Protein AF-A0A1G3IDF2-F1 (afdb_monomer)

Radius of gyration: 32.32 Å; Cα contacts (8 Å, |Δi|>4): 1002; chains: 1; bounding box: 73×53×104 Å

Foldseek 3Di:
DDDPCPDPPPVVNQLVVQLVVLVVVCVVPVLPLVSLLSNLLSCVLVVVLVVSLVSLVSSCVVVVPDLLSLQSNLLSCVSVVVQVVSCVSVDDDDPPADPPFAADQQDDDDAFEEEAEADPPDQVLLLLQLVVLQLLCVLVVHQYEYEDAPLVQVVCPPVRPNYHYHHPPPCVRNVVPPDDHHRHYDYSSCSVSSNVVPCLSPQLVVPDDDDDDDDDDFDDDDFEEEEWDPDPPILCDPLLVVLLCVVHPDDYDYDDSVDNLVVLVVVLVVGQAYEYCDSNSLLSSLVVVHQYEHEYELSDDCQQPDDQCGHPRHLRYGYDYDRPPDDSNRSSVVSSVSVRVSRGDDPDDVVSVVVVVVVLVSVVCSSCVVVQPPPDPNDFDKDFDPDDPWWTWIWTDHPVFIKIKIWFTVVHDQLVLLVQLVQLQCQCCVVPQAFAWPDADSHRNITMGGDFPFAQFDLVNCLDLLNLLLVLVSLLVQQLTPAGPDEDDLVVVVVVLLVVCVVVVPVVSVVCVVLVVLLVLLVVLLVQQPQFWGWDLLDPASRQWGDDPSHIHGHDSSRTHGYRSLLRSLLSCLNSVHDDPSNQSSVCSNQVHSPQLCVLVSLSSSLSNLSSLLSVLVVVCVVPNDPVSVVSNVVSVVSSCVSCVDPVNVVSVVSSNPHHDDPSRDPD

pLDDT: mean 73.81, std 18.7, range [19.78, 98.31]

Structure (mmCIF, N/CA/C/O backbone):
data_AF-A0A1G3IDF2-F1
#
_entry.id   AF-A0A1G3IDF2-F1
#
loop_
_atom_site.group_PDB
_atom_site.id
_atom_site.type_symbol
_atom_site.label_atom_id
_atom_site.label_alt_id
_atom_site.label_comp_id
_atom_site.label_asym_id
_atom_site.label_entity_id
_atom_site.label_seq_id
_atom_site.pdbx_PDB_ins_code
_atom_site.Cartn_x
_atom_site.Cartn_y
_atom_site.Cartn_z
_atom_site.occupancy
_atom_site.B_iso_or_equiv
_atom_site.auth_seq_id
_atom_site.auth_comp_id
_atom_site.auth_asym_id
_atom_site.auth_atom_id
_atom_site.pdbx_PDB_model_num
ATOM 1 N N . MET A 1 1 ? 28.932 6.782 35.791 1.00 34.91 1 MET A N 1
ATOM 2 C CA . MET A 1 1 ? 28.996 5.481 36.484 1.00 34.91 1 MET A CA 1
ATOM 3 C C . MET A 1 1 ? 28.267 5.612 37.813 1.00 34.91 1 MET A C 1
ATOM 5 O O . MET A 1 1 ? 28.927 5.707 38.833 1.00 34.91 1 MET A O 1
ATOM 9 N N . THR A 1 2 ? 26.930 5.656 37.763 1.00 19.78 2 THR A N 1
ATOM 10 C CA . THR A 1 2 ? 26.027 5.376 38.896 1.00 19.78 2 THR A CA 1
ATOM 11 C C . THR A 1 2 ? 24.602 5.242 38.336 1.00 19.78 2 THR A C 1
ATOM 13 O O . THR A 1 2 ? 23.955 6.247 38.085 1.00 19.78 2 THR A O 1
ATOM 16 N N . ASN A 1 3 ? 24.229 3.987 38.050 1.00 23.23 3 ASN A N 1
ATOM 17 C CA . ASN A 1 3 ? 22.894 3.359 38.053 1.00 23.23 3 ASN A CA 1
ATOM 18 C C . ASN A 1 3 ? 21.744 4.102 37.318 1.00 23.23 3 ASN A C 1
ATOM 20 O O . ASN A 1 3 ? 21.315 5.142 37.783 1.00 23.23 3 ASN A O 1
ATOM 24 N N . TYR A 1 4 ? 21.116 3.661 36.215 1.00 24.20 4 TYR A N 1
ATOM 25 C CA . TYR A 1 4 ? 20.893 2.314 35.655 1.00 24.20 4 TYR A CA 1
ATOM 26 C C . TYR A 1 4 ? 20.772 1.229 36.729 1.00 24.20 4 TYR A C 1
ATOM 28 O O . TYR A 1 4 ? 21.642 0.372 36.834 1.00 24.20 4 TYR A O 1
ATOM 36 N N . LEU A 1 5 ? 19.757 1.379 37.587 1.00 25.69 5 LEU A N 1
ATOM 37 C CA . LEU A 1 5 ? 19.062 0.398 38.445 1.00 25.69 5 LEU A CA 1
ATOM 38 C C . LEU A 1 5 ? 18.428 1.172 39.618 1.00 25.69 5 LEU A C 1
ATOM 40 O O . LEU A 1 5 ? 19.114 1.988 40.221 1.00 25.69 5 LEU A O 1
ATOM 44 N N . GLU A 1 6 ? 17.165 0.849 39.931 1.00 23.81 6 GLU A N 1
ATOM 45 C CA . GLU A 1 6 ? 16.241 1.444 40.933 1.00 23.81 6 GLU A CA 1
ATOM 46 C C . GLU A 1 6 ? 15.345 2.573 40.373 1.00 23.81 6 GLU A C 1
ATOM 48 O O . GLU A 1 6 ? 15.766 3.713 40.277 1.00 23.81 6 GLU A O 1
ATOM 53 N N . HIS A 1 7 ? 14.097 2.383 39.938 1.00 29.48 7 HIS A N 1
ATOM 54 C CA . HIS A 1 7 ? 13.162 1.270 40.053 1.00 29.48 7 HIS A CA 1
ATOM 55 C C . HIS A 1 7 ? 12.339 1.135 38.762 1.00 29.48 7 HIS A C 1
ATOM 57 O O . HIS A 1 7 ? 11.352 1.831 38.534 1.00 29.48 7 HIS A O 1
ATOM 63 N N . THR A 1 8 ? 12.677 0.115 37.981 1.00 27.52 8 THR A N 1
ATOM 64 C CA . THR A 1 8 ? 11.688 -0.803 37.416 1.00 27.52 8 THR A CA 1
ATOM 65 C C . THR A 1 8 ? 10.919 -1.465 38.569 1.00 27.52 8 THR A C 1
ATOM 67 O O . THR A 1 8 ? 11.128 -2.638 38.867 1.00 27.52 8 THR A O 1
ATOM 70 N N . GLU A 1 9 ? 10.077 -0.717 39.280 1.00 30.73 9 GLU A N 1
ATOM 71 C CA . GLU A 1 9 ? 8.937 -1.346 39.940 1.00 30.73 9 GLU A CA 1
ATOM 72 C C . GLU A 1 9 ? 7.978 -1.673 38.808 1.00 30.73 9 GLU A C 1
ATOM 74 O O . GLU A 1 9 ? 7.494 -0.786 38.093 1.00 30.73 9 GLU A O 1
ATOM 79 N N . THR A 1 10 ? 7.760 -2.960 38.574 1.00 35.47 10 THR A N 1
ATOM 80 C CA . THR A 1 10 ? 6.707 -3.360 37.650 1.00 35.47 10 THR A CA 1
ATOM 81 C C . THR A 1 10 ? 5.401 -2.725 38.142 1.00 35.47 10 THR A C 1
ATOM 83 O O . THR A 1 10 ? 5.170 -2.631 39.341 1.00 35.47 10 THR A O 1
ATOM 86 N N . ARG A 1 11 ? 4.513 -2.253 37.256 1.00 41.78 11 ARG A N 1
ATOM 87 C CA . ARG A 1 11 ? 3.197 -1.700 37.667 1.00 41.78 11 ARG A CA 1
ATOM 88 C C . ARG A 1 11 ? 2.395 -2.663 38.564 1.00 41.78 11 ARG A C 1
ATOM 90 O O . ARG A 1 11 ? 1.535 -2.222 39.322 1.00 41.78 11 ARG A O 1
ATOM 97 N N . ALA A 1 12 ? 2.697 -3.961 38.495 1.00 40.69 12 ALA A N 1
ATOM 98 C CA . ALA A 1 12 ? 2.189 -4.974 39.413 1.00 40.69 12 ALA A CA 1
ATOM 99 C C . ALA A 1 12 ? 2.603 -4.712 40.876 1.00 40.69 12 ALA A C 1
ATOM 101 O O . ALA A 1 12 ? 1.782 -4.902 41.773 1.00 40.69 12 ALA A O 1
ATOM 102 N N . ASP A 1 13 ? 3.813 -4.204 41.125 1.00 44.78 13 ASP A N 1
ATOM 103 C CA . ASP A 1 13 ? 4.308 -3.850 42.460 1.00 44.78 13 ASP A CA 1
ATOM 104 C C . ASP A 1 13 ? 3.570 -2.627 43.033 1.00 44.78 13 ASP A C 1
ATOM 106 O O . ASP A 1 13 ? 3.121 -2.665 44.182 1.00 44.78 13 ASP A O 1
ATOM 110 N N . SER A 1 14 ? 3.318 -1.582 42.229 1.00 56.03 14 SER A N 1
ATOM 111 C CA . SER A 1 14 ? 2.604 -0.381 42.707 1.00 56.03 14 SER A CA 1
ATOM 112 C C . SER A 1 14 ? 1.111 -0.635 42.960 1.00 56.03 14 SER A C 1
ATOM 114 O O . SER A 1 14 ? 0.542 -0.116 43.922 1.00 56.03 14 SER A O 1
ATOM 116 N N . ARG A 1 15 ? 0.461 -1.467 42.134 1.00 61.25 15 ARG A N 1
ATOM 117 C CA . ARG A 1 15 ? -0.945 -1.871 42.328 1.00 61.25 15 ARG A CA 1
ATOM 118 C C . ARG A 1 15 ? -1.098 -2.803 43.520 1.00 61.25 15 ARG A C 1
ATOM 120 O O . ARG A 1 15 ? -2.012 -2.617 44.320 1.00 61.25 15 ARG A O 1
ATOM 127 N N . SER A 1 16 ? -0.165 -3.737 43.700 1.00 65.38 16 SER A N 1
ATOM 128 C CA . SER A 1 16 ? -0.119 -4.597 44.887 1.00 65.38 16 SER A CA 1
ATOM 129 C C . SER A 1 16 ? 0.063 -3.777 46.167 1.00 65.38 16 SER A C 1
ATOM 131 O O . SER A 1 16 ? -0.613 -4.039 47.165 1.00 65.38 16 SER A O 1
ATOM 133 N N . ALA A 1 17 ? 0.901 -2.735 46.133 1.00 66.88 17 ALA A N 1
ATOM 134 C CA . ALA A 1 17 ? 1.075 -1.807 47.246 1.00 66.88 17 ALA A CA 1
ATOM 135 C C . ALA A 1 17 ? -0.197 -0.990 47.542 1.00 66.88 17 ALA A C 1
ATOM 137 O O . ALA A 1 17 ? -0.597 -0.887 48.703 1.00 66.88 17 ALA A O 1
ATOM 138 N N . ALA A 1 18 ? -0.880 -0.467 46.516 1.00 64.19 18 ALA A N 1
ATOM 139 C CA . ALA A 1 18 ? -2.144 0.258 46.673 1.00 64.19 18 ALA A CA 1
ATOM 140 C C . ALA A 1 18 ? -3.271 -0.643 47.215 1.00 64.19 18 ALA A C 1
ATOM 142 O O . ALA A 1 18 ? -3.977 -0.262 48.152 1.00 64.19 18 ALA A O 1
ATOM 143 N N . ILE A 1 19 ? -3.392 -1.875 46.708 1.00 71.88 19 ILE A N 1
ATOM 144 C CA . ILE A 1 19 ? -4.319 -2.889 47.235 1.00 71.88 19 ILE A CA 1
ATOM 145 C C . ILE A 1 19 ? -4.018 -3.151 48.715 1.00 71.88 19 ILE A C 1
ATOM 147 O O . ILE A 1 19 ? -4.929 -3.101 49.545 1.00 71.88 19 ILE A O 1
ATOM 151 N N . ALA A 1 20 ? -2.750 -3.372 49.075 1.00 69.31 20 ALA A N 1
ATOM 152 C CA . ALA A 1 20 ? -2.342 -3.603 50.459 1.00 69.31 20 ALA A CA 1
ATOM 153 C C . ALA A 1 20 ? -2.623 -2.390 51.367 1.00 69.31 20 ALA A C 1
ATOM 155 O O . ALA A 1 20 ? -3.033 -2.565 52.521 1.00 69.31 20 ALA A O 1
ATOM 156 N N . TYR A 1 21 ? -2.445 -1.170 50.851 1.00 72.88 21 TYR A N 1
ATOM 157 C CA . TYR A 1 21 ? -2.737 0.079 51.550 1.00 72.88 21 TYR A CA 1
ATOM 158 C C . TYR A 1 21 ? -4.231 0.225 51.852 1.00 72.88 21 TYR A C 1
ATOM 160 O O . TYR A 1 21 ? -4.603 0.357 53.020 1.00 72.88 21 TYR A O 1
ATOM 168 N N . PHE A 1 22 ? -5.104 0.104 50.849 1.00 70.19 22 PHE A N 1
ATOM 169 C CA . PHE A 1 22 ? -6.548 0.201 51.076 1.00 70.19 22 PHE A CA 1
ATOM 170 C C . PHE A 1 22 ? -7.071 -0.948 51.947 1.00 70.19 22 PHE A C 1
ATOM 172 O O . PHE A 1 22 ? -7.885 -0.726 52.840 1.00 70.19 22 PHE A O 1
ATOM 179 N N . GLN A 1 23 ? -6.537 -2.165 51.799 1.00 68.94 23 GLN A N 1
ATOM 180 C CA . GLN A 1 23 ? -6.842 -3.273 52.712 1.00 68.94 23 GLN A CA 1
ATOM 181 C C . GLN A 1 23 ? -6.401 -2.990 54.158 1.00 68.94 23 GLN A C 1
ATOM 183 O O . GLN A 1 23 ? -7.015 -3.489 55.103 1.00 68.94 23 GLN A O 1
ATOM 188 N N . LYS A 1 24 ? -5.324 -2.227 54.374 1.00 68.81 24 LYS A N 1
ATOM 189 C CA . LYS A 1 24 ? -4.898 -1.787 55.711 1.00 68.81 24 LYS A CA 1
ATOM 190 C C . LYS A 1 24 ? -5.818 -0.696 56.265 1.00 68.81 24 LYS A C 1
ATOM 192 O O . LYS A 1 24 ? -6.167 -0.775 57.443 1.00 68.81 24 LYS A O 1
ATOM 197 N N . LEU A 1 25 ? -6.241 0.262 55.437 1.00 67.25 25 LEU A N 1
ATOM 198 C CA . LEU A 1 25 ? -7.216 1.284 55.829 1.00 67.25 25 LEU A CA 1
ATOM 199 C C . LEU A 1 25 ? -8.537 0.643 56.254 1.00 67.25 25 LEU A C 1
ATOM 201 O O . LEU A 1 25 ? -8.968 0.859 57.377 1.00 67.25 25 LEU A O 1
ATOM 205 N N . ILE A 1 26 ? -9.082 -0.270 55.447 1.00 70.19 26 ILE A N 1
ATOM 206 C CA . ILE A 1 26 ? -10.334 -0.984 55.752 1.00 70.19 26 ILE A CA 1
ATOM 207 C C . ILE A 1 26 ? -10.204 -1.876 56.999 1.00 70.19 26 ILE A C 1
ATOM 209 O O . ILE A 1 26 ? -11.168 -2.079 57.730 1.00 70.19 26 ILE A O 1
ATOM 213 N N . ARG A 1 27 ? -9.011 -2.423 57.282 1.00 67.06 27 ARG A N 1
ATOM 214 C CA . ARG A 1 27 ? -8.763 -3.152 58.542 1.00 67.06 27 ARG A CA 1
ATOM 215 C C . ARG A 1 27 ? -8.758 -2.234 59.763 1.00 67.06 27 ARG A C 1
ATOM 217 O O . ARG A 1 27 ? -9.104 -2.691 60.846 1.00 67.06 27 ARG A O 1
ATOM 224 N N . THR A 1 28 ? -8.331 -0.986 59.591 1.00 78.38 28 THR A N 1
ATOM 225 C CA . THR A 1 28 ? -8.305 0.025 60.657 1.00 78.38 28 THR A CA 1
ATOM 226 C C . THR A 1 28 ? -9.694 0.617 60.882 1.00 78.38 28 THR A C 1
ATOM 228 O O . THR A 1 28 ? -10.128 0.730 62.024 1.00 78.38 28 THR A O 1
ATOM 231 N N . ASP A 1 29 ? -10.400 0.933 59.797 1.00 71.69 29 ASP A N 1
ATOM 232 C CA . ASP A 1 29 ? -11.785 1.390 59.794 1.00 71.69 29 ASP A CA 1
ATOM 233 C C . ASP A 1 29 ? -12.618 0.578 58.783 1.00 71.69 29 ASP A C 1
ATOM 235 O O . ASP A 1 29 ? -12.629 0.873 57.583 1.00 71.69 29 ASP A O 1
ATOM 239 N N . PRO A 1 30 ? -13.358 -0.442 59.256 1.00 67.25 30 PRO A N 1
ATOM 240 C CA . PRO A 1 30 ? -14.232 -1.251 58.411 1.00 67.25 30 PRO A CA 1
ATOM 241 C C . PRO A 1 30 ? -15.416 -0.498 57.792 1.00 67.25 30 PRO A C 1
ATOM 243 O O . PRO A 1 30 ? -16.155 -1.106 57.018 1.00 67.25 30 PRO A O 1
ATOM 246 N N . HIS A 1 31 ? -15.632 0.776 58.134 1.00 68.00 31 HIS A N 1
ATOM 247 C CA . HIS A 1 31 ? -16.713 1.616 57.616 1.00 68.00 31 HIS A CA 1
ATOM 248 C C . HIS A 1 31 ? -16.232 2.733 56.677 1.00 68.00 31 HIS A C 1
ATOM 250 O O . HIS A 1 31 ? -17.062 3.514 56.196 1.00 68.00 31 HIS A O 1
ATOM 256 N N . ASP A 1 32 ? -14.935 2.787 56.364 1.00 73.00 32 ASP A N 1
ATOM 257 C CA . ASP A 1 32 ? -14.370 3.770 55.441 1.00 73.00 32 ASP A CA 1
ATOM 258 C C . ASP A 1 32 ? -14.771 3.463 53.987 1.00 73.00 32 ASP A C 1
ATOM 260 O O . ASP A 1 32 ? -14.161 2.652 53.282 1.00 73.00 32 ASP A O 1
ATOM 264 N N . GLY A 1 33 ? -15.835 4.126 53.528 1.00 61.97 33 GLY A N 1
ATOM 265 C CA . GLY A 1 33 ? -16.352 3.960 52.173 1.00 61.97 33 GLY A CA 1
ATOM 266 C C . GLY A 1 33 ? -15.402 4.461 51.081 1.00 61.97 33 GLY A C 1
ATOM 267 O O . GLY A 1 33 ? -15.449 3.931 49.971 1.00 61.97 33 GLY A O 1
ATOM 268 N N . LEU A 1 34 ? -14.540 5.444 51.370 1.00 71.12 34 LEU A N 1
ATOM 269 C CA . LEU A 1 34 ? -13.559 5.949 50.404 1.00 71.12 34 LEU A CA 1
ATOM 270 C C . LEU A 1 34 ? -12.434 4.931 50.216 1.00 71.12 34 LEU A C 1
ATOM 272 O O . LEU A 1 34 ? -12.039 4.656 49.084 1.00 71.12 34 LEU A O 1
ATOM 276 N N . ALA A 1 35 ? -11.980 4.295 51.299 1.00 67.00 35 ALA A N 1
ATOM 277 C CA . ALA A 1 35 ? -11.021 3.199 51.206 1.00 67.00 35 ALA A CA 1
ATOM 278 C C . ALA A 1 35 ? -11.601 1.983 50.459 1.00 67.00 35 ALA A C 1
ATOM 280 O O . ALA A 1 35 ? -10.890 1.341 49.685 1.00 67.00 35 ALA A O 1
ATOM 281 N N . MET A 1 36 ? -12.895 1.679 50.636 1.00 72.00 36 MET A N 1
ATOM 282 C CA . MET A 1 36 ? -13.582 0.626 49.871 1.00 72.00 36 MET A CA 1
ATOM 283 C C . MET A 1 36 ? -13.676 0.952 48.381 1.00 72.00 36 MET A C 1
ATOM 285 O O . MET A 1 36 ? -13.420 0.072 47.560 1.00 72.00 36 MET A O 1
ATOM 289 N N . GLN A 1 37 ? -14.020 2.195 48.034 1.00 76.50 37 GLN A N 1
ATOM 290 C CA . GLN A 1 37 ? -14.028 2.662 46.649 1.00 76.50 37 GLN A CA 1
ATOM 291 C C . GLN A 1 37 ? -12.625 2.557 46.039 1.00 76.50 37 GLN A C 1
ATOM 293 O O . GLN A 1 37 ? -12.466 1.928 44.995 1.00 76.50 37 GLN A O 1
ATOM 298 N N . GLY A 1 38 ? -11.604 3.081 46.725 1.00 69.69 38 GLY A N 1
ATOM 299 C CA . GLY A 1 38 ? -10.212 3.021 46.276 1.00 69.69 38 GLY A CA 1
ATOM 300 C C . GLY A 1 38 ? -9.718 1.587 46.068 1.00 69.69 38 GLY A C 1
ATOM 301 O O . GLY A 1 38 ? -9.093 1.288 45.049 1.00 69.69 38 GLY A O 1
ATOM 302 N N . LEU A 1 39 ? -10.068 0.655 46.966 1.00 74.56 39 LEU A N 1
ATOM 303 C CA . LEU A 1 39 ? -9.763 -0.768 46.791 1.00 74.56 39 LEU A CA 1
ATOM 304 C C . LEU A 1 39 ? -10.480 -1.368 45.575 1.00 74.56 39 LEU A C 1
ATOM 306 O O . LEU A 1 39 ? -9.869 -2.107 44.804 1.00 74.56 39 LEU A O 1
ATOM 310 N N . ALA A 1 40 ? -11.768 -1.068 45.399 1.00 69.38 40 ALA A N 1
ATOM 311 C CA . ALA A 1 40 ? -12.567 -1.591 44.297 1.00 69.38 40 ALA A CA 1
ATOM 312 C C . ALA A 1 40 ? -12.051 -1.108 42.932 1.00 69.38 40 ALA A C 1
ATOM 314 O O . ALA A 1 40 ? -11.925 -1.900 41.996 1.00 69.38 40 ALA A O 1
ATOM 315 N N . GLU A 1 41 ? -11.709 0.173 42.824 1.00 70.06 41 GLU A N 1
ATOM 316 C CA . GLU A 1 41 ? -11.117 0.770 41.627 1.00 70.06 41 GLU A CA 1
ATOM 317 C C . GLU A 1 41 ? -9.746 0.153 41.336 1.00 70.06 41 GLU A C 1
ATOM 319 O O . GLU A 1 41 ? -9.530 -0.354 40.237 1.00 70.06 41 GLU A O 1
ATOM 324 N N . THR A 1 42 ? -8.870 0.059 42.342 1.00 66.25 42 THR A N 1
ATOM 325 C CA . THR A 1 42 ? -7.528 -0.529 42.178 1.00 66.25 42 THR A CA 1
ATOM 326 C C . THR A 1 42 ? -7.594 -1.998 41.739 1.00 66.25 42 THR A C 1
ATOM 328 O O . THR A 1 42 ? -6.875 -2.404 40.830 1.00 66.25 42 THR A O 1
ATOM 331 N N . LEU A 1 43 ? -8.499 -2.799 42.317 1.00 62.44 43 LEU A N 1
ATOM 332 C CA . LEU A 1 43 ? -8.722 -4.192 41.903 1.00 62.44 43 LEU A CA 1
ATOM 333 C C . LEU A 1 43 ? -9.298 -4.302 40.486 1.00 62.44 43 LEU A C 1
ATOM 335 O O . LEU A 1 43 ? -8.991 -5.249 39.767 1.00 62.44 43 LEU A O 1
ATOM 339 N N . THR A 1 44 ? -10.141 -3.350 40.077 1.00 61.22 44 THR A N 1
ATOM 340 C CA . THR A 1 44 ? -10.691 -3.309 38.713 1.00 61.22 44 THR A CA 1
ATOM 341 C C . THR A 1 44 ? -9.582 -3.016 37.701 1.00 61.22 44 THR A C 1
ATOM 343 O O . THR A 1 44 ? -9.505 -3.699 36.683 1.00 61.22 44 THR A O 1
ATOM 346 N N . LEU A 1 45 ? -8.688 -2.072 38.014 1.00 59.72 45 LEU A N 1
ATOM 347 C CA . LEU A 1 45 ? -7.519 -1.732 37.194 1.00 59.72 45 LEU A CA 1
ATOM 348 C C . LEU A 1 45 ? -6.494 -2.868 37.104 1.00 59.72 45 LEU A C 1
ATOM 350 O O . LEU A 1 45 ? -5.826 -3.021 36.084 1.00 59.72 45 LEU A O 1
ATOM 354 N N . ASP A 1 46 ? -6.371 -3.679 38.154 1.00 63.47 46 ASP A N 1
ATOM 355 C CA . ASP A 1 46 ? -5.498 -4.856 38.177 1.00 63.47 46 ASP A CA 1
ATOM 356 C C . ASP A 1 46 ? -6.091 -6.069 37.425 1.00 63.47 46 ASP A C 1
ATOM 358 O O . ASP A 1 46 ? -5.547 -7.168 37.459 1.00 63.47 46 ASP A O 1
ATOM 362 N N . GLY A 1 47 ? -7.244 -5.906 36.763 1.00 58.69 47 GLY A N 1
ATOM 363 C CA . GLY A 1 47 ? -7.951 -6.987 36.064 1.00 58.69 47 GLY A CA 1
ATOM 364 C C . GLY A 1 47 ? -8.665 -7.972 37.000 1.00 58.69 47 GLY A C 1
ATOM 365 O O . GLY A 1 47 ? -9.347 -8.902 36.553 1.00 58.69 47 GLY A O 1
ATOM 366 N N . GLN A 1 48 ? -8.595 -7.755 38.316 1.00 68.25 48 GLN A N 1
ATOM 367 C CA . GLN A 1 48 ? -9.252 -8.566 39.340 1.00 68.25 48 GLN A CA 1
ATOM 368 C C . GLN A 1 48 ? -10.740 -8.198 39.493 1.00 68.25 48 GLN A C 1
ATOM 370 O O . GLN A 1 48 ? -11.249 -8.020 40.600 1.00 68.25 48 GLN A O 1
ATOM 375 N N . HIS A 1 49 ? -11.487 -8.136 38.384 1.00 68.00 49 HIS A N 1
ATOM 376 C CA . HIS A 1 49 ? -12.887 -7.683 38.370 1.00 68.00 49 HIS A CA 1
ATOM 377 C C . HIS A 1 49 ? -13.807 -8.497 39.299 1.00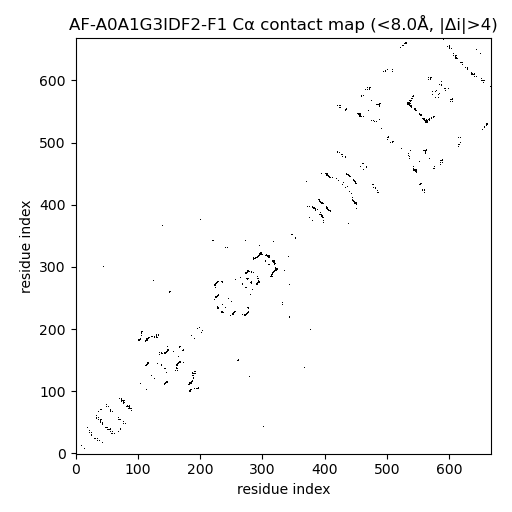 68.00 49 HIS A C 1
ATOM 379 O O . HIS A 1 49 ? -14.729 -7.962 39.900 1.00 68.00 49 HIS A O 1
ATOM 385 N N . ALA A 1 50 ? -13.547 -9.798 39.474 1.00 61.50 50 ALA A N 1
ATOM 386 C CA . ALA A 1 50 ? -14.332 -10.625 40.397 1.00 61.50 50 ALA A CA 1
ATOM 387 C C . ALA A 1 50 ? -14.114 -10.205 41.859 1.00 61.50 50 ALA A C 1
ATOM 389 O O . ALA A 1 50 ? -15.054 -10.199 42.652 1.00 61.50 50 ALA A O 1
ATOM 390 N N . ALA A 1 51 ? -12.877 -9.832 42.202 1.00 63.72 51 ALA A N 1
ATOM 391 C CA . ALA A 1 51 ? -12.524 -9.365 43.532 1.00 63.72 51 ALA A CA 1
ATOM 392 C C . ALA A 1 51 ? -13.015 -7.932 43.782 1.00 63.72 51 ALA A C 1
ATOM 394 O O . ALA A 1 51 ? -13.301 -7.603 44.930 1.00 63.72 51 ALA A O 1
ATOM 395 N N . SER A 1 52 ? -13.156 -7.094 42.746 1.00 78.25 52 SER A N 1
ATOM 396 C CA . SER A 1 52 ? -13.620 -5.709 42.901 1.00 78.25 52 SER A CA 1
ATOM 397 C C . SER A 1 52 ? -15.128 -5.570 43.128 1.00 78.25 52 SER A C 1
ATOM 399 O O . SER A 1 52 ? -15.535 -4.710 43.906 1.00 78.25 52 SER A O 1
ATOM 401 N N . ILE A 1 53 ? -15.963 -6.429 42.526 1.00 73.69 53 ILE A N 1
ATOM 402 C CA . ILE A 1 53 ? -17.438 -6.402 42.662 1.00 73.69 53 ILE A CA 1
ATOM 403 C C . ILE A 1 53 ? -17.928 -6.250 44.118 1.00 73.69 53 ILE A C 1
ATOM 405 O O . ILE A 1 53 ? -18.725 -5.343 44.377 1.00 73.69 53 ILE A O 1
ATOM 409 N N . PRO A 1 54 ? -17.507 -7.080 45.098 1.00 60.31 54 PRO A N 1
ATOM 410 C CA . PRO A 1 54 ? -17.991 -6.948 46.474 1.00 60.31 54 PRO A CA 1
ATOM 411 C C . PRO A 1 54 ? -17.575 -5.627 47.134 1.00 60.31 54 PRO A C 1
ATOM 413 O O . PRO A 1 54 ? -18.314 -5.116 47.975 1.00 60.31 54 PRO A O 1
ATOM 416 N N . TRP A 1 55 ? -16.431 -5.056 46.752 1.00 75.56 55 TRP A N 1
ATOM 417 C CA . TRP A 1 55 ? -15.973 -3.766 47.270 1.00 75.56 55 TRP A CA 1
ATOM 418 C C . TRP A 1 55 ? -16.735 -2.601 46.653 1.00 75.56 55 TRP A C 1
ATOM 420 O O . TRP A 1 55 ? -17.175 -1.721 47.385 1.00 75.56 55 TRP A O 1
ATOM 430 N N . HIS A 1 56 ? -17.000 -2.655 45.346 1.00 78.19 56 HIS A N 1
ATOM 431 C CA . HIS A 1 56 ? -17.874 -1.701 44.665 1.00 78.19 56 HIS A CA 1
ATOM 432 C C . HIS A 1 56 ? -19.280 -1.688 45.268 1.00 78.19 56 HIS A C 1
ATOM 434 O O . HIS A 1 56 ? -19.826 -0.619 45.516 1.00 78.19 56 HIS A O 1
ATOM 440 N N . ARG A 1 57 ? -19.856 -2.858 45.578 1.00 78.44 57 ARG A N 1
ATOM 441 C CA . ARG A 1 57 ? -21.167 -2.943 46.248 1.00 78.44 57 ARG A CA 1
ATOM 442 C C . ARG A 1 57 ? -21.150 -2.291 47.632 1.00 78.44 57 ARG A C 1
ATOM 444 O O . ARG A 1 57 ? -22.004 -1.461 47.913 1.00 78.44 57 ARG A O 1
ATOM 451 N N . ARG A 1 58 ? -20.147 -2.597 48.462 1.00 72.50 58 ARG A N 1
ATOM 452 C CA . ARG A 1 58 ? -20.007 -1.996 49.802 1.00 72.50 58 ARG A CA 1
ATOM 453 C C . ARG A 1 58 ? -19.791 -0.482 49.751 1.00 72.50 58 ARG A C 1
ATOM 455 O O . ARG A 1 58 ? -20.362 0.248 50.555 1.00 72.50 58 ARG A O 1
ATOM 462 N N . ALA A 1 59 ? -18.997 -0.008 48.793 1.00 72.00 59 ALA A N 1
ATOM 463 C CA . ALA A 1 59 ? -18.797 1.417 48.572 1.00 72.00 59 ALA A CA 1
ATOM 464 C C . ALA A 1 59 ? -20.097 2.094 48.098 1.00 72.00 59 ALA A C 1
ATOM 466 O O . ALA A 1 59 ? -20.428 3.189 48.553 1.00 72.00 59 ALA A O 1
ATOM 467 N N . LEU A 1 60 ? -20.880 1.426 47.242 1.00 75.19 60 LEU A N 1
ATOM 468 C CA . LEU A 1 60 ? -22.159 1.934 46.744 1.00 75.19 60 LEU A CA 1
ATOM 469 C C . LEU A 1 60 ? -23.228 1.981 47.841 1.00 75.19 60 LEU A C 1
ATOM 471 O O . LEU A 1 60 ? -23.988 2.942 47.885 1.00 75.19 60 LEU A O 1
ATOM 475 N N . ASP A 1 61 ? -23.252 1.013 48.759 1.00 73.75 61 ASP A N 1
ATOM 476 C CA . ASP A 1 61 ? -24.130 1.049 49.938 1.00 73.75 61 ASP A CA 1
ATOM 477 C C . ASP A 1 61 ? -23.858 2.296 50.796 1.00 73.75 61 ASP A C 1
ATOM 479 O O . ASP A 1 61 ? -24.777 2.884 51.370 1.00 73.75 61 ASP A O 1
ATOM 483 N N . ARG A 1 62 ? -22.593 2.740 50.856 1.00 74.50 62 ARG A N 1
ATOM 484 C CA . ARG A 1 62 ? -22.198 3.946 51.593 1.00 74.50 62 ARG A CA 1
ATOM 485 C C . ARG A 1 62 ? -22.471 5.237 50.826 1.00 74.50 62 ARG A C 1
ATOM 487 O O . ARG A 1 62 ? -22.822 6.240 51.456 1.00 74.50 62 ARG A O 1
ATOM 494 N N . TYR A 1 63 ? -22.340 5.199 49.500 1.00 72.50 63 TYR A N 1
ATOM 495 C CA . TYR A 1 63 ? -22.560 6.329 48.596 1.00 72.50 63 TYR A CA 1
ATOM 496 C C . TYR A 1 63 ? -23.539 5.974 47.456 1.00 72.50 63 TYR A C 1
ATOM 498 O O . TYR A 1 63 ? -23.132 5.909 46.291 1.00 72.50 63 TYR A O 1
ATOM 506 N N . PRO A 1 64 ? -24.850 5.811 47.738 1.00 70.81 64 PRO A N 1
ATOM 507 C CA . PRO A 1 64 ? -25.826 5.279 46.768 1.00 70.81 64 PRO A CA 1
ATOM 508 C C . PRO A 1 64 ? -25.984 6.113 45.487 1.00 70.81 64 PRO A C 1
ATOM 510 O O . PRO A 1 64 ? -26.360 5.616 44.418 1.00 70.81 64 PRO A O 1
ATOM 513 N N . HIS A 1 65 ? -25.681 7.407 45.582 1.00 70.06 65 HIS A N 1
ATOM 514 C CA . HIS A 1 65 ? -25.786 8.359 44.479 1.00 70.06 65 HIS A CA 1
ATOM 515 C C . HIS A 1 65 ? -24.473 8.553 43.706 1.00 70.06 65 HIS A C 1
ATOM 517 O O . HIS A 1 65 ? -24.467 9.292 42.725 1.00 70.06 65 HIS A O 1
ATOM 523 N N . SER A 1 66 ? -23.383 7.878 44.091 1.00 66.06 66 SER A N 1
ATOM 524 C CA . SER A 1 66 ? -22.099 7.992 43.394 1.00 66.06 66 SER A CA 1
ATOM 525 C C . SER A 1 66 ? -22.169 7.354 42.009 1.00 66.06 66 SER A C 1
ATOM 527 O O . SER A 1 66 ? -22.293 6.135 41.862 1.00 66.06 66 SER A O 1
ATOM 529 N N . VAL A 1 67 ? -22.075 8.191 40.976 1.00 65.12 67 VAL A N 1
ATOM 530 C CA . VAL A 1 67 ? -22.047 7.758 39.573 1.00 65.12 67 VAL A CA 1
ATOM 531 C C . VAL A 1 67 ? -20.779 6.950 39.286 1.00 65.12 67 VAL A C 1
ATOM 533 O O . VAL A 1 67 ? -20.850 5.929 38.604 1.00 65.12 67 VAL A O 1
ATOM 536 N N . THR A 1 68 ? -19.645 7.362 39.856 1.00 64.62 68 THR A N 1
ATOM 537 C CA . THR A 1 68 ? -18.336 6.716 39.688 1.00 64.62 68 THR A CA 1
ATOM 538 C C . THR A 1 68 ? -18.350 5.273 40.184 1.00 64.62 68 THR A C 1
ATOM 540 O O . THR A 1 68 ? -18.035 4.362 39.419 1.00 64.62 68 THR A O 1
ATOM 543 N N . ILE A 1 69 ? -18.815 5.036 41.417 1.00 68.94 69 ILE A N 1
ATOM 544 C CA . ILE A 1 69 ? -18.874 3.686 42.003 1.00 68.94 69 ILE A CA 1
ATOM 545 C C . ILE A 1 69 ? -19.863 2.809 41.234 1.00 68.94 69 ILE A C 1
ATOM 547 O O . ILE A 1 69 ? -19.582 1.651 40.932 1.00 68.94 69 ILE A O 1
ATOM 551 N N . ARG A 1 70 ? -21.026 3.362 40.878 1.00 73.31 70 ARG A N 1
ATOM 552 C CA . ARG A 1 70 ? -22.055 2.629 40.135 1.00 73.31 70 ARG A CA 1
ATOM 553 C C . ARG A 1 70 ? -21.539 2.156 38.774 1.00 73.31 70 ARG A C 1
ATOM 555 O O . ARG A 1 70 ? -21.782 1.020 38.377 1.00 73.31 70 ARG A O 1
ATOM 562 N N . ARG A 1 71 ? -20.777 3.006 38.088 1.00 71.94 71 ARG A N 1
ATOM 563 C CA . ARG A 1 71 ? -20.132 2.681 36.815 1.00 71.94 71 ARG A CA 1
ATOM 564 C C . ARG A 1 71 ? -18.994 1.673 36.978 1.00 71.94 71 ARG A C 1
ATOM 566 O O . ARG A 1 71 ? -18.933 0.733 36.193 1.00 71.94 71 ARG A O 1
ATOM 573 N N . GLY A 1 72 ? -18.146 1.820 37.997 1.00 72.38 72 GLY A N 1
ATOM 574 C CA . GLY A 1 72 ? -17.096 0.844 38.310 1.00 72.38 72 GLY A CA 1
ATOM 575 C C . GLY A 1 72 ? -17.664 -0.545 38.628 1.00 72.38 72 GLY A C 1
ATOM 576 O O . GLY A 1 72 ? -17.167 -1.553 38.126 1.00 72.38 72 GLY A O 1
ATOM 577 N N . LEU A 1 73 ? -18.775 -0.599 39.374 1.00 77.19 73 LEU A N 1
ATOM 578 C CA . LEU A 1 73 ? -19.526 -1.829 39.634 1.00 77.19 73 LEU A CA 1
ATOM 579 C C . LEU A 1 73 ? -20.067 -2.443 38.344 1.00 77.19 73 LEU A C 1
ATOM 581 O O . LEU A 1 73 ? -19.924 -3.644 38.118 1.00 77.19 73 LEU A O 1
ATOM 585 N N . ALA A 1 74 ? -20.696 -1.621 37.505 1.00 72.56 74 ALA A N 1
ATOM 586 C CA . ALA A 1 74 ? -21.226 -2.075 36.236 1.00 72.56 74 ALA A CA 1
ATOM 587 C C . ALA A 1 74 ? -20.140 -2.670 35.341 1.00 72.56 74 ALA A C 1
ATOM 589 O O . ALA A 1 74 ? -20.318 -3.763 34.816 1.00 72.56 74 ALA A O 1
ATOM 590 N N . GLU A 1 75 ? -19.010 -1.983 35.196 1.00 71.25 75 GLU A N 1
ATOM 591 C CA . GLU A 1 75 ? -17.880 -2.453 34.405 1.00 71.25 75 GLU A CA 1
ATOM 592 C C . GLU A 1 75 ? -17.370 -3.809 34.905 1.00 71.25 75 GLU A C 1
ATOM 594 O O . GLU A 1 75 ? -17.240 -4.752 34.120 1.00 71.25 75 GLU A O 1
ATOM 599 N N . ALA A 1 76 ? -17.150 -3.934 36.216 1.00 70.56 76 ALA A N 1
ATOM 600 C CA . ALA A 1 76 ? -16.681 -5.173 36.819 1.00 70.56 76 ALA A CA 1
ATOM 601 C C . ALA A 1 76 ? -17.669 -6.337 36.603 1.00 70.56 76 ALA A C 1
ATOM 603 O O . ALA A 1 76 ? -17.248 -7.458 36.310 1.00 70.56 76 ALA A O 1
ATOM 604 N N . LEU A 1 77 ? -18.978 -6.069 36.688 1.00 68.81 77 LEU A N 1
ATOM 605 C CA . LEU A 1 77 ? -20.039 -7.043 36.414 1.00 68.81 77 LEU A CA 1
ATOM 606 C C . LEU A 1 77 ? -20.084 -7.448 34.935 1.00 68.81 77 LEU A C 1
ATOM 608 O O . LEU A 1 77 ? -20.134 -8.639 34.633 1.00 68.81 77 LEU A O 1
ATOM 612 N N . LEU A 1 78 ? -20.021 -6.491 34.005 1.00 60.53 78 LEU A N 1
ATOM 613 C CA . LEU A 1 78 ? -20.030 -6.777 32.567 1.00 60.53 78 LEU A CA 1
ATOM 614 C C . LEU A 1 78 ? -18.809 -7.607 32.144 1.00 60.53 78 LEU A C 1
ATOM 616 O O . LEU A 1 78 ? -18.956 -8.568 31.395 1.00 60.53 78 LEU A O 1
ATOM 620 N N . ARG A 1 79 ? -17.618 -7.310 32.683 1.00 62.91 79 ARG A N 1
ATOM 621 C CA . ARG A 1 79 ? -16.381 -8.083 32.445 1.00 62.91 79 ARG A CA 1
ATOM 622 C C . ARG A 1 79 ? -16.425 -9.508 32.996 1.00 62.91 79 ARG A C 1
ATOM 624 O O . ARG A 1 79 ? -15.623 -10.343 32.590 1.00 62.91 79 ARG A O 1
ATOM 631 N N . LYS A 1 80 ? -17.333 -9.787 33.931 1.00 69.12 80 LYS A N 1
ATOM 632 C CA . LYS A 1 80 ? -17.615 -11.136 34.442 1.00 69.12 80 LYS A CA 1
ATOM 633 C C . LYS A 1 80 ? -18.862 -11.749 33.824 1.00 69.12 80 LYS A C 1
ATOM 635 O O . LYS A 1 80 ? -19.385 -12.717 34.357 1.00 69.12 80 LYS A O 1
ATOM 640 N N . GLU A 1 81 ? -19.324 -11.187 32.710 1.00 59.56 81 GLU A N 1
ATOM 641 C CA . GLU A 1 81 ? -20.487 -11.665 31.965 1.00 59.56 81 GLU A CA 1
ATOM 642 C C . GLU A 1 81 ? -21.788 -11.643 32.798 1.00 59.56 81 GLU A C 1
ATOM 644 O O . GLU A 1 81 ? -22.789 -12.264 32.444 1.00 59.56 81 GLU A O 1
ATOM 649 N N . HIS A 1 82 ? -21.828 -10.864 33.888 1.00 62.88 82 HIS A N 1
ATOM 650 C CA . HIS A 1 82 ? -23.023 -10.626 34.704 1.00 62.88 82 HIS A CA 1
ATOM 651 C C . HIS A 1 82 ? -23.875 -9.510 34.083 1.00 62.88 82 HIS A C 1
ATOM 653 O O . HIS A 1 82 ? -24.121 -8.456 34.676 1.00 62.88 82 HIS A O 1
ATOM 659 N N . TRP A 1 83 ? -24.307 -9.726 32.844 1.00 57.28 83 TRP A N 1
ATOM 660 C CA . TRP A 1 83 ? -24.868 -8.685 31.984 1.00 57.28 83 TRP A CA 1
ATOM 661 C C . TRP A 1 83 ? -26.149 -8.036 32.512 1.00 57.28 83 TRP A C 1
ATOM 663 O O . TRP A 1 83 ? -26.287 -6.814 32.476 1.00 57.28 83 TRP A O 1
ATOM 673 N N . ASP A 1 84 ? -27.095 -8.837 33.001 1.00 61.81 84 ASP A N 1
ATOM 674 C CA . ASP A 1 84 ? -28.380 -8.327 33.494 1.00 61.81 84 ASP A CA 1
ATOM 675 C C . ASP A 1 84 ? -28.211 -7.455 34.731 1.00 61.81 84 ASP A C 1
ATOM 677 O O . ASP A 1 84 ? -28.922 -6.466 34.906 1.00 61.81 84 ASP A O 1
ATOM 681 N N . GLU A 1 85 ? -27.242 -7.803 35.572 1.00 67.88 85 GLU A N 1
ATOM 682 C CA . GLU A 1 85 ? -26.937 -7.057 36.778 1.00 67.88 85 GLU A CA 1
ATOM 683 C C . GLU A 1 85 ? -26.134 -5.791 36.461 1.00 67.88 85 GLU A C 1
ATOM 685 O O . GLU A 1 85 ? -26.537 -4.702 36.866 1.00 67.88 85 GLU A O 1
ATOM 690 N N . GLY A 1 86 ? -25.057 -5.901 35.674 1.00 66.88 86 GLY A N 1
ATOM 691 C CA . GLY A 1 86 ? -24.224 -4.760 35.283 1.00 66.88 86 GLY A CA 1
ATOM 692 C C . GLY A 1 86 ? -25.031 -3.660 34.592 1.00 66.88 86 GLY A C 1
ATOM 693 O O . GLY A 1 86 ? -24.872 -2.479 34.898 1.00 66.88 86 GLY A O 1
ATOM 694 N N . ARG A 1 87 ? -26.002 -4.039 33.751 1.00 63.88 87 ARG A N 1
ATOM 695 C CA . ARG A 1 87 ? -26.909 -3.090 33.091 1.00 63.88 87 ARG A CA 1
ATOM 696 C C . ARG A 1 87 ? -27.761 -2.275 34.052 1.00 63.88 87 ARG A C 1
ATOM 698 O O . ARG A 1 87 ? -28.013 -1.114 33.748 1.00 63.88 87 ARG A O 1
ATOM 705 N N . ARG A 1 88 ? -28.182 -2.815 35.201 1.00 68.50 88 ARG A N 1
ATOM 706 C CA . ARG A 1 88 ? -28.966 -2.054 36.199 1.00 68.50 88 ARG A CA 1
ATOM 707 C C . ARG A 1 88 ? -28.171 -0.902 36.805 1.00 68.50 88 ARG A C 1
ATOM 709 O O . ARG A 1 88 ? -28.760 0.066 37.269 1.00 68.50 88 ARG A O 1
ATOM 716 N N . PHE A 1 89 ? -26.846 -1.010 36.781 1.00 69.56 89 PHE A N 1
ATOM 717 C CA . PHE A 1 89 ? -25.936 -0.013 37.325 1.00 69.56 89 PHE A CA 1
ATOM 718 C C . PHE A 1 89 ? -25.475 1.020 36.276 1.00 69.56 89 PHE A C 1
ATOM 720 O O . PHE A 1 89 ? -25.069 2.118 36.649 1.00 69.56 89 PHE A O 1
ATOM 727 N N . ILE A 1 90 ? -25.617 0.727 34.976 1.00 64.75 90 ILE A N 1
ATOM 728 C CA . ILE A 1 90 ? -25.393 1.690 33.873 1.00 64.75 90 ILE A CA 1
ATOM 729 C C . ILE A 1 90 ? -26.684 2.424 33.512 1.00 64.75 90 ILE A C 1
ATOM 731 O O . ILE A 1 90 ? -26.684 3.636 33.311 1.00 64.75 90 ILE A O 1
ATOM 735 N N . SER A 1 91 ? -27.790 1.682 33.450 1.00 55.16 91 SER A N 1
ATOM 736 C CA . SER A 1 91 ? -29.080 2.182 32.989 1.00 55.16 91 SER A CA 1
ATOM 737 C C . SER A 1 91 ? -29.619 3.220 33.965 1.00 55.16 91 SER A C 1
ATOM 739 O O . SER A 1 91 ? -30.044 2.879 35.071 1.00 55.16 91 SER A O 1
ATOM 741 N N . ARG A 1 92 ? -29.671 4.487 33.546 1.00 58.97 92 ARG A N 1
ATOM 742 C CA . ARG A 1 92 ? -30.545 5.467 34.202 1.00 58.97 92 ARG A CA 1
ATOM 743 C C . ARG A 1 92 ? -32.007 5.241 33.764 1.00 58.97 92 ARG A C 1
ATOM 745 O O . ARG A 1 92 ? -32.237 4.714 32.668 1.00 58.97 92 ARG A O 1
ATOM 752 N N . PRO A 1 93 ? -33.003 5.571 34.609 1.00 48.16 93 P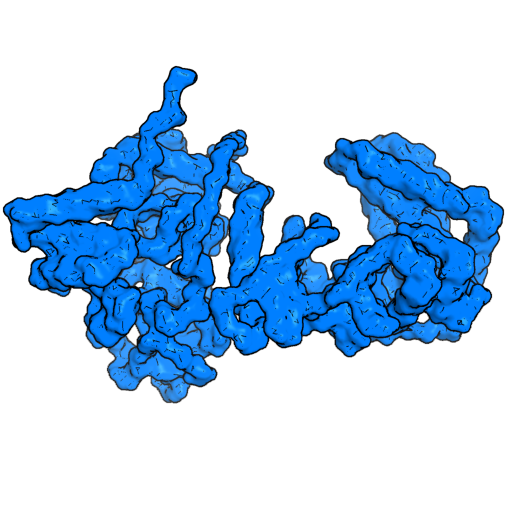RO A N 1
ATOM 753 C CA . PRO A 1 93 ? -34.392 5.174 34.369 1.00 48.16 93 PRO A CA 1
ATOM 754 C C . PRO A 1 93 ? -35.073 5.840 33.168 1.00 48.16 93 PRO A C 1
ATOM 756 O O . PRO A 1 93 ? -36.030 5.272 32.655 1.00 48.16 93 PRO A O 1
ATOM 759 N N . GLU A 1 94 ? -34.610 6.989 32.677 1.00 53.88 94 GLU A N 1
ATOM 760 C CA . GLU A 1 94 ? -35.418 7.786 31.746 1.00 53.88 94 GLU A CA 1
ATOM 761 C C . GLU A 1 94 ? -34.916 7.670 30.300 1.00 53.88 94 GLU A C 1
ATOM 763 O O . GLU A 1 94 ? -33.841 8.146 29.939 1.00 53.88 94 GLU A O 1
ATOM 768 N N . ASN A 1 95 ? -35.701 6.978 29.469 1.00 55.16 95 ASN A N 1
ATOM 769 C CA . ASN A 1 95 ? -35.689 7.166 28.020 1.00 55.16 95 ASN A CA 1
ATOM 770 C C . ASN A 1 95 ? -36.456 8.476 27.738 1.00 55.16 95 ASN A C 1
ATOM 772 O O . ASN A 1 95 ? -37.654 8.502 28.029 1.00 55.16 95 ASN A O 1
ATOM 776 N N . PRO A 1 96 ? -35.819 9.538 27.206 1.00 59.44 96 PRO A N 1
ATOM 777 C CA . PRO A 1 96 ? -36.477 10.838 27.041 1.00 59.44 96 PRO A CA 1
ATOM 778 C C . PRO A 1 96 ? -37.556 10.863 25.951 1.00 59.44 96 PRO A C 1
ATOM 780 O O . PRO A 1 96 ? -38.345 11.804 25.901 1.00 59.44 96 PRO A O 1
ATOM 783 N N . PHE A 1 97 ? -37.576 9.873 25.049 1.00 61.16 97 PHE A N 1
ATOM 784 C CA . PHE A 1 97 ? -38.220 10.035 23.744 1.00 61.16 97 PHE A CA 1
ATOM 785 C C . PHE A 1 97 ? -39.451 9.133 23.523 1.00 61.16 97 PHE A C 1
ATOM 787 O O . PHE A 1 97 ? -40.440 9.617 22.979 1.00 61.16 97 PHE A O 1
ATOM 794 N N . ASP A 1 98 ? -39.443 7.865 23.971 1.00 64.81 98 ASP A N 1
ATOM 795 C CA . ASP A 1 98 ? -40.630 6.976 24.011 1.00 64.81 98 ASP A CA 1
ATOM 796 C C . ASP A 1 98 ? -40.367 5.721 24.885 1.00 64.81 98 ASP A C 1
ATOM 798 O O . ASP A 1 98 ? -39.531 4.891 24.515 1.00 64.81 98 ASP A O 1
ATOM 802 N N . PRO A 1 99 ? -41.082 5.509 26.010 1.00 62.81 99 PRO A N 1
ATOM 803 C CA . PRO A 1 99 ? -40.905 4.335 26.875 1.00 62.81 99 PRO A CA 1
ATOM 804 C C . PRO A 1 99 ? -41.173 2.974 26.210 1.00 62.81 99 PRO A C 1
ATOM 806 O O . PRO A 1 99 ? -40.788 1.948 26.768 1.00 62.81 99 PRO A O 1
ATOM 809 N N . SER A 1 100 ? -41.855 2.942 25.061 1.00 66.25 100 SER A N 1
ATOM 810 C CA . SER A 1 100 ? -42.202 1.713 24.338 1.00 66.25 100 SER A CA 1
ATOM 811 C C . SER A 1 100 ? -41.094 1.188 23.416 1.00 66.25 100 SER A C 1
ATOM 813 O O . SER A 1 100 ? -41.158 0.032 22.991 1.00 66.25 100 SER A O 1
ATOM 815 N N . LEU A 1 101 ? -40.063 1.993 23.125 1.00 70.06 101 LEU A N 1
ATOM 816 C CA . LEU A 1 101 ? -38.930 1.565 22.302 1.00 70.06 101 LEU A CA 1
ATOM 817 C C . LEU A 1 101 ? -38.029 0.577 23.062 1.00 70.06 101 LEU A C 1
ATOM 819 O O . LEU A 1 101 ? -37.629 0.863 24.197 1.00 70.06 101 LEU A O 1
ATOM 823 N N . PRO A 1 102 ? -37.646 -0.560 22.449 1.00 76.06 102 PRO A N 1
ATOM 824 C CA . PRO A 1 102 ? -36.713 -1.495 23.067 1.00 76.06 102 PRO A CA 1
ATOM 825 C C . PRO A 1 102 ? -35.347 -0.847 23.320 1.00 76.06 102 PRO A C 1
ATOM 827 O O . PRO A 1 102 ? -34.768 -0.223 22.431 1.00 76.06 102 PRO A O 1
ATOM 830 N N . LYS A 1 103 ? -34.784 -1.039 24.518 1.00 78.25 103 LYS A N 1
ATOM 831 C CA . LYS A 1 103 ? -33.377 -0.700 24.776 1.00 78.25 103 LYS A CA 1
ATOM 832 C C . LYS A 1 103 ? -32.477 -1.706 24.065 1.00 78.25 103 LYS A C 1
ATOM 834 O O . LYS A 1 103 ? -32.684 -2.912 24.200 1.00 78.25 103 LYS A O 1
ATOM 839 N N . TRP A 1 104 ? -31.480 -1.222 23.330 1.00 81.44 104 TRP A N 1
ATOM 840 C CA . TRP A 1 104 ? -30.496 -2.093 22.700 1.00 81.44 104 TRP A CA 1
ATOM 841 C C . TRP A 1 104 ? -29.610 -2.722 23.767 1.00 81.44 104 TRP A C 1
ATOM 843 O O . TRP A 1 104 ? -29.152 -2.062 24.697 1.00 81.44 104 TRP A O 1
ATOM 853 N N . ASP A 1 105 ? -29.393 -4.022 23.645 1.00 70.56 105 ASP A N 1
ATOM 854 C CA . ASP A 1 105 ? -28.820 -4.837 24.707 1.00 70.56 105 ASP A CA 1
ATOM 855 C C . ASP A 1 105 ? -27.402 -5.334 24.365 1.00 70.56 105 ASP A C 1
ATOM 857 O O . ASP A 1 105 ? -26.865 -6.188 25.079 1.00 70.56 105 ASP A O 1
ATOM 861 N N . GLY A 1 106 ? -26.816 -4.792 23.289 1.00 72.88 106 GLY A N 1
ATOM 862 C CA . GLY A 1 106 ? -25.502 -5.146 22.749 1.00 72.88 106 GLY A CA 1
ATOM 863 C C . GLY A 1 106 ? -25.517 -6.313 21.757 1.00 72.88 106 GLY A C 1
ATOM 864 O O . GLY A 1 106 ? -24.460 -6.698 21.268 1.00 72.88 106 GLY A O 1
ATOM 865 N N . THR A 1 107 ? -26.680 -6.909 21.468 1.00 72.19 107 THR A N 1
ATOM 866 C CA . THR A 1 107 ? -26.765 -8.023 20.513 1.00 72.19 107 THR A CA 1
ATOM 867 C C . THR A 1 107 ? -26.689 -7.544 19.056 1.00 72.19 107 THR A C 1
ATOM 869 O O . THR A 1 107 ? -27.288 -6.516 18.715 1.00 72.19 107 THR A O 1
ATOM 872 N N . PRO A 1 108 ? -25.979 -8.277 18.173 1.00 68.19 108 PRO A N 1
ATOM 873 C CA . PRO A 1 108 ? -25.996 -8.010 16.737 1.00 68.19 108 PRO A CA 1
ATOM 874 C C . PRO A 1 108 ? -27.415 -8.097 16.168 1.00 68.19 108 PRO A C 1
ATOM 876 O O . PRO A 1 108 ? -28.194 -8.974 16.545 1.00 68.19 108 PRO A O 1
ATOM 879 N N . PHE A 1 109 ? -27.741 -7.222 15.219 1.00 67.94 109 PHE A N 1
ATOM 880 C CA . PHE A 1 109 ? -29.025 -7.235 14.522 1.00 67.94 109 PHE A CA 1
ATOM 881 C C . PHE A 1 109 ? -28.832 -6.965 13.029 1.00 67.94 109 PHE A C 1
ATOM 883 O O . PHE A 1 109 ? -28.076 -6.088 12.630 1.00 67.94 109 PHE A O 1
ATOM 890 N N . ASN A 1 110 ? -29.531 -7.734 12.193 1.00 61.00 110 ASN A N 1
ATOM 891 C CA . ASN A 1 110 ? -29.332 -7.692 10.739 1.00 61.00 110 ASN A CA 1
ATOM 892 C C . ASN A 1 110 ? -30.269 -6.706 10.026 1.00 61.00 110 ASN A C 1
ATOM 894 O O . ASN A 1 110 ? -30.028 -6.375 8.872 1.00 61.00 110 ASN A O 1
ATOM 898 N N . ASN A 1 111 ? -31.347 -6.265 10.685 1.00 65.81 111 ASN A N 1
ATOM 899 C CA . ASN A 1 111 ? -32.371 -5.390 10.117 1.00 65.81 111 ASN A CA 1
ATOM 900 C C . ASN A 1 111 ? -32.864 -4.382 11.162 1.00 65.81 111 ASN A C 1
ATOM 902 O O . ASN A 1 111 ? -33.023 -4.727 12.331 1.00 65.81 111 ASN A O 1
ATOM 906 N N . GLY A 1 112 ? -33.186 -3.170 10.705 1.00 72.94 112 GLY A N 1
ATOM 907 C CA . GLY A 1 112 ? -33.695 -2.076 11.536 1.00 72.94 112 GLY A CA 1
ATOM 908 C C . GLY A 1 112 ? -32.628 -1.034 11.882 1.00 72.94 112 GLY A C 1
ATOM 909 O O . GLY A 1 112 ? -31.463 -1.187 11.525 1.00 72.94 112 GLY A O 1
ATOM 910 N N . CYS A 1 113 ? -33.040 0.075 12.493 1.00 85.06 113 CYS A N 1
ATOM 911 C CA . CYS A 1 113 ? -32.161 1.204 12.797 1.00 85.06 113 CYS A CA 1
ATOM 912 C C . CYS A 1 113 ? -31.934 1.343 14.306 1.00 85.06 113 CYS A C 1
ATOM 914 O O . CYS A 1 113 ? -32.899 1.289 15.069 1.00 85.06 113 CYS A O 1
ATOM 916 N N . LEU A 1 114 ? -30.693 1.562 14.744 1.00 87.00 114 LEU A N 1
ATOM 917 C CA . LEU A 1 114 ? -30.397 1.898 16.141 1.00 87.00 114 LEU A CA 1
ATOM 918 C C . LEU A 1 114 ? -30.434 3.417 16.317 1.00 87.00 114 LEU A C 1
ATOM 920 O O . LEU A 1 114 ? -29.744 4.144 15.599 1.00 87.00 114 LEU A O 1
ATOM 924 N N . LEU A 1 115 ? -31.241 3.879 17.272 1.00 87.69 115 LEU A N 1
ATOM 925 C CA . LEU A 1 115 ? -31.225 5.262 17.738 1.00 87.69 115 LEU A CA 1
ATOM 926 C C . LEU A 1 115 ? -30.206 5.398 18.875 1.00 87.69 115 LEU A C 1
ATOM 928 O O . LEU A 1 115 ? -30.434 4.907 19.981 1.00 87.69 115 LEU A O 1
ATOM 932 N N . ALA A 1 116 ? -29.096 6.072 18.605 1.00 88.81 116 ALA A N 1
ATOM 933 C CA . ALA A 1 116 ? -28.142 6.484 19.620 1.00 88.81 116 ALA A CA 1
ATOM 934 C C . ALA A 1 116 ? -28.467 7.913 20.072 1.00 88.81 116 ALA A C 1
ATOM 936 O O . ALA A 1 116 ? -28.589 8.795 19.230 1.00 88.81 116 ALA A O 1
ATOM 937 N N . TYR A 1 117 ? -28.630 8.165 21.369 1.00 85.94 117 TYR A N 1
ATOM 938 C CA . TYR A 1 117 ? -29.050 9.491 21.843 1.00 85.94 117 TYR A CA 1
ATOM 939 C C . TYR A 1 117 ? -28.154 10.053 22.943 1.00 85.94 117 TYR A C 1
ATOM 941 O O . TYR A 1 117 ? -27.631 9.318 23.783 1.00 85.94 117 TYR A O 1
ATOM 949 N N . HIS A 1 118 ? -27.977 11.370 22.940 1.00 83.88 118 HIS A N 1
ATOM 950 C CA . HIS A 1 118 ? -27.324 12.101 24.019 1.00 83.88 118 HIS A CA 1
ATOM 951 C C . HIS A 1 118 ? -28.283 12.281 25.206 1.00 83.88 118 HIS A C 1
ATOM 953 O O . HIS A 1 118 ? -29.477 12.509 25.016 1.00 83.88 118 HIS A O 1
ATOM 959 N N . ARG A 1 119 ? -27.771 12.180 26.438 1.00 79.81 119 ARG A N 1
ATOM 960 C CA . ARG A 1 119 ? -28.502 12.590 27.646 1.00 79.81 119 ARG A CA 1
ATOM 961 C C . ARG A 1 119 ? -27.863 13.873 28.178 1.00 79.81 119 ARG A C 1
ATOM 963 O O . ARG A 1 119 ? -26.646 13.861 28.324 1.00 79.81 119 ARG A O 1
ATOM 970 N N . PRO A 1 120 ? -28.638 14.908 28.546 1.00 72.56 120 PRO A N 1
ATOM 971 C CA . PRO A 1 120 ? -28.080 16.171 29.040 1.00 72.56 120 PRO A CA 1
ATOM 972 C C . PRO A 1 120 ? -27.125 16.024 30.235 1.00 72.56 120 PRO A C 1
ATOM 974 O O . PRO A 1 120 ? -26.153 16.759 30.342 1.00 72.56 120 PRO A O 1
ATOM 977 N N . ASP A 1 121 ? -27.367 15.042 31.110 1.00 69.94 121 ASP A N 1
ATOM 978 C CA . ASP A 1 121 ? -26.504 14.765 32.268 1.00 69.94 121 ASP A CA 1
ATOM 979 C C . ASP A 1 121 ? -25.293 13.868 31.945 1.00 69.94 121 ASP A C 1
ATOM 981 O O . ASP A 1 121 ? -24.503 13.557 32.845 1.00 69.94 121 ASP A O 1
ATOM 985 N N . ASP A 1 122 ? -25.189 13.342 30.719 1.00 71.88 122 ASP A N 1
ATOM 986 C CA . ASP A 1 122 ? -24.034 12.539 30.334 1.00 71.88 122 ASP A CA 1
ATOM 987 C C . ASP A 1 122 ? -22.839 13.457 30.071 1.00 71.88 122 ASP A C 1
ATOM 989 O O . ASP A 1 122 ? -22.957 14.427 29.320 1.00 71.88 122 ASP A O 1
ATOM 993 N N . PRO A 1 123 ? -21.658 13.112 30.604 1.00 72.81 123 PRO A N 1
ATOM 994 C CA . PRO A 1 123 ? -20.437 13.819 30.269 1.00 72.81 123 PRO A CA 1
ATOM 995 C C . PRO A 1 123 ? -20.204 13.867 28.749 1.00 72.81 123 PRO A C 1
ATOM 997 O O . PRO A 1 123 ? -20.352 12.859 28.040 1.00 72.81 123 PRO A O 1
ATOM 1000 N N . ILE A 1 124 ? -19.849 15.045 28.235 1.00 75.31 124 ILE A N 1
ATOM 1001 C CA . ILE A 1 124 ? -19.715 15.296 26.795 1.00 75.31 124 ILE A CA 1
ATOM 1002 C C . ILE A 1 124 ? -18.658 14.390 26.144 1.00 75.31 124 ILE A C 1
ATOM 1004 O O . ILE A 1 124 ? -18.838 13.949 25.008 1.00 75.31 124 ILE A O 1
ATOM 1008 N N . GLU A 1 125 ? -17.612 13.992 26.873 1.00 75.44 125 GLU A N 1
ATOM 1009 C CA . GLU A 1 125 ? -16.597 13.056 26.389 1.00 75.44 125 GLU A CA 1
ATOM 1010 C C . GLU A 1 125 ? -17.186 11.685 26.034 1.00 75.44 125 GLU A C 1
ATOM 1012 O O . GLU A 1 125 ? -16.798 11.076 25.037 1.00 75.44 125 GLU A O 1
ATOM 1017 N N . LEU A 1 126 ? -18.175 11.208 26.796 1.00 75.12 126 LEU A N 1
ATOM 1018 C CA . LEU A 1 126 ? -18.843 9.936 26.517 1.00 75.12 126 LEU A CA 1
ATOM 1019 C C . LEU A 1 126 ? -19.778 10.048 25.314 1.00 75.12 126 LEU A C 1
ATOM 1021 O O . LEU A 1 126 ? -19.981 9.071 24.596 1.00 75.12 126 LEU A O 1
ATOM 1025 N N . THR A 1 127 ? -20.298 11.247 25.061 1.00 79.75 127 THR A N 1
ATOM 1026 C CA . THR A 1 127 ? -21.073 11.551 23.855 1.00 79.75 127 THR A CA 1
ATOM 1027 C C . THR A 1 127 ? -20.178 11.500 22.619 1.00 79.75 127 THR A C 1
ATOM 1029 O O . THR A 1 127 ? -20.526 10.835 21.645 1.00 79.75 127 THR A O 1
ATOM 1032 N N . ILE A 1 128 ? -18.991 12.116 22.674 1.00 79.25 128 ILE A N 1
ATOM 1033 C CA . ILE A 1 128 ? -18.004 12.084 21.581 1.00 79.25 128 ILE A CA 1
ATOM 1034 C C . ILE A 1 128 ? -17.514 10.649 21.328 1.00 79.25 128 ILE A C 1
ATOM 1036 O O . ILE A 1 128 ? -17.491 10.195 20.183 1.00 79.25 128 ILE A O 1
ATOM 1040 N N . ILE A 1 129 ? -17.189 9.900 22.386 1.00 76.69 129 ILE A N 1
ATOM 1041 C CA . ILE A 1 129 ? -16.812 8.482 22.281 1.00 76.69 129 ILE A CA 1
ATOM 1042 C C . ILE A 1 129 ? -17.952 7.659 21.662 1.00 76.69 129 ILE A C 1
ATOM 1044 O O . ILE A 1 129 ? -17.720 6.868 20.746 1.00 76.69 129 ILE A O 1
ATOM 1048 N N . GLY A 1 130 ? -19.187 7.859 22.129 1.00 78.38 130 GLY A N 1
ATOM 1049 C CA . GLY A 1 130 ? -20.373 7.193 21.598 1.00 78.38 130 GLY A CA 1
ATOM 1050 C C . GLY A 1 130 ? -20.577 7.459 20.107 1.00 78.38 130 GLY A C 1
ATOM 1051 O O . GLY A 1 130 ? -20.851 6.525 19.357 1.00 78.38 130 GLY A O 1
ATOM 1052 N N . LEU A 1 131 ? -20.356 8.695 19.646 1.00 80.06 131 LEU A N 1
ATOM 1053 C CA . LEU A 1 131 ? -20.401 9.045 18.220 1.00 80.06 131 LEU A CA 1
ATOM 1054 C C . LEU A 1 131 ? -19.341 8.285 17.404 1.00 80.06 131 LEU A C 1
ATOM 1056 O O . LEU A 1 131 ? -19.599 7.884 16.267 1.00 80.06 131 LEU A O 1
ATOM 1060 N N . GLY A 1 132 ? -18.177 8.009 17.997 1.00 75.56 132 GLY A N 1
ATOM 1061 C CA . GLY A 1 132 ? -17.175 7.114 17.417 1.00 75.56 132 GLY A CA 1
ATOM 1062 C C . GLY A 1 132 ? -17.699 5.687 17.212 1.00 75.56 132 GLY A C 1
ATOM 1063 O O . GLY A 1 132 ? -17.494 5.100 16.147 1.00 75.56 132 GLY A O 1
ATOM 1064 N N . PHE A 1 133 ? -18.433 5.135 18.184 1.00 74.69 133 PHE A N 1
ATOM 1065 C CA . PHE A 1 133 ? -19.096 3.831 18.034 1.00 74.69 133 PHE A CA 1
ATOM 1066 C C . PHE A 1 133 ? -20.218 3.861 16.999 1.00 74.69 133 PHE A C 1
ATOM 1068 O O . PHE A 1 133 ? -20.323 2.931 16.205 1.00 74.69 133 PHE A O 1
ATOM 1075 N N . VAL A 1 134 ? -21.004 4.938 16.942 1.00 79.56 134 VAL A N 1
ATOM 1076 C CA . VAL A 1 134 ? -22.032 5.129 15.909 1.00 79.56 134 VAL A CA 1
ATOM 1077 C C . VAL A 1 134 ? -21.423 5.049 14.510 1.00 79.56 134 VAL A C 1
ATOM 1079 O O . VAL A 1 134 ? -21.925 4.310 13.662 1.00 79.56 134 VAL A O 1
ATOM 1082 N N . ALA A 1 135 ? -20.318 5.761 14.273 1.00 73.06 135 ALA A N 1
ATOM 1083 C CA . ALA A 1 135 ? -19.604 5.715 13.001 1.00 73.06 135 ALA A CA 1
ATOM 1084 C C . ALA A 1 135 ? -19.122 4.294 12.667 1.00 73.06 135 ALA A C 1
ATOM 1086 O O . ALA A 1 135 ? -19.251 3.835 11.531 1.00 73.06 135 ALA A O 1
ATOM 1087 N N . ARG A 1 136 ? -18.604 3.566 13.664 1.00 69.00 136 ARG A N 1
ATOM 1088 C CA . ARG A 1 136 ? -18.158 2.178 13.491 1.00 69.00 136 ARG A CA 1
ATOM 1089 C C . ARG A 1 136 ? -19.311 1.244 13.171 1.00 69.00 136 ARG A C 1
ATOM 1091 O O . ARG A 1 136 ? -19.188 0.464 12.234 1.00 69.00 136 ARG A O 1
ATOM 1098 N N . PHE A 1 137 ? -20.427 1.329 13.885 1.00 73.06 137 PHE A N 1
ATOM 1099 C CA . PHE A 1 137 ? -21.610 0.524 13.590 1.00 73.06 137 PHE A CA 1
ATOM 1100 C C . PHE A 1 137 ? -22.103 0.792 12.167 1.00 73.06 137 PHE A C 1
ATOM 1102 O O . PHE A 1 137 ? -22.323 -0.150 11.410 1.00 73.06 137 PHE A O 1
ATOM 1109 N N . ALA A 1 138 ? -22.159 2.055 11.746 1.00 71.50 138 ALA A N 1
ATOM 1110 C CA . ALA A 1 138 ? -22.537 2.401 10.379 1.00 71.50 138 ALA A CA 1
ATOM 1111 C C . ALA A 1 138 ? -21.601 1.804 9.315 1.00 71.50 138 ALA A C 1
ATOM 1113 O O . ALA A 1 138 ? -22.064 1.314 8.282 1.00 71.50 138 ALA A O 1
ATOM 1114 N N . ASN A 1 139 ? -20.293 1.768 9.589 1.00 63.06 139 ASN A N 1
ATOM 1115 C CA . ASN A 1 139 ? -19.313 1.102 8.726 1.00 63.06 139 ASN A CA 1
ATOM 1116 C C . ASN A 1 139 ? -19.485 -0.426 8.691 1.00 63.06 139 ASN A C 1
ATOM 1118 O O . ASN A 1 139 ? -19.203 -1.041 7.668 1.00 63.06 139 ASN A O 1
ATOM 1122 N N . HIS A 1 140 ? -20.007 -1.030 9.761 1.00 63.50 140 HIS A N 1
ATOM 1123 C CA . HIS A 1 140 ? -20.358 -2.454 9.823 1.00 63.50 140 HIS A CA 1
ATOM 1124 C C . HIS A 1 140 ? -21.740 -2.762 9.214 1.00 63.50 140 HIS A C 1
ATOM 1126 O O . HIS A 1 140 ? -22.278 -3.851 9.406 1.00 63.50 140 HIS A O 1
ATOM 1132 N N . GLY A 1 141 ? -22.325 -1.814 8.474 1.00 67.94 141 GLY A N 1
ATOM 1133 C CA . GLY A 1 141 ? -23.590 -1.994 7.763 1.00 67.94 141 GLY A CA 1
ATOM 1134 C C . GLY A 1 141 ? -24.839 -1.750 8.609 1.00 67.94 141 GLY A C 1
ATOM 1135 O O . GLY A 1 141 ? -25.948 -1.924 8.103 1.00 67.94 141 GLY A O 1
ATOM 1136 N N . TYR A 1 142 ? -24.692 -1.313 9.863 1.00 76.31 142 TYR A N 1
ATOM 1137 C CA . TYR A 1 142 ? -25.829 -0.951 10.702 1.00 76.31 142 TYR A CA 1
ATOM 1138 C C . TYR A 1 142 ? -26.417 0.387 10.260 1.00 76.31 142 TYR A C 1
ATOM 1140 O O . TYR A 1 142 ? -25.701 1.343 9.970 1.00 76.31 142 TYR A O 1
ATOM 1148 N N . LYS A 1 143 ? -27.746 0.486 10.238 1.00 84.31 143 LYS A N 1
ATOM 1149 C CA . LYS A 1 143 ? -28.412 1.768 10.012 1.00 84.31 143 LYS A CA 1
ATOM 1150 C C . LYS A 1 143 ? -28.468 2.526 11.336 1.00 84.31 143 LYS A C 1
ATOM 1152 O O . LYS A 1 143 ? -28.963 1.989 12.328 1.00 84.31 143 LYS A O 1
ATOM 1157 N N . MET A 1 144 ? -27.962 3.756 11.345 1.00 86.94 144 MET A N 1
ATOM 1158 C CA . MET A 1 144 ? -27.806 4.544 12.564 1.00 86.94 144 MET A CA 1
ATOM 1159 C C . MET A 1 144 ? -28.539 5.880 12.457 1.00 86.94 144 MET A C 1
ATOM 1161 O O . MET A 1 144 ? -28.393 6.602 11.470 1.00 86.94 144 MET A O 1
ATOM 1165 N N . VAL A 1 145 ? -29.274 6.232 13.508 1.00 88.81 145 VAL A N 1
ATOM 1166 C CA . VAL A 1 145 ? -29.714 7.605 13.777 1.00 88.81 145 VAL A CA 1
ATOM 1167 C C . VAL A 1 145 ? -29.029 8.017 15.068 1.00 88.81 145 VAL A C 1
ATOM 1169 O O . VAL A 1 145 ? -29.087 7.274 16.046 1.00 88.81 145 VAL A O 1
ATOM 1172 N N . SER A 1 146 ? -28.360 9.163 15.074 1.00 88.69 146 SER A N 1
ATOM 1173 C CA . SER A 1 146 ? -27.671 9.664 16.255 1.00 88.69 146 SER A CA 1
ATOM 1174 C C . SER A 1 146 ? -28.121 11.072 16.594 1.00 88.69 146 SER A C 1
ATOM 1176 O O . SER A 1 146 ? -27.959 11.983 15.790 1.00 88.69 146 SER A O 1
ATOM 1178 N N . GLU A 1 147 ? -28.630 11.252 17.804 1.00 87.88 147 GLU A N 1
ATOM 1179 C CA . GLU A 1 147 ? -28.895 12.562 18.388 1.00 87.88 147 GLU A CA 1
ATOM 1180 C C . GLU A 1 147 ? -27.695 13.013 19.219 1.00 87.88 147 GLU A C 1
ATOM 1182 O O . GLU A 1 147 ? -27.228 12.279 20.093 1.00 87.88 147 GLU A O 1
ATOM 1187 N N . CYS A 1 148 ? -27.203 14.222 18.964 1.00 83.56 148 CYS A N 1
ATOM 1188 C CA . CYS A 1 148 ? -26.126 14.835 19.735 1.00 83.56 148 CYS A CA 1
ATOM 1189 C C . CYS A 1 148 ? -26.373 16.340 19.941 1.00 83.56 148 CYS A C 1
ATOM 1191 O O . CYS A 1 148 ? -27.164 16.929 19.203 1.00 83.56 148 CYS A O 1
ATOM 1193 N N . PRO A 1 149 ? -25.696 16.987 20.909 1.00 81.81 149 PRO A N 1
ATOM 1194 C CA . PRO A 1 149 ? -25.788 18.434 21.117 1.00 81.81 149 PRO A CA 1
ATOM 1195 C C . PRO A 1 149 ? -25.563 19.225 19.822 1.00 81.81 149 PRO A C 1
ATOM 1197 O O . PRO A 1 149 ? -24.714 18.836 19.015 1.00 81.81 149 PRO A O 1
ATOM 1200 N N . SER A 1 150 ? -26.264 20.350 19.627 1.00 78.31 150 SER A N 1
ATOM 1201 C CA . SER A 1 150 ? -26.145 21.172 18.406 1.00 78.31 150 SER A CA 1
ATOM 1202 C C . SER A 1 150 ? -24.703 21.599 18.106 1.00 78.31 150 SER A C 1
ATOM 1204 O O . SER A 1 150 ? -24.289 21.614 16.947 1.00 78.31 150 SER A O 1
ATOM 1206 N N . SER A 1 151 ? -23.907 21.859 19.148 1.00 73.19 151 SER A N 1
ATOM 1207 C CA . SER A 1 151 ? -22.480 22.189 19.042 1.00 73.19 151 SER A CA 1
ATOM 1208 C C . SER A 1 151 ? -21.630 21.063 18.432 1.00 73.19 151 SER A C 1
ATOM 1210 O O . SER A 1 151 ? -20.630 21.336 17.774 1.00 73.19 151 SER A O 1
ATOM 1212 N N . LEU A 1 152 ? -22.033 19.797 18.591 1.00 77.62 152 LEU A N 1
ATOM 1213 C CA . LEU A 1 152 ? -21.388 18.642 17.959 1.00 77.62 152 LEU A CA 1
ATOM 1214 C C . LEU A 1 152 ? -22.030 18.276 16.620 1.00 77.62 152 LEU A C 1
ATOM 1216 O O . LEU A 1 152 ? -21.320 17.860 15.704 1.00 77.62 152 LEU A O 1
ATOM 1220 N N . ALA A 1 153 ? -23.347 18.448 16.482 1.00 77.38 153 ALA A N 1
ATOM 1221 C CA . ALA A 1 153 ? -24.090 18.073 15.282 1.00 77.38 153 ALA A CA 1
ATOM 1222 C C . ALA A 1 153 ? -23.516 18.739 14.025 1.00 77.38 153 ALA A C 1
ATOM 1224 O O . ALA A 1 153 ? -23.255 18.052 13.038 1.00 77.38 153 ALA A O 1
ATOM 1225 N N . GLY A 1 154 ? -23.208 20.041 14.085 1.00 71.50 154 GLY A N 1
ATOM 1226 C CA . GLY A 1 154 ? -22.576 20.767 12.977 1.00 71.50 154 GLY A CA 1
ATOM 1227 C C . GLY A 1 154 ? -21.187 20.237 12.589 1.00 71.50 154 GLY A C 1
ATOM 1228 O O . GLY A 1 154 ? -20.802 20.301 11.421 1.00 71.50 154 GLY A O 1
ATOM 1229 N N . LEU A 1 155 ? -20.445 19.654 13.536 1.00 69.81 155 LEU A N 1
ATOM 1230 C CA . LEU A 1 155 ? -19.109 19.105 13.292 1.00 69.81 155 LEU A CA 1
ATOM 1231 C C . LEU A 1 155 ? -19.140 17.730 12.621 1.00 69.81 155 LEU A C 1
ATOM 1233 O O . LEU A 1 155 ? -18.211 17.415 11.867 1.00 69.81 155 LEU A O 1
ATOM 1237 N N . VAL A 1 156 ? -20.168 16.918 12.891 1.00 71.75 156 VAL A N 1
ATOM 1238 C CA . VAL A 1 156 ? -20.265 15.520 12.425 1.00 71.75 156 VAL A CA 1
ATOM 1239 C C . VAL A 1 156 ? -21.269 15.314 11.286 1.00 71.75 156 VAL A C 1
ATOM 1241 O O . VAL A 1 156 ? -21.135 14.351 10.522 1.00 71.75 156 VAL A O 1
ATOM 1244 N N . ALA A 1 157 ? -22.241 16.215 11.121 1.00 70.38 157 ALA A N 1
ATOM 1245 C CA . ALA A 1 157 ? -23.245 16.141 10.065 1.00 70.38 157 ALA A CA 1
ATOM 1246 C C . ALA A 1 157 ? -22.596 16.089 8.671 1.00 70.38 157 ALA A C 1
ATOM 1248 O O . ALA A 1 157 ? -21.676 16.840 8.347 1.00 70.38 157 ALA A O 1
ATOM 1249 N N . GLY A 1 158 ? -23.060 15.156 7.835 1.00 63.12 158 GLY A N 1
ATOM 1250 C CA . GLY A 1 158 ? -22.561 14.965 6.469 1.00 63.12 158 GLY A CA 1
ATOM 1251 C C . GLY A 1 158 ? -21.174 14.317 6.351 1.00 63.12 158 GLY A C 1
ATOM 1252 O O . GLY A 1 158 ? -20.762 13.999 5.235 1.00 63.12 158 GLY A O 1
ATOM 1253 N N . LYS A 1 159 ? -20.462 14.076 7.463 1.00 67.25 159 LYS A N 1
ATOM 1254 C CA . LYS A 1 159 ? -19.155 13.390 7.466 1.00 67.25 159 LYS A CA 1
ATOM 1255 C C . LYS A 1 159 ? -19.266 11.882 7.693 1.00 67.25 159 LYS A C 1
ATOM 1257 O O . LYS A 1 159 ? -18.425 11.130 7.206 1.00 67.25 159 LYS A O 1
ATOM 1262 N N . LEU A 1 160 ? -20.298 11.435 8.407 1.00 66.56 160 LEU A N 1
ATOM 1263 C CA . LEU A 1 160 ? -20.530 10.021 8.697 1.00 66.56 160 LEU A CA 1
ATOM 1264 C C . LEU A 1 160 ? -21.461 9.401 7.646 1.00 66.56 160 LEU A C 1
ATOM 1266 O O . LEU A 1 160 ? -22.614 9.804 7.499 1.00 66.56 160 LEU A O 1
ATOM 1270 N N . ARG A 1 161 ? -20.959 8.416 6.891 1.00 65.69 161 ARG A N 1
ATOM 1271 C CA . ARG A 1 161 ? -21.773 7.670 5.917 1.00 65.69 161 ARG A CA 1
ATOM 1272 C C . ARG A 1 161 ? -22.768 6.777 6.656 1.00 65.69 161 ARG A C 1
ATOM 1274 O O . ARG A 1 161 ? -22.407 6.164 7.650 1.00 65.69 161 ARG A O 1
ATOM 1281 N N . ASN A 1 162 ? -23.994 6.670 6.142 1.00 70.25 162 ASN A N 1
ATOM 1282 C CA . ASN A 1 162 ? -25.064 5.827 6.700 1.00 70.25 162 ASN A CA 1
ATOM 1283 C C . ASN A 1 162 ? -25.482 6.168 8.147 1.00 70.25 162 ASN A C 1
ATOM 1285 O O . ASN A 1 162 ? -26.127 5.352 8.807 1.00 70.25 162 ASN A O 1
ATOM 1289 N N . VAL A 1 163 ? -25.158 7.379 8.614 1.00 82.19 163 VAL A N 1
ATOM 1290 C CA . VAL A 1 163 ? -25.612 7.926 9.895 1.00 82.19 163 VAL A CA 1
ATOM 1291 C C . VAL A 1 163 ? -26.458 9.168 9.630 1.00 82.19 163 VAL A C 1
ATOM 1293 O O . VAL A 1 163 ? -26.006 10.107 8.978 1.00 82.19 163 VAL A O 1
ATOM 1296 N N . GLU A 1 164 ? -27.681 9.184 10.148 1.00 86.94 164 GLU A N 1
ATOM 1297 C CA . GLU A 1 164 ? -28.512 10.390 10.221 1.00 86.94 164 GLU A CA 1
ATOM 1298 C C . GLU A 1 164 ? -28.207 11.108 11.544 1.00 86.94 164 GLU A C 1
ATOM 1300 O O . GLU A 1 164 ? -28.384 10.521 12.610 1.00 86.94 164 GLU A O 1
ATOM 1305 N N . ILE A 1 165 ? -27.709 12.347 11.484 1.00 86.19 165 ILE A N 1
ATOM 1306 C CA . ILE A 1 165 ? -27.387 13.158 12.669 1.00 86.19 165 ILE A CA 1
ATOM 1307 C C . ILE A 1 165 ? -28.551 14.102 12.960 1.00 86.19 165 ILE A C 1
ATOM 1309 O O . ILE A 1 165 ? -28.964 14.845 12.071 1.00 86.19 165 ILE A O 1
ATOM 1313 N N . LEU A 1 166 ? -29.045 14.078 14.197 1.00 85.56 166 LEU A N 1
ATOM 1314 C CA . LEU A 1 166 ? -30.105 14.946 14.704 1.00 85.56 166 LEU A CA 1
ATOM 1315 C C . LEU A 1 166 ? -29.566 15.841 15.824 1.00 85.56 166 LEU A C 1
ATOM 1317 O O . LEU A 1 166 ? -28.718 15.422 16.615 1.00 85.56 166 LEU A O 1
ATOM 1321 N N . GLU A 1 167 ? -30.078 17.065 15.902 1.00 82.38 167 GLU A N 1
ATOM 1322 C CA . GLU A 1 167 ? -29.745 17.989 16.988 1.00 82.38 167 GLU A CA 1
ATOM 1323 C C . GLU A 1 167 ? -30.597 17.708 18.227 1.00 82.38 167 GLU A C 1
ATOM 1325 O O . GLU A 1 167 ? -31.828 17.639 18.132 1.00 82.38 167 GLU A O 1
ATOM 1330 N N . ALA A 1 168 ? -29.951 17.600 19.390 1.00 74.00 168 ALA A N 1
ATOM 1331 C CA . ALA A 1 168 ? -30.640 17.503 20.672 1.00 74.00 168 ALA A CA 1
ATOM 1332 C C . ALA A 1 168 ? -31.536 18.732 20.919 1.00 74.00 168 ALA A C 1
ATOM 1334 O O . ALA A 1 168 ? -31.248 19.826 20.437 1.00 74.00 168 ALA A O 1
ATOM 1335 N N . ASP A 1 169 ? -32.660 18.541 21.615 1.00 66.50 169 ASP A N 1
ATOM 1336 C CA . ASP A 1 169 ? -33.639 19.587 21.982 1.00 66.50 169 ASP A CA 1
ATOM 1337 C C . ASP A 1 169 ? -34.362 20.309 20.822 1.00 66.50 169 ASP A C 1
ATOM 1339 O O . ASP A 1 169 ? -35.230 21.155 21.040 1.00 66.50 169 ASP A O 1
ATOM 1343 N N . SER A 1 170 ? -34.104 19.926 19.570 1.00 58.91 170 SER A N 1
ATOM 1344 C CA . SER A 1 170 ? -34.757 20.495 18.377 1.00 58.91 170 SER A CA 1
ATOM 1345 C C . SER A 1 170 ? -36.174 19.950 18.110 1.00 58.91 170 SER A C 1
ATOM 1347 O O . SER A 1 170 ? -36.842 20.356 17.156 1.00 58.91 170 SER A O 1
ATOM 1349 N N . GLY A 1 171 ? -36.627 18.967 18.900 1.00 61.47 171 GLY A N 1
ATOM 1350 C CA . GLY A 1 171 ? -37.850 18.194 18.649 1.00 61.47 171 GLY A CA 1
ATOM 1351 C C . GLY A 1 171 ? -37.758 17.235 17.449 1.00 61.47 171 GLY A C 1
ATOM 1352 O O . GLY A 1 171 ? -38.725 16.522 17.164 1.00 61.47 171 GLY A O 1
ATOM 1353 N N . GLN A 1 172 ? -36.608 17.178 16.760 1.00 66.69 172 GLN A N 1
ATOM 1354 C CA . GLN A 1 172 ? -36.387 16.331 15.583 1.00 66.69 172 GLN A CA 1
ATOM 1355 C C . GLN A 1 172 ? -36.438 14.839 15.924 1.00 66.69 172 GLN A C 1
ATOM 1357 O O . GLN A 1 172 ? -37.045 14.075 15.175 1.00 66.69 172 GLN A O 1
ATOM 1362 N N . THR A 1 173 ? -35.892 14.423 17.071 1.00 67.69 173 THR A N 1
ATOM 1363 C CA . THR A 1 173 ? -35.928 13.019 17.512 1.00 67.69 173 THR A CA 1
ATOM 1364 C C . THR A 1 173 ? -37.362 12.534 17.689 1.00 67.69 173 THR A C 1
ATOM 1366 O O . THR A 1 173 ? -37.767 11.558 17.061 1.00 67.69 173 THR A O 1
ATOM 1369 N N . ALA A 1 174 ? -38.186 13.268 18.442 1.00 63.12 174 ALA A N 1
ATOM 1370 C CA . ALA A 1 174 ? -39.601 12.940 18.632 1.00 63.12 174 ALA A CA 1
ATOM 1371 C C . ALA A 1 174 ? -40.403 12.963 17.313 1.00 63.12 174 ALA A C 1
ATOM 1373 O O . ALA A 1 174 ? -41.331 12.171 17.128 1.00 63.12 174 ALA A O 1
ATOM 1374 N N . ALA A 1 175 ? -40.037 13.833 16.364 1.00 61.81 175 ALA A N 1
ATOM 1375 C CA . ALA A 1 175 ? -40.627 13.849 15.026 1.00 61.81 175 ALA A CA 1
ATOM 1376 C C . ALA A 1 175 ? -40.214 12.627 14.181 1.00 61.81 175 ALA A C 1
ATOM 1378 O O . ALA A 1 175 ? -41.032 12.116 13.409 1.00 61.81 175 ALA A O 1
ATOM 1379 N N . ARG A 1 176 ? -38.981 12.128 14.355 1.00 63.84 176 ARG A N 1
ATOM 1380 C CA . ARG A 1 176 ? -38.424 10.966 13.644 1.00 63.84 176 ARG A CA 1
ATOM 1381 C C . ARG A 1 176 ? -38.918 9.626 14.186 1.00 63.84 176 ARG A C 1
ATOM 1383 O O . ARG A 1 176 ? -38.970 8.653 13.438 1.00 63.84 176 ARG A O 1
ATOM 1390 N N . LEU A 1 177 ? -39.368 9.595 15.441 1.00 64.56 177 LEU A N 1
ATOM 1391 C CA . LEU A 1 177 ? -39.964 8.420 16.085 1.00 64.56 177 LEU A CA 1
ATOM 1392 C C . LEU A 1 177 ? -41.338 8.005 15.520 1.00 64.56 177 LEU A C 1
ATOM 1394 O O . LEU A 1 177 ? -41.901 6.987 15.926 1.00 64.56 177 LEU A O 1
ATOM 1398 N N . LYS A 1 178 ? -41.893 8.726 14.536 1.00 57.09 178 LYS A N 1
ATOM 1399 C CA . LYS A 1 178 ? -43.155 8.338 13.889 1.00 57.09 178 LYS A CA 1
ATOM 1400 C C . LYS A 1 178 ? -42.955 7.244 12.818 1.00 57.09 178 LYS A C 1
ATOM 1402 O O . LYS A 1 178 ? -42.647 7.540 11.671 1.00 57.09 178 LYS A O 1
ATOM 1407 N N . LYS A 1 179 ? -43.306 6.006 13.217 1.00 48.59 179 LYS A N 1
ATOM 1408 C CA . LYS A 1 179 ? -43.575 4.754 12.452 1.00 48.59 179 LYS A CA 1
ATOM 1409 C C . LYS A 1 179 ? -42.372 3.967 11.875 1.00 48.59 179 LYS A C 1
ATOM 1411 O O . LYS A 1 179 ? -41.933 4.211 10.763 1.00 48.59 179 LYS A O 1
ATOM 1416 N N . GLY A 1 180 ? -42.000 2.883 12.573 1.00 57.00 180 GLY A N 1
ATOM 1417 C CA . GLY A 1 180 ? -41.547 1.604 11.982 1.00 57.00 180 GLY A CA 1
ATOM 1418 C C . GLY A 1 180 ? -40.053 1.399 11.704 1.00 57.00 180 GLY A C 1
ATOM 1419 O O . GLY A 1 180 ? -39.651 0.258 11.494 1.00 57.00 180 GLY A O 1
ATOM 1420 N N . ASP A 1 181 ? -39.239 2.455 11.729 1.00 69.50 181 ASP A N 1
ATOM 1421 C CA . ASP A 1 181 ? -37.841 2.384 11.273 1.00 69.50 181 ASP A CA 1
ATOM 1422 C C . ASP A 1 181 ? -36.809 2.079 12.379 1.00 69.50 181 ASP A C 1
ATOM 1424 O O . ASP A 1 181 ? -35.734 1.554 12.079 1.00 69.50 181 ASP A O 1
ATOM 1428 N N . ILE A 1 182 ? -37.104 2.408 13.644 1.00 79.19 182 ILE A N 1
ATOM 1429 C CA . ILE A 1 182 ? -36.182 2.229 14.780 1.00 79.19 182 ILE A CA 1
ATOM 1430 C C . ILE A 1 182 ? -36.407 0.860 15.434 1.00 79.19 182 ILE A C 1
ATOM 1432 O O . ILE A 1 182 ? -37.501 0.561 15.906 1.00 79.19 182 ILE A O 1
ATOM 1436 N N . PHE A 1 183 ? -35.357 0.038 15.466 1.00 81.38 183 PHE A N 1
ATOM 1437 C CA . PHE A 1 183 ? -35.340 -1.293 16.078 1.00 81.38 183 PHE A CA 1
ATOM 1438 C C . PHE A 1 183 ? -35.143 -1.228 17.592 1.00 81.38 183 PHE A C 1
ATOM 1440 O O . PHE A 1 183 ? -35.843 -1.903 18.343 1.00 81.38 183 PHE A O 1
ATOM 1447 N N . ALA A 1 184 ? -34.186 -0.414 18.030 1.00 83.38 184 ALA A N 1
ATOM 1448 C CA . ALA A 1 184 ? -33.846 -0.242 19.431 1.00 83.38 184 ALA A CA 1
ATOM 1449 C C . ALA A 1 184 ? -33.189 1.125 19.657 1.00 83.38 184 ALA A C 1
ATOM 1451 O O . ALA A 1 184 ? -32.821 1.813 18.700 1.00 83.38 184 ALA A O 1
ATOM 1452 N N . CYS A 1 185 ? -33.016 1.508 20.920 1.00 84.38 185 CYS A N 1
ATOM 1453 C CA . CYS A 1 185 ? -32.306 2.723 21.307 1.00 84.38 185 CYS A CA 1
ATOM 1454 C C . CYS A 1 185 ? -31.252 2.471 22.391 1.00 84.38 185 CYS A C 1
ATOM 1456 O O . CYS A 1 185 ? -31.431 1.606 23.250 1.00 84.38 185 CYS A O 1
ATOM 1458 N N . ALA A 1 186 ? -30.181 3.259 22.393 1.00 84.94 186 ALA A N 1
ATOM 1459 C CA . ALA A 1 186 ? -29.180 3.276 23.458 1.00 84.94 186 ALA A CA 1
ATOM 1460 C C . ALA A 1 186 ? -28.633 4.691 23.656 1.00 84.94 186 ALA A C 1
ATOM 1462 O O . ALA A 1 186 ? -28.504 5.451 22.697 1.00 84.94 186 ALA A O 1
ATOM 1463 N N . ALA A 1 187 ? -28.285 5.048 24.891 1.00 84.44 187 ALA A N 1
ATOM 1464 C CA . ALA A 1 187 ? -27.588 6.307 25.119 1.00 84.44 187 ALA A CA 1
ATOM 1465 C C . ALA A 1 187 ? -26.160 6.216 24.553 1.00 84.44 187 ALA A C 1
ATOM 1467 O O . ALA A 1 187 ? -25.501 5.180 24.678 1.00 84.44 187 ALA A O 1
ATOM 1468 N N . LEU A 1 188 ? -25.660 7.303 23.959 1.00 84.00 188 LEU A N 1
ATOM 1469 C CA . LEU A 1 188 ? -24.313 7.370 23.377 1.00 84.00 188 LEU A CA 1
ATOM 1470 C C . LEU A 1 188 ? -23.234 6.959 24.387 1.00 84.00 188 LEU A C 1
ATOM 1472 O O . LEU A 1 188 ? -22.337 6.186 24.051 1.00 84.00 188 LEU A O 1
ATOM 1476 N N . ALA A 1 189 ? -23.381 7.387 25.642 1.00 77.69 189 ALA A N 1
ATOM 1477 C CA . ALA A 1 189 ? -22.466 7.056 26.729 1.00 77.69 189 ALA A CA 1
ATOM 1478 C C . ALA A 1 189 ? -22.441 5.564 27.115 1.00 77.69 189 ALA A C 1
ATOM 1480 O O . ALA A 1 189 ? -21.521 5.117 27.801 1.00 77.69 189 ALA A O 1
ATOM 1481 N N . GLU A 1 190 ? -23.438 4.782 26.695 1.00 79.00 190 GLU A N 1
ATOM 1482 C CA . GLU A 1 190 ? -23.570 3.360 27.029 1.00 79.00 190 GLU A CA 1
ATOM 1483 C C . GLU A 1 190 ? -23.026 2.447 25.926 1.00 79.00 190 GLU A C 1
ATOM 1485 O O . GLU A 1 190 ? -22.653 1.306 26.210 1.00 79.00 190 GLU A O 1
ATOM 1490 N N . LEU A 1 191 ? -22.922 2.941 24.686 1.00 77.25 191 LEU A N 1
ATOM 1491 C CA . LEU A 1 191 ? -22.440 2.157 23.545 1.00 77.25 191 LEU A CA 1
ATOM 1492 C C . LEU A 1 191 ? -21.084 1.476 23.795 1.00 77.25 191 LEU A C 1
ATOM 1494 O O . LEU A 1 191 ? -20.982 0.285 23.485 1.00 77.25 191 LEU A O 1
ATOM 1498 N N . PRO A 1 192 ? -20.068 2.126 24.403 1.00 68.12 192 PRO A N 1
ATOM 1499 C CA . PRO A 1 192 ? -18.777 1.480 24.650 1.00 68.12 192 PRO A CA 1
ATOM 1500 C C . PRO A 1 192 ? -18.875 0.264 25.576 1.00 68.12 192 PRO A C 1
ATOM 1502 O O . PRO A 1 192 ? -18.150 -0.713 25.409 1.00 68.12 192 PRO A O 1
ATOM 1505 N N . LEU A 1 193 ? -19.789 0.318 26.548 1.00 67.00 193 LEU A N 1
ATOM 1506 C CA . LEU A 1 193 ? -19.988 -0.731 27.547 1.00 67.00 193 LEU A CA 1
ATOM 1507 C C . LEU A 1 193 ? -20.859 -1.873 27.005 1.00 67.00 193 LEU A C 1
ATOM 1509 O O . LEU A 1 193 ? -20.607 -3.037 27.310 1.00 67.00 193 LEU A O 1
ATOM 1513 N N . LEU A 1 194 ? -21.862 -1.554 26.182 1.00 68.44 194 LEU A N 1
ATOM 1514 C CA . LEU A 1 194 ? -22.762 -2.538 25.571 1.00 68.44 194 LEU A CA 1
ATOM 1515 C C . LEU A 1 194 ? -22.099 -3.313 24.422 1.00 68.44 194 LEU A C 1
ATOM 1517 O O . LEU A 1 194 ? -22.388 -4.495 24.240 1.00 68.44 194 LEU A O 1
ATOM 1521 N N . SER A 1 195 ? -21.169 -2.681 23.696 1.00 60.38 195 SER A N 1
ATOM 1522 C CA . SER A 1 195 ? -20.448 -3.293 22.566 1.00 60.38 195 SER A CA 1
ATOM 1523 C C . SER A 1 195 ? -19.598 -4.503 22.961 1.00 60.38 195 SER A C 1
ATOM 1525 O O . SER A 1 195 ? -19.291 -5.330 22.113 1.00 60.38 195 SER A O 1
ATOM 1527 N N . GLY A 1 196 ? -19.249 -4.661 24.242 1.00 55.12 196 GLY A N 1
ATOM 1528 C CA . GLY A 1 196 ? -18.444 -5.789 24.725 1.00 55.12 196 GLY A CA 1
ATOM 1529 C C . GLY A 1 196 ? -19.079 -7.179 24.569 1.00 55.12 196 GLY A C 1
ATOM 1530 O O . GLY A 1 196 ? -18.398 -8.167 24.829 1.00 55.12 196 GLY A O 1
ATOM 1531 N N . ARG A 1 197 ? -20.352 -7.279 24.154 1.00 53.62 197 ARG A N 1
ATOM 1532 C CA . ARG A 1 197 ? -21.030 -8.550 23.828 1.00 53.62 197 ARG A CA 1
ATOM 1533 C C . ARG A 1 197 ? -20.726 -9.089 22.428 1.00 53.62 197 ARG A C 1
ATOM 1535 O O . ARG A 1 197 ? -20.876 -10.290 22.220 1.00 53.62 197 ARG A O 1
ATOM 1542 N N . ASP A 1 198 ? -20.309 -8.236 21.494 1.00 50.44 198 ASP A N 1
ATOM 1543 C CA . ASP A 1 198 ? -19.776 -8.650 20.192 1.00 50.44 198 ASP A CA 1
ATOM 1544 C C . ASP A 1 198 ? -18.366 -8.057 20.040 1.00 50.44 198 ASP A C 1
ATOM 1546 O O . ASP A 1 198 ? -18.221 -6.863 19.755 1.00 50.44 198 ASP A O 1
ATOM 1550 N N . PRO A 1 199 ? -17.306 -8.865 20.228 1.00 45.47 199 PRO A N 1
ATOM 1551 C CA . PRO A 1 199 ? -15.932 -8.388 20.130 1.00 45.47 199 PRO A CA 1
ATOM 1552 C C . PRO A 1 199 ? -15.593 -7.828 18.742 1.00 45.47 199 PRO A C 1
ATOM 1554 O O . PRO A 1 199 ? -14.611 -7.107 18.631 1.00 45.47 199 PRO A O 1
ATOM 1557 N N . GLY A 1 200 ? -16.414 -8.073 17.709 1.00 42.72 200 GLY A N 1
ATOM 1558 C CA . GLY A 1 200 ? -16.241 -7.494 16.374 1.00 42.72 200 GLY A CA 1
ATOM 1559 C C . GLY A 1 200 ? -16.345 -5.964 16.311 1.00 42.72 200 GLY A C 1
ATOM 1560 O O . GLY A 1 200 ? -15.927 -5.380 15.320 1.00 42.72 200 GLY A O 1
ATOM 1561 N N . PHE A 1 201 ? -16.865 -5.301 17.352 1.00 47.25 201 PHE A N 1
ATOM 1562 C CA . PHE A 1 201 ? -16.905 -3.832 17.439 1.00 47.25 201 PHE A CA 1
ATOM 1563 C C . PHE A 1 201 ? -15.798 -3.227 18.309 1.00 47.25 201 PHE A C 1
ATOM 1565 O O . PHE A 1 201 ? -15.608 -2.003 18.318 1.00 47.25 201 PHE A O 1
ATOM 1572 N N . LEU A 1 202 ? -15.083 -4.071 19.057 1.00 42.31 202 LEU A N 1
ATOM 1573 C CA . LEU A 1 202 ? -13.933 -3.677 19.857 1.00 42.31 202 LEU A CA 1
ATOM 1574 C C . LEU A 1 202 ? -12.658 -3.855 19.013 1.00 42.31 202 LEU A C 1
ATOM 1576 O O . LEU A 1 202 ? -12.477 -4.905 18.408 1.00 42.31 202 LEU A O 1
ATOM 1580 N N . PRO A 1 203 ? -11.752 -2.863 18.964 1.00 40.56 203 PRO A N 1
ATOM 1581 C CA . PRO A 1 203 ? -10.481 -3.008 18.256 1.00 40.56 203 PRO A CA 1
ATOM 1582 C C . PRO A 1 203 ? -9.704 -4.245 18.733 1.00 40.56 203 PRO A C 1
ATOM 1584 O O . PRO A 1 203 ? -9.527 -4.427 19.934 1.00 40.56 203 PRO A O 1
ATOM 1587 N N . HIS A 1 204 ? -9.198 -5.073 17.815 1.00 35.59 204 HIS A N 1
ATOM 1588 C CA . HIS A 1 204 ? -8.583 -6.370 18.153 1.00 35.59 204 HIS A CA 1
ATOM 1589 C C . HIS A 1 204 ? -7.393 -6.283 19.147 1.00 35.59 204 HIS A C 1
ATOM 1591 O O . HIS A 1 204 ? -7.166 -7.191 19.941 1.00 35.59 204 HIS A O 1
ATOM 1597 N N . TRP A 1 205 ? -6.667 -5.165 19.185 1.00 40.22 205 TRP A N 1
ATOM 1598 C CA . TRP A 1 205 ? -5.512 -4.927 20.064 1.00 40.22 205 TRP A CA 1
ATOM 1599 C C . TRP A 1 205 ? -5.881 -4.540 21.510 1.00 40.22 205 TRP A C 1
ATOM 1601 O O . TRP A 1 205 ? -5.007 -4.345 22.350 1.00 40.22 205 TRP A O 1
ATOM 1611 N N . LEU A 1 206 ? -7.177 -4.477 21.828 1.00 35.19 206 LEU A N 1
ATOM 1612 C CA . LEU A 1 206 ? -7.694 -4.422 23.199 1.00 35.19 206 LEU A CA 1
ATOM 1613 C C . LEU A 1 206 ? -7.798 -5.804 23.864 1.00 35.19 206 LEU A C 1
ATOM 1615 O O . LEU A 1 206 ? -8.314 -5.896 24.980 1.00 35.19 206 LEU A O 1
ATOM 1619 N N . THR A 1 207 ? -7.336 -6.865 23.189 1.00 34.69 207 THR A N 1
ATOM 1620 C CA . THR A 1 207 ? -7.499 -8.249 23.659 1.00 34.69 207 THR A CA 1
ATOM 1621 C C . THR A 1 207 ? -6.214 -9.020 23.954 1.00 34.69 207 THR A C 1
ATOM 1623 O O . THR A 1 207 ? -6.345 -10.083 24.540 1.00 34.69 207 THR A O 1
ATOM 1626 N N . ASP A 1 208 ? -5.007 -8.495 23.693 1.00 28.77 208 ASP A N 1
ATOM 1627 C CA . ASP A 1 208 ? -3.770 -9.116 24.201 1.00 28.77 208 ASP A CA 1
ATOM 1628 C C . ASP A 1 208 ? -2.569 -8.155 24.269 1.00 28.77 208 ASP A C 1
ATOM 1630 O O . ASP A 1 208 ? -2.350 -7.314 23.395 1.00 28.77 208 ASP A O 1
ATOM 1634 N N . GLY A 1 209 ? -1.785 -8.286 25.344 1.00 38.16 209 GLY A N 1
ATOM 1635 C CA . GLY A 1 209 ? -0.593 -7.486 25.618 1.00 38.16 209 GLY A CA 1
ATOM 1636 C C . GLY A 1 209 ? 0.645 -7.971 24.860 1.00 38.16 209 GLY A C 1
ATOM 1637 O O . GLY A 1 209 ? 0.973 -9.152 24.890 1.00 38.16 209 GLY A O 1
ATOM 1638 N N . ALA A 1 210 ? 1.383 -7.048 24.241 1.00 25.22 210 ALA A N 1
ATOM 1639 C CA . ALA A 1 210 ? 2.711 -7.328 23.688 1.00 25.22 210 ALA A CA 1
ATOM 1640 C C . ALA A 1 210 ? 3.679 -6.165 23.940 1.00 25.22 210 ALA A C 1
ATOM 1642 O O . ALA A 1 210 ? 3.536 -5.080 23.375 1.00 25.22 210 ALA A O 1
ATOM 1643 N N . THR A 1 211 ? 4.613 -6.404 24.852 1.00 28.67 211 THR A N 1
ATOM 1644 C CA . THR A 1 211 ? 5.797 -5.607 25.189 1.00 28.67 211 THR A CA 1
ATOM 1645 C C . THR A 1 211 ? 6.730 -5.443 23.985 1.00 28.67 211 THR A C 1
ATOM 1647 O O . THR A 1 211 ? 6.875 -6.387 23.215 1.00 28.67 211 THR A O 1
ATOM 1650 N N . ASP A 1 212 ? 7.364 -4.277 23.822 1.00 26.02 212 ASP A N 1
ATOM 1651 C CA . ASP A 1 212 ? 8.833 -4.174 23.859 1.00 26.02 212 ASP A CA 1
ATOM 1652 C C . ASP A 1 212 ? 9.341 -2.732 23.687 1.00 26.02 212 ASP A C 1
ATOM 1654 O O . ASP A 1 212 ? 8.775 -1.910 22.967 1.00 26.02 212 ASP A O 1
ATOM 1658 N N . ASP A 1 213 ? 10.415 -2.487 24.434 1.00 26.41 213 ASP A N 1
ATOM 1659 C CA . ASP A 1 213 ? 11.178 -1.262 24.680 1.00 26.41 213 ASP A CA 1
ATOM 1660 C C . ASP A 1 213 ? 12.077 -0.865 23.492 1.00 26.41 213 ASP A C 1
ATOM 1662 O O . ASP A 1 213 ? 12.598 -1.738 22.794 1.00 26.41 213 ASP A O 1
ATOM 1666 N N . THR A 1 214 ? 12.346 0.435 23.309 1.00 24.78 214 THR A N 1
ATOM 1667 C CA . THR A 1 214 ? 13.711 1.015 23.214 1.00 24.78 214 THR A CA 1
ATOM 1668 C C . THR A 1 214 ? 13.693 2.520 22.876 1.00 24.78 214 THR A C 1
ATOM 1670 O O . THR A 1 214 ? 12.938 2.987 22.027 1.00 24.78 214 THR A O 1
ATOM 1673 N N . SER A 1 215 ? 14.561 3.233 23.596 1.00 24.41 215 SER A N 1
ATOM 1674 C CA . SER A 1 215 ? 14.675 4.664 23.937 1.00 24.41 215 SER A CA 1
ATOM 1675 C C . SER A 1 215 ? 15.423 5.597 22.949 1.00 24.41 215 SER A C 1
ATOM 1677 O 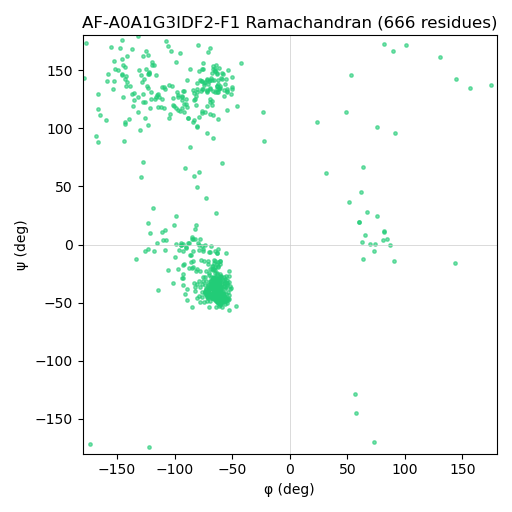O . SER A 1 215 ? 16.401 5.146 22.355 1.00 24.41 215 SER A O 1
ATOM 1679 N N . ASP A 1 216 ? 15.003 6.883 22.940 1.00 26.31 216 ASP A N 1
ATOM 1680 C CA . ASP A 1 216 ? 15.690 8.221 22.888 1.00 26.31 216 ASP A CA 1
ATOM 1681 C C . ASP A 1 216 ? 16.737 8.545 21.763 1.00 26.31 216 ASP A C 1
ATOM 1683 O O . ASP A 1 216 ? 17.484 7.662 21.358 1.00 26.31 216 ASP A O 1
ATOM 1687 N N . ASP A 1 217 ? 16.956 9.751 21.172 1.00 33.16 217 ASP A N 1
ATOM 1688 C CA . ASP A 1 217 ? 16.740 11.202 21.485 1.00 33.16 217 ASP A CA 1
ATOM 1689 C C . ASP A 1 217 ? 17.107 12.119 20.224 1.00 33.16 217 ASP A C 1
ATOM 1691 O O . ASP A 1 217 ? 17.502 11.536 19.208 1.00 33.16 217 ASP A O 1
ATOM 1695 N N . PRO A 1 218 ? 17.185 13.494 20.213 1.00 40.25 218 PRO A N 1
ATOM 1696 C CA . PRO A 1 218 ? 16.134 14.525 19.933 1.00 40.25 218 PRO A CA 1
ATOM 1697 C C . PRO A 1 218 ? 16.454 15.701 18.930 1.00 40.25 218 PRO A C 1
ATOM 1699 O O . PRO A 1 218 ? 17.585 15.830 18.458 1.00 40.25 218 PRO A O 1
ATOM 1702 N N . LEU A 1 219 ? 15.450 16.605 18.699 1.00 26.17 219 LEU A N 1
ATOM 1703 C CA . LEU A 1 219 ? 15.419 18.118 18.547 1.00 26.17 219 LEU A CA 1
ATOM 1704 C C . LEU A 1 219 ? 14.367 18.597 17.488 1.00 26.17 219 LEU A C 1
ATOM 1706 O O . LEU A 1 219 ? 14.270 17.952 16.452 1.00 26.17 219 LEU A O 1
ATOM 1710 N N . ALA A 1 220 ? 13.580 19.701 17.541 1.00 29.19 220 ALA A N 1
ATOM 1711 C CA . ALA A 1 220 ? 13.310 20.859 18.431 1.00 29.19 220 ALA A CA 1
ATOM 1712 C C . ALA A 1 220 ? 11.885 21.448 18.117 1.00 29.19 220 ALA A C 1
ATOM 1714 O O . ALA A 1 220 ? 11.506 21.422 16.945 1.00 29.19 220 ALA A O 1
ATOM 1715 N N . ILE A 1 221 ? 11.109 22.002 19.081 1.00 31.67 221 ILE A N 1
ATOM 1716 C CA . ILE A 1 221 ? 9.718 22.519 18.868 1.00 31.67 221 ILE A CA 1
ATOM 1717 C C . ILE A 1 221 ? 9.365 23.803 19.666 1.00 31.67 221 ILE A C 1
ATOM 1719 O O . ILE A 1 221 ? 9.925 24.047 20.734 1.00 31.67 221 ILE A O 1
ATOM 1723 N N . GLY A 1 222 ? 8.422 24.599 19.121 1.00 44.19 222 GLY A N 1
ATOM 1724 C CA . GLY A 1 222 ? 7.732 25.755 19.728 1.00 44.19 222 GLY A CA 1
ATOM 1725 C C . GLY A 1 222 ? 6.246 25.516 20.114 1.00 44.19 222 GLY A C 1
ATOM 1726 O O . GLY A 1 222 ? 5.710 24.441 19.899 1.00 44.19 222 GLY A O 1
ATOM 1727 N N . MET A 1 223 ? 5.638 26.530 20.754 1.00 52.59 223 MET A N 1
ATOM 1728 C CA . MET A 1 223 ? 4.249 26.709 21.263 1.00 52.59 223 MET A CA 1
ATOM 1729 C C . MET A 1 223 ? 3.369 25.472 21.591 1.00 52.59 223 MET A C 1
ATOM 1731 O O . MET A 1 223 ? 2.729 24.874 20.722 1.00 52.59 223 MET A O 1
ATOM 1735 N N . ILE A 1 224 ? 3.199 25.206 22.896 1.00 56.38 224 ILE A N 1
ATOM 1736 C CA . ILE A 1 224 ? 2.302 24.186 23.479 1.00 56.38 224 ILE A CA 1
ATOM 1737 C C . ILE A 1 224 ? 1.033 24.859 24.024 1.00 56.38 224 ILE A C 1
ATOM 1739 O O . ILE A 1 224 ? 1.128 25.876 24.701 1.00 56.38 224 ILE A O 1
ATOM 1743 N N . GLY A 1 225 ? -0.147 24.282 23.772 1.00 64.12 225 GLY A N 1
ATOM 1744 C CA . GLY A 1 225 ? -1.387 24.685 24.446 1.00 64.12 225 GLY A CA 1
ATOM 1745 C C . GLY A 1 225 ? -1.699 23.780 25.631 1.00 64.12 225 GLY A C 1
ATOM 1746 O O . GLY A 1 225 ? -1.959 22.594 25.417 1.00 64.12 225 GLY A O 1
ATOM 1747 N N . VAL A 1 226 ? -1.693 24.319 26.854 1.00 65.88 226 VAL A N 1
ATOM 1748 C CA . VAL A 1 226 ? -2.089 23.576 28.063 1.00 65.88 226 VAL A CA 1
ATOM 1749 C C . VAL A 1 226 ? -3.506 23.954 28.484 1.00 65.88 226 VAL A C 1
ATOM 1751 O O . VAL A 1 226 ? -3.794 25.134 28.690 1.00 65.88 226 VAL A O 1
ATOM 1754 N N . PHE A 1 227 ? -4.365 22.945 28.635 1.00 68.06 227 PHE A N 1
ATOM 1755 C CA . PHE A 1 227 ? -5.778 23.107 28.968 1.00 68.06 227 PHE A CA 1
ATOM 1756 C C . PHE A 1 227 ? -6.161 22.256 30.174 1.00 68.06 227 PHE A C 1
ATOM 1758 O O . PHE A 1 227 ? -6.021 21.033 30.130 1.00 68.06 227 PHE A O 1
ATOM 1765 N N . ASN A 1 228 ? -6.679 22.884 31.226 1.00 66.75 228 ASN A N 1
ATOM 1766 C CA . ASN A 1 228 ? -7.101 22.193 32.438 1.00 66.75 228 ASN A CA 1
ATOM 1767 C C . ASN A 1 228 ? -8.573 22.442 32.777 1.00 66.75 228 ASN A C 1
ATOM 1769 O O . ASN A 1 228 ? -9.118 23.520 32.524 1.00 66.75 228 ASN A O 1
ATOM 1773 N N . ARG A 1 229 ? -9.214 21.449 33.396 1.00 63.00 229 ARG A N 1
ATOM 1774 C CA . ARG A 1 229 ? -10.548 21.619 33.982 1.00 63.00 229 ARG A CA 1
ATOM 1775 C C . ARG A 1 229 ? -10.388 22.108 35.418 1.00 63.00 229 ARG A C 1
ATOM 1777 O O . ARG A 1 229 ? -9.968 21.348 36.278 1.00 63.00 229 ARG A O 1
ATOM 1784 N N . SER A 1 230 ? -10.711 23.368 35.706 1.00 50.12 230 SER A N 1
ATOM 1785 C CA . SER A 1 230 ? -10.579 23.938 37.059 1.00 50.12 230 SER A CA 1
ATOM 1786 C C . SER A 1 230 ? -11.556 23.275 38.046 1.00 50.12 230 SER A C 1
ATOM 1788 O O . SER A 1 230 ? -12.708 23.679 38.177 1.00 50.12 230 SER A O 1
ATOM 1790 N N . GLY A 1 231 ? -11.107 22.223 38.730 1.00 53.56 231 GLY A N 1
ATOM 1791 C CA . GLY A 1 231 ? -11.857 21.504 39.759 1.00 53.56 231 GLY A CA 1
ATOM 1792 C C . GLY A 1 231 ? -10.930 20.984 40.863 1.00 53.56 231 GLY A C 1
ATOM 1793 O O . GLY A 1 231 ? -9.730 20.850 40.635 1.00 53.56 231 GLY A O 1
ATOM 1794 N N . PRO A 1 232 ? -11.454 20.682 42.065 1.00 42.12 232 PRO A N 1
ATOM 1795 C CA . PRO A 1 232 ? -10.639 20.284 43.219 1.00 42.12 232 PRO A CA 1
ATOM 1796 C C . PRO A 1 232 ? -9.844 18.980 43.016 1.00 42.12 232 PRO A C 1
ATOM 1798 O O . PRO A 1 232 ? -8.860 18.767 43.716 1.00 42.12 232 PRO A O 1
ATOM 1801 N N . ASP A 1 233 ? -10.229 18.155 42.036 1.00 50.88 233 ASP A N 1
ATOM 1802 C CA . ASP A 1 233 ? -9.578 16.882 41.689 1.00 50.88 233 ASP A CA 1
ATOM 1803 C C . ASP A 1 233 ? -8.798 16.936 40.354 1.00 50.88 233 ASP A C 1
ATOM 1805 O O . ASP A 1 233 ? -8.419 15.897 39.809 1.00 50.88 233 ASP A O 1
ATOM 1809 N N . ALA A 1 234 ? -8.579 18.134 39.796 1.00 60.88 234 ALA A N 1
ATOM 1810 C CA . ALA A 1 234 ? -7.870 18.315 38.531 1.00 60.88 234 ALA A CA 1
ATOM 1811 C C . ALA A 1 234 ? -6.397 17.911 38.647 1.00 60.88 234 ALA A C 1
ATOM 1813 O O . ALA A 1 234 ? -5.734 18.146 39.662 1.00 60.88 234 ALA A O 1
ATOM 1814 N N . ILE A 1 235 ? -5.869 17.291 37.596 1.00 64.44 235 ILE A N 1
ATOM 1815 C CA . ILE A 1 235 ? -4.511 16.744 37.631 1.00 64.44 235 ILE A CA 1
ATOM 1816 C C . ILE A 1 235 ? -3.494 17.834 37.321 1.00 64.44 235 ILE A C 1
ATOM 1818 O O . ILE A 1 235 ? -2.405 17.845 37.895 1.00 64.44 235 ILE A O 1
ATOM 1822 N N . LEU A 1 236 ? -3.888 18.773 36.467 1.00 67.31 236 LEU A N 1
ATOM 1823 C CA . LEU A 1 236 ? -3.167 20.001 36.170 1.00 67.31 236 LEU A CA 1
ATOM 1824 C C . LEU A 1 236 ? -3.643 21.116 37.118 1.00 67.31 236 LEU A C 1
ATOM 1826 O O . LEU A 1 236 ? -4.301 22.067 36.697 1.00 67.31 236 LEU A O 1
ATOM 1830 N N . ASN A 1 237 ? -3.372 20.965 38.417 1.00 70.88 237 ASN A N 1
ATOM 1831 C CA . ASN A 1 237 ? -3.655 21.996 39.422 1.00 70.88 237 ASN A CA 1
ATOM 1832 C C . ASN A 1 237 ? -2.580 23.101 39.422 1.00 70.88 237 ASN A C 1
ATOM 1834 O O . ASN A 1 237 ? -1.538 22.948 38.788 1.00 70.88 237 ASN A O 1
ATOM 1838 N N . ASP A 1 238 ? -2.799 24.184 40.172 1.00 71.31 238 ASP A N 1
ATOM 1839 C CA . ASP A 1 238 ? -1.876 25.331 40.221 1.00 71.31 238 ASP A CA 1
ATOM 1840 C C . ASP A 1 238 ? -0.432 24.940 40.591 1.00 71.31 238 ASP A C 1
ATOM 1842 O O . ASP A 1 238 ? 0.515 25.531 40.077 1.00 71.31 238 ASP A O 1
ATOM 1846 N N . GLU A 1 239 ? -0.236 23.916 41.432 1.00 73.75 239 GLU A N 1
ATOM 1847 C CA . GLU A 1 239 ? 1.098 23.415 41.801 1.00 73.75 239 GLU A CA 1
ATOM 1848 C C . GLU A 1 239 ? 1.800 22.716 40.626 1.00 73.75 239 GLU A C 1
ATOM 1850 O O . GLU A 1 239 ? 2.952 23.020 40.327 1.00 73.75 239 GLU A O 1
ATOM 1855 N N . VAL A 1 240 ? 1.111 21.802 39.933 1.00 71.44 240 VAL A N 1
ATOM 1856 C CA . VAL A 1 240 ? 1.645 21.111 38.746 1.00 71.44 240 VAL A CA 1
ATOM 1857 C C . VAL A 1 240 ? 1.872 22.103 37.607 1.00 71.44 240 VAL A C 1
ATOM 1859 O O . VAL A 1 240 ? 2.883 22.016 36.916 1.00 71.44 240 VAL A O 1
ATOM 1862 N N . MET A 1 241 ? 0.968 23.068 37.438 1.00 70.94 241 MET A N 1
ATOM 1863 C CA . MET A 1 241 ? 1.087 24.126 36.438 1.00 70.94 241 MET A CA 1
ATOM 1864 C C . MET A 1 241 ? 2.275 25.046 36.720 1.00 70.94 241 MET A C 1
ATOM 1866 O O . MET A 1 241 ? 3.037 25.318 35.802 1.00 70.94 241 MET A O 1
ATOM 1870 N N . SER A 1 242 ? 2.504 25.433 37.978 1.00 71.69 242 SER A N 1
ATOM 1871 C CA . SER A 1 242 ? 3.678 26.231 38.364 1.00 71.69 242 SER A CA 1
ATOM 1872 C C . SER A 1 242 ? 4.992 25.499 38.061 1.00 71.69 242 SER A C 1
ATOM 1874 O O . SER A 1 242 ? 5.944 26.099 37.570 1.00 71.69 242 SER A O 1
ATOM 1876 N N . GLU A 1 243 ? 5.053 24.187 38.311 1.00 70.44 243 GLU A N 1
ATOM 1877 C CA . GLU A 1 243 ? 6.221 23.358 37.970 1.00 70.44 243 GLU A CA 1
ATOM 1878 C C . GLU A 1 243 ? 6.404 23.212 36.446 1.00 70.44 243 GLU A C 1
ATOM 1880 O O . GLU A 1 243 ? 7.531 23.181 35.954 1.00 70.44 243 GLU A O 1
ATOM 1885 N N . LEU A 1 244 ? 5.310 23.158 35.677 1.00 66.38 244 LEU A N 1
ATOM 1886 C CA . LEU A 1 244 ? 5.345 23.103 34.211 1.00 66.38 244 LEU A CA 1
ATOM 1887 C C . LEU A 1 244 ? 5.741 24.438 33.575 1.00 66.38 244 LEU A C 1
ATOM 1889 O O . LEU A 1 244 ? 6.499 24.419 32.613 1.00 66.38 244 LEU A O 1
ATOM 1893 N N . GLU A 1 245 ? 5.288 25.573 34.111 1.00 64.31 245 GLU A N 1
ATOM 1894 C CA . GLU A 1 245 ? 5.697 26.922 33.680 1.00 64.31 245 GLU A CA 1
ATOM 1895 C C . GLU A 1 245 ? 7.205 27.141 33.873 1.00 64.31 245 GLU A C 1
ATOM 1897 O O . GLU A 1 245 ? 7.863 27.782 33.055 1.00 64.31 245 GLU A O 1
ATOM 1902 N N . ILE A 1 246 ? 7.789 26.547 34.920 1.00 59.03 246 ILE A N 1
ATOM 1903 C CA . ILE A 1 246 ? 9.246 26.533 35.124 1.00 59.03 246 ILE A CA 1
ATOM 1904 C C . ILE A 1 246 ? 9.958 25.713 34.030 1.00 59.03 246 ILE A C 1
ATOM 1906 O O . ILE A 1 246 ? 11.102 26.015 33.680 1.00 59.03 246 ILE A O 1
ATOM 1910 N N . LEU A 1 247 ? 9.304 24.680 33.489 1.00 56.44 247 LEU A N 1
ATOM 1911 C CA . LEU A 1 247 ? 9.873 23.740 32.517 1.00 56.44 247 LEU A CA 1
ATOM 1912 C C . LEU A 1 247 ? 9.615 24.127 31.046 1.00 56.44 247 LEU A C 1
ATOM 1914 O O . LEU A 1 247 ? 10.421 23.774 30.184 1.00 56.44 247 LEU A O 1
ATOM 1918 N N . LEU A 1 248 ? 8.519 24.826 30.735 1.00 55.59 248 LEU A N 1
ATOM 1919 C CA . LEU A 1 248 ? 8.013 25.072 29.378 1.00 55.59 248 LEU A CA 1
ATOM 1920 C C . LEU A 1 248 ? 7.552 26.537 29.235 1.00 55.59 248 LEU A C 1
ATOM 1922 O O . LEU A 1 248 ? 6.783 27.032 30.050 1.00 55.59 248 LEU A O 1
ATOM 1926 N N . GLY A 1 249 ? 8.014 27.242 28.194 1.00 50.38 249 GLY A N 1
ATOM 1927 C CA . GLY A 1 249 ? 7.700 28.665 27.982 1.00 50.38 249 GLY A CA 1
ATOM 1928 C C . GLY A 1 249 ? 6.219 28.943 27.667 1.00 50.38 249 GLY A C 1
ATOM 1929 O O . GLY A 1 249 ? 5.646 28.290 26.798 1.00 50.38 249 GLY A O 1
ATOM 1930 N N . ASP A 1 250 ? 5.659 29.934 28.372 1.00 43.78 250 ASP A N 1
ATOM 1931 C CA . ASP A 1 250 ? 4.266 30.428 28.419 1.00 43.78 250 ASP A CA 1
ATOM 1932 C C . ASP A 1 250 ? 3.351 30.157 27.208 1.00 43.78 250 ASP A C 1
ATOM 1934 O O . ASP A 1 250 ? 3.520 30.802 26.174 1.00 43.78 250 ASP A O 1
ATOM 1938 N N . VAL A 1 251 ? 2.299 29.337 27.415 1.00 48.50 251 VAL A N 1
ATOM 1939 C CA . VAL A 1 251 ? 0.869 29.627 27.120 1.00 48.50 251 VAL A CA 1
ATOM 1940 C C . VAL A 1 251 ? -0.020 28.672 27.949 1.00 48.50 251 VAL A C 1
ATOM 1942 O O . VAL A 1 251 ? -0.152 27.491 27.625 1.00 48.50 251 VAL A O 1
ATOM 1945 N N . THR A 1 252 ? -0.693 29.172 28.989 1.00 53.62 252 THR A N 1
ATOM 1946 C CA . THR A 1 252 ? -1.737 28.434 29.729 1.00 53.62 252 THR A CA 1
ATOM 1947 C C . THR A 1 252 ? -3.109 29.043 29.423 1.00 53.62 252 THR A C 1
ATOM 1949 O O . THR A 1 252 ? -3.255 30.262 29.313 1.00 53.62 252 THR A O 1
ATOM 1952 N N . THR A 1 253 ? -4.139 28.229 29.171 1.00 53.91 253 THR A N 1
ATOM 1953 C CA . THR A 1 253 ? -5.498 28.742 28.907 1.00 53.91 253 THR A CA 1
ATOM 1954 C C . THR A 1 253 ? -6.547 27.802 29.497 1.00 53.91 253 THR A C 1
ATOM 1956 O O . THR A 1 253 ? -6.551 26.610 29.212 1.00 53.91 253 THR A O 1
ATOM 1959 N N . GLN A 1 254 ? -7.458 28.337 30.311 1.00 53.31 254 GLN A N 1
ATOM 1960 C CA . GLN A 1 254 ? -8.603 27.587 30.839 1.00 53.31 254 GLN A CA 1
ATOM 1961 C C . GLN A 1 254 ? -9.661 27.381 29.743 1.00 53.31 254 GLN A C 1
ATOM 1963 O O . GLN A 1 254 ? -9.965 28.314 28.996 1.00 53.31 254 GLN A O 1
ATOM 1968 N N . ILE A 1 255 ? -10.236 26.177 29.658 1.00 48.94 255 ILE A N 1
ATOM 1969 C CA . ILE A 1 255 ? -11.435 25.895 28.853 1.00 48.94 255 ILE A CA 1
ATOM 1970 C C . ILE A 1 255 ? -12.578 25.542 29.802 1.00 48.94 255 ILE A C 1
ATOM 1972 O O . ILE A 1 255 ? -12.461 24.621 30.609 1.00 48.94 255 ILE A O 1
ATOM 1976 N N . ASP A 1 256 ? -13.708 26.230 29.650 1.00 50.69 256 ASP A N 1
ATOM 1977 C CA . ASP A 1 256 ? -14.968 25.823 30.267 1.00 50.69 256 ASP A CA 1
ATOM 1978 C C . ASP A 1 256 ? -15.592 24.690 29.437 1.00 50.69 256 ASP A C 1
ATOM 1980 O O . ASP A 1 256 ? -16.055 24.908 28.317 1.00 50.69 256 ASP A O 1
ATOM 1984 N N . GLY A 1 257 ? -15.592 23.470 29.985 1.00 44.91 257 GLY A N 1
ATOM 1985 C CA . GLY A 1 257 ? -16.021 22.226 29.319 1.00 44.91 257 GLY A CA 1
ATOM 1986 C C . GLY A 1 257 ? -17.495 22.145 28.883 1.00 44.91 257 GLY A C 1
ATOM 1987 O O . GLY A 1 257 ? -17.861 21.187 28.208 1.00 44.91 257 GLY A O 1
ATOM 1988 N N . ASP A 1 258 ? -18.312 23.154 29.198 1.00 46.31 258 ASP A N 1
ATOM 1989 C CA . ASP A 1 258 ? -19.700 23.296 28.724 1.00 46.31 258 ASP A CA 1
ATOM 1990 C C . ASP A 1 258 ? -19.857 24.422 27.663 1.00 46.31 258 ASP A C 1
ATOM 1992 O O . ASP A 1 258 ? -20.969 24.734 27.232 1.00 46.31 258 ASP A O 1
ATOM 1996 N N . GLY A 1 259 ? -18.750 25.059 27.245 1.00 55.69 259 GLY A N 1
ATOM 1997 C CA . GLY A 1 259 ? -18.695 26.263 26.404 1.00 55.69 259 GLY A CA 1
ATOM 1998 C C . GLY A 1 259 ? -18.269 26.054 24.940 1.00 55.69 259 GLY A C 1
ATOM 1999 O O . GLY A 1 259 ? -17.854 24.974 24.530 1.00 55.69 259 GLY A O 1
ATOM 2000 N N . ASP A 1 260 ? -18.409 27.132 24.154 1.00 65.00 260 ASP A N 1
ATOM 2001 C CA . ASP A 1 260 ? -18.099 27.312 22.718 1.00 65.00 260 ASP A CA 1
ATOM 2002 C C . ASP A 1 260 ? -17.065 26.317 22.132 1.00 65.00 260 ASP A C 1
ATOM 2004 O O . ASP A 1 260 ? -15.865 26.601 22.084 1.00 65.00 260 ASP A O 1
ATOM 2008 N N . ILE A 1 261 ? -17.534 25.158 21.635 1.00 69.69 261 ILE A N 1
ATOM 2009 C CA . ILE A 1 261 ? -16.687 24.134 20.988 1.00 69.69 261 ILE A CA 1
ATOM 2010 C C . ILE A 1 261 ? -15.903 24.740 19.812 1.00 69.69 261 ILE A C 1
ATOM 2012 O O . ILE A 1 261 ? -14.732 24.408 19.612 1.00 69.69 261 ILE A O 1
ATOM 2016 N N . ASP A 1 262 ? -16.504 25.672 19.067 1.00 66.69 262 ASP A N 1
ATOM 2017 C CA . ASP A 1 262 ? -15.836 26.370 17.966 1.00 66.69 262 ASP A CA 1
ATOM 2018 C C . ASP A 1 262 ? -14.733 27.311 18.473 1.00 66.69 262 ASP A C 1
ATOM 2020 O O . ASP A 1 262 ? -13.707 27.501 17.817 1.00 66.69 262 ASP A O 1
ATOM 2024 N N . GLY A 1 263 ? -14.917 27.923 19.641 1.00 67.81 263 GLY A N 1
ATOM 2025 C CA . GLY A 1 263 ? -13.898 28.688 20.362 1.00 67.81 263 GLY A CA 1
ATOM 2026 C C . GLY A 1 263 ? -12.709 27.819 20.766 1.00 67.81 263 GLY A C 1
ATOM 2027 O O . GLY A 1 263 ? -11.564 28.169 20.472 1.00 67.81 263 GLY A O 1
ATOM 2028 N N . THR A 1 264 ? -12.987 26.650 21.341 1.00 72.06 264 THR A N 1
ATOM 2029 C CA . THR A 1 264 ? -11.986 25.650 21.737 1.00 72.06 264 THR A CA 1
ATOM 2030 C C . THR A 1 264 ? -11.191 25.126 20.537 1.00 72.06 264 THR A C 1
ATOM 2032 O O . THR A 1 264 ? -9.961 25.165 20.541 1.00 72.06 264 THR A O 1
ATOM 2035 N N . LEU A 1 265 ? -11.862 24.744 19.445 1.00 68.50 265 LEU A N 1
ATOM 2036 C CA . LEU A 1 265 ? -11.199 24.330 18.201 1.00 68.50 265 LEU A CA 1
ATOM 2037 C C . LEU A 1 265 ? -10.344 25.456 17.595 1.00 68.50 265 LEU A C 1
ATOM 2039 O O . LEU A 1 265 ? -9.250 25.207 17.089 1.00 68.50 265 LEU A O 1
ATOM 2043 N N . ARG A 1 266 ? -10.799 26.714 17.665 1.00 67.81 266 ARG A N 1
ATOM 2044 C CA . ARG A 1 266 ? -10.004 27.876 17.228 1.00 67.81 266 ARG A CA 1
ATOM 2045 C C . ARG A 1 266 ? -8.778 28.121 18.105 1.00 67.81 266 ARG A C 1
ATOM 2047 O O . ARG A 1 266 ? -7.802 28.670 17.598 1.00 67.81 266 ARG A O 1
ATOM 2054 N N . ALA A 1 267 ? -8.825 27.771 19.389 1.00 66.69 267 ALA A N 1
ATOM 2055 C CA . ALA A 1 267 ? -7.666 27.834 20.274 1.00 66.69 267 ALA A CA 1
ATOM 2056 C C . ALA A 1 267 ? -6.652 26.738 19.922 1.00 66.69 267 ALA A C 1
ATOM 2058 O O . ALA A 1 267 ? -5.476 27.039 19.745 1.00 66.69 267 ALA A O 1
ATOM 2059 N N . PHE A 1 268 ? -7.125 25.509 19.711 1.00 72.31 268 PHE A N 1
ATOM 2060 C CA . PHE A 1 268 ? -6.316 24.375 19.262 1.00 72.31 268 PHE A CA 1
ATOM 2061 C C . PHE A 1 268 ? -5.553 24.675 17.966 1.00 72.31 268 PHE A C 1
ATOM 2063 O O . PHE A 1 268 ? -4.344 24.504 17.905 1.00 72.31 268 PHE A O 1
ATOM 2070 N N . LEU A 1 269 ? -6.209 25.246 16.951 1.00 63.69 269 LEU A N 1
ATOM 2071 C CA . LEU A 1 269 ? -5.561 25.585 15.673 1.00 63.69 269 LEU A CA 1
ATOM 2072 C C . LEU A 1 269 ? -4.432 26.634 15.768 1.00 63.69 269 LEU A C 1
ATOM 2074 O O . LEU A 1 269 ? -3.776 26.905 14.762 1.00 63.69 269 LEU A O 1
ATOM 2078 N N . LYS A 1 270 ? -4.219 27.256 16.934 1.00 62.09 270 LYS A N 1
ATOM 2079 C CA . LYS A 1 270 ? -3.120 28.203 17.179 1.00 62.09 270 LYS A CA 1
ATOM 2080 C C . LYS A 1 270 ? -1.897 27.555 17.831 1.00 62.09 270 LYS A C 1
ATOM 2082 O O . LYS A 1 270 ? -0.911 28.261 18.027 1.00 62.09 270 LYS A O 1
ATOM 2087 N N . THR A 1 271 ? -1.957 26.274 18.188 1.00 63.75 271 THR A N 1
ATOM 2088 C CA . THR A 1 271 ? -0.868 25.559 18.866 1.00 63.75 271 THR A CA 1
ATOM 2089 C C . THR A 1 271 ? -0.381 24.385 18.024 1.00 63.75 271 THR A C 1
ATOM 2091 O O . THR A 1 271 ? -1.102 23.879 17.165 1.00 63.75 271 THR A O 1
ATOM 2094 N N . ASP A 1 272 ? 0.859 23.947 18.250 1.00 60.06 272 ASP A N 1
ATOM 2095 C CA . ASP A 1 272 ? 1.436 22.803 17.530 1.00 60.06 272 ASP A CA 1
ATOM 2096 C C . ASP A 1 272 ? 1.064 21.457 18.193 1.00 60.06 272 ASP A C 1
ATOM 2098 O O . ASP A 1 272 ? 1.091 20.399 17.558 1.00 60.06 272 ASP A O 1
ATOM 2102 N N . MET A 1 273 ? 0.669 21.503 19.470 1.00 73.62 273 MET A N 1
ATOM 2103 C CA . MET A 1 273 ? 0.217 20.377 20.288 1.00 73.62 273 MET A CA 1
ATOM 2104 C C . MET A 1 273 ? -0.744 20.855 21.387 1.00 73.62 273 MET A C 1
ATOM 2106 O O . MET A 1 273 ? -0.732 22.027 21.782 1.00 73.62 273 MET A O 1
ATOM 2110 N N . VAL A 1 274 ? -1.555 19.927 21.894 1.00 77.25 274 VAL A N 1
ATOM 2111 C CA . VAL A 1 274 ? -2.439 20.106 23.051 1.00 77.25 274 VAL A CA 1
ATOM 2112 C C . VAL A 1 274 ? -1.971 19.205 24.196 1.00 77.25 274 VAL A C 1
ATOM 2114 O O . VAL A 1 274 ? -1.779 18.011 24.006 1.00 77.25 274 VAL A O 1
ATOM 2117 N N . ALA A 1 275 ? -1.807 19.742 25.399 1.00 79.00 275 ALA A N 1
ATOM 2118 C CA . ALA A 1 275 ? -1.677 18.956 26.623 1.00 79.00 275 ALA A CA 1
ATOM 2119 C C . ALA A 1 275 ? -2.877 19.268 27.518 1.00 79.00 275 ALA A C 1
ATOM 2121 O O . ALA A 1 275 ? -3.185 20.435 27.755 1.00 79.00 275 ALA A O 1
ATOM 2122 N N . THR A 1 276 ? -3.600 18.251 27.977 1.00 80.12 276 THR A N 1
ATOM 2123 C CA . THR A 1 276 ? -4.840 18.478 28.722 1.00 80.12 276 THR A CA 1
ATOM 2124 C C . THR A 1 276 ? -5.157 17.365 29.706 1.00 80.12 276 THR A C 1
ATOM 2126 O O . THR A 1 276 ? -4.771 16.225 29.476 1.00 80.12 276 THR A O 1
ATOM 2129 N N . ASP A 1 277 ? -5.858 17.680 30.795 1.00 77.75 277 ASP A N 1
ATOM 2130 C CA . ASP A 1 277 ? -6.502 16.690 31.669 1.00 77.75 277 ASP A CA 1
ATOM 2131 C C . ASP A 1 277 ? -8.005 16.527 31.389 1.00 77.75 277 ASP A C 1
ATOM 2133 O O . ASP A 1 277 ? -8.671 15.706 32.021 1.00 77.75 277 ASP A O 1
ATOM 2137 N N . ASP A 1 278 ? -8.533 17.270 30.410 1.00 78.50 278 ASP A N 1
ATOM 2138 C CA . ASP A 1 278 ? -9.918 17.188 29.973 1.00 78.50 278 ASP A CA 1
ATOM 2139 C C . ASP A 1 278 ? -10.053 16.170 28.820 1.00 78.50 278 ASP A C 1
ATOM 2141 O O . ASP A 1 278 ? -9.559 16.393 27.704 1.00 78.50 278 ASP A O 1
ATOM 2145 N N . PRO A 1 279 ? -10.758 15.045 29.040 1.00 77.69 279 PRO A N 1
ATOM 2146 C CA . PRO A 1 279 ? -10.933 14.038 28.006 1.00 77.69 279 PRO A CA 1
ATOM 2147 C C . PRO A 1 279 ? -11.722 14.532 26.781 1.00 77.69 279 PRO A C 1
ATOM 2149 O O . PRO A 1 279 ? -11.496 14.036 25.676 1.00 77.69 279 PRO A O 1
ATOM 2152 N N . ALA A 1 280 ? -12.628 15.502 26.933 1.00 78.50 280 ALA A N 1
ATOM 2153 C CA . ALA A 1 280 ? -13.383 16.076 25.822 1.00 78.50 280 ALA A CA 1
ATOM 2154 C C . ALA A 1 280 ? -12.493 16.959 24.940 1.00 78.50 280 ALA A C 1
ATOM 2156 O O . ALA A 1 280 ? -12.496 16.807 23.714 1.00 78.50 280 ALA A O 1
ATOM 2157 N N . ALA A 1 281 ? -11.673 17.816 25.557 1.00 78.94 281 ALA A N 1
ATOM 2158 C CA . ALA A 1 281 ? -10.667 18.614 24.859 1.00 78.94 281 ALA A CA 1
ATOM 2159 C C . ALA A 1 281 ? -9.692 17.713 24.086 1.00 78.94 281 ALA A C 1
ATOM 2161 O O . ALA A 1 281 ? -9.405 17.967 22.914 1.00 78.94 281 ALA A O 1
ATOM 2162 N N . ALA A 1 282 ? -9.256 16.610 24.702 1.00 80.50 282 ALA A N 1
ATOM 2163 C CA . ALA A 1 282 ? -8.352 15.662 24.069 1.00 80.50 282 ALA A CA 1
ATOM 2164 C C . ALA A 1 282 ? -8.956 14.977 22.834 1.00 80.50 282 ALA A C 1
ATOM 2166 O O . ALA A 1 282 ? -8.282 14.843 21.811 1.00 80.50 282 ALA A O 1
ATOM 2167 N N . LEU A 1 283 ? -10.227 14.567 22.898 1.00 77.56 283 LEU A N 1
ATOM 2168 C CA . LEU A 1 283 ? -10.926 13.974 21.753 1.00 77.56 283 LEU A CA 1
ATOM 2169 C C . LEU A 1 283 ? -11.141 14.991 20.628 1.00 77.56 283 LEU A C 1
ATOM 2171 O O . LEU A 1 283 ? -10.944 14.666 19.460 1.00 77.56 283 LEU A O 1
ATOM 2175 N N . LEU A 1 284 ? -11.502 16.233 20.958 1.00 77.31 284 LEU A N 1
ATOM 2176 C CA . LEU A 1 284 ? -11.693 17.296 19.967 1.00 77.31 284 LEU A CA 1
ATOM 2177 C C . LEU A 1 284 ? -10.377 17.673 19.269 1.00 77.31 284 LEU A C 1
ATOM 2179 O O . LEU A 1 284 ? -10.335 17.753 18.040 1.00 77.31 284 LEU A O 1
ATOM 2183 N N . ALA A 1 285 ? -9.291 17.840 20.025 1.00 75.19 285 ALA A N 1
ATOM 2184 C CA . ALA A 1 285 ? -7.963 18.113 19.477 1.00 75.19 285 ALA A CA 1
ATOM 2185 C C . ALA A 1 285 ? -7.444 16.936 18.631 1.00 75.19 285 ALA A C 1
ATOM 2187 O O . ALA A 1 285 ? -6.938 17.129 17.521 1.00 75.19 285 ALA A O 1
ATOM 2188 N N . GLY A 1 286 ? -7.651 15.701 19.099 1.00 71.94 286 GLY A N 1
ATOM 2189 C CA . GLY A 1 286 ? -7.313 14.494 18.349 1.00 71.94 286 GLY A CA 1
ATOM 2190 C C . GLY A 1 286 ? -8.106 14.371 17.043 1.00 71.94 286 GLY A C 1
ATOM 2191 O O . GLY A 1 286 ? -7.538 14.025 16.005 1.00 71.94 286 GLY A O 1
ATOM 2192 N N . ALA A 1 287 ? -9.397 14.719 17.051 1.00 68.38 287 ALA A N 1
ATOM 2193 C CA . ALA A 1 287 ? -10.238 14.766 15.853 1.00 68.38 287 ALA A CA 1
ATOM 2194 C C . ALA A 1 287 ? -9.798 15.854 14.857 1.00 68.38 287 ALA A C 1
ATOM 2196 O O . ALA A 1 287 ? -9.956 15.677 13.649 1.00 68.38 287 ALA A O 1
ATOM 2197 N N . ALA A 1 288 ? -9.199 16.944 15.343 1.00 65.44 288 ALA A N 1
ATOM 2198 C CA . ALA A 1 288 ? -8.559 17.968 14.518 1.00 65.44 288 ALA A CA 1
ATOM 2199 C C . ALA A 1 288 ? -7.181 17.536 13.962 1.00 65.44 288 ALA A C 1
ATOM 2201 O O . ALA A 1 288 ? -6.566 18.282 13.201 1.00 65.44 288 ALA A O 1
ATOM 2202 N N . GLY A 1 289 ? -6.700 16.331 14.298 1.00 63.50 289 GLY A N 1
ATOM 2203 C CA . GLY A 1 289 ? -5.428 15.777 13.819 1.00 63.50 289 GLY A CA 1
ATOM 2204 C C . GLY A 1 289 ? -4.196 16.256 14.592 1.00 63.50 289 GLY A C 1
ATOM 2205 O O . GLY A 1 289 ? -3.060 16.031 14.151 1.00 63.50 289 GLY A O 1
ATOM 2206 N N . MET A 1 290 ? -4.405 16.909 15.735 1.00 66.94 290 MET A N 1
ATOM 2207 C CA . MET A 1 290 ? -3.329 17.436 16.563 1.00 66.94 290 MET A CA 1
ATOM 2208 C C . MET A 1 290 ? -2.674 16.342 17.408 1.00 66.94 290 MET A C 1
ATOM 2210 O O . MET A 1 290 ? -3.352 15.394 17.811 1.00 66.94 290 MET A O 1
ATOM 2214 N N . PRO A 1 291 ? -1.370 16.461 17.709 1.00 73.06 291 PRO A N 1
ATOM 2215 C CA . PRO A 1 291 ? -0.783 15.767 18.843 1.00 73.06 291 PRO A CA 1
ATOM 2216 C C . PRO A 1 291 ? -1.464 16.218 20.138 1.00 73.06 291 PRO A C 1
ATOM 2218 O O . PRO A 1 291 ? -1.685 17.413 20.347 1.00 73.06 291 PRO A O 1
ATOM 2221 N N . VAL A 1 292 ? -1.809 15.259 20.990 1.00 77.06 292 VAL A N 1
ATOM 2222 C CA . VAL A 1 292 ? -2.500 15.479 22.256 1.00 77.06 292 VAL A CA 1
ATOM 2223 C C . VAL A 1 292 ? -1.839 14.646 23.340 1.00 77.06 292 VAL A C 1
ATOM 2225 O O . VAL A 1 292 ? -1.793 13.430 23.210 1.00 77.06 292 VAL A O 1
ATOM 2228 N N . VAL A 1 293 ? -1.402 15.248 24.438 1.00 81.56 293 VAL A N 1
ATOM 2229 C CA . VAL A 1 293 ? -1.084 14.518 25.672 1.00 81.56 293 VAL A CA 1
ATOM 2230 C C . VAL A 1 293 ? -2.283 14.639 26.604 1.00 81.56 293 VAL A C 1
ATOM 2232 O O . VAL A 1 293 ? -2.651 15.746 26.986 1.00 81.56 293 VAL A O 1
ATOM 2235 N N . LEU A 1 294 ? -2.917 13.516 26.940 1.00 82.00 294 LEU A N 1
ATOM 2236 C CA . LEU A 1 294 ? -4.062 13.471 27.847 1.00 82.00 294 LEU A CA 1
ATOM 2237 C C . LEU A 1 294 ? -3.621 12.938 29.207 1.00 82.00 294 LEU A C 1
ATOM 2239 O O . LEU A 1 294 ? -3.293 11.760 29.342 1.00 82.00 294 LEU A O 1
ATOM 2243 N N . LEU A 1 295 ? -3.647 13.792 30.219 1.00 78.38 295 LEU A N 1
ATOM 2244 C CA . LEU A 1 295 ? -3.360 13.429 31.594 1.00 78.38 295 LEU A CA 1
ATOM 2245 C C . LEU A 1 295 ? -4.616 12.847 32.249 1.00 78.38 295 LEU A C 1
ATOM 2247 O O . LEU A 1 295 ? -5.678 13.459 32.267 1.00 78.38 295 LEU A O 1
ATOM 2251 N N . LEU A 1 296 ? -4.498 11.638 32.780 1.00 73.06 296 LEU A N 1
ATOM 2252 C CA . LEU A 1 296 ? -5.596 10.858 33.332 1.00 73.06 296 LEU A CA 1
ATOM 2253 C C . LEU A 1 296 ? -5.320 10.483 34.782 1.00 73.06 296 LEU A C 1
ATOM 2255 O O . LEU A 1 296 ? -4.170 10.210 35.140 1.00 73.06 296 LEU A O 1
ATOM 2259 N N . PRO A 1 297 ? -6.357 10.398 35.630 1.00 66.50 297 PRO A N 1
ATOM 2260 C CA . PRO A 1 297 ? -6.175 9.817 36.951 1.00 66.50 297 PRO A CA 1
ATOM 2261 C C . PRO A 1 297 ? -5.862 8.323 36.796 1.00 66.50 297 PRO A C 1
ATOM 2263 O O . PRO A 1 297 ? -6.284 7.700 35.818 1.00 66.50 297 PRO A O 1
ATOM 2266 N N . GLU A 1 298 ? -5.152 7.717 37.755 1.00 59.25 298 GLU A N 1
ATOM 2267 C CA . GLU A 1 298 ? -4.905 6.262 37.746 1.00 59.25 298 GLU A CA 1
ATOM 2268 C C . GLU A 1 298 ? -6.223 5.478 37.569 1.00 59.25 298 GLU A C 1
ATOM 2270 O O . GLU A 1 298 ? -6.270 4.519 36.802 1.00 59.25 298 GLU A O 1
ATOM 2275 N N . SER A 1 299 ? -7.316 5.955 38.181 1.00 55.09 299 SER A N 1
ATOM 2276 C CA . SER A 1 299 ? -8.682 5.413 38.088 1.00 55.09 299 SER A CA 1
ATOM 2277 C C . SER A 1 299 ? -9.418 5.662 36.774 1.00 55.09 299 SER A C 1
ATOM 2279 O O . SER A 1 299 ? -10.562 5.222 36.631 1.00 55.09 299 SER A O 1
ATOM 2281 N N . ALA A 1 300 ? -8.816 6.347 35.796 1.00 61.28 300 ALA A N 1
ATOM 2282 C CA . ALA A 1 300 ? -9.494 6.591 34.533 1.00 61.28 300 ALA A CA 1
ATOM 2283 C C . ALA A 1 300 ? -9.837 5.271 33.818 1.00 61.28 300 ALA A C 1
ATOM 2285 O O . ALA A 1 300 ? -9.116 4.280 33.943 1.00 61.28 300 ALA A O 1
ATOM 2286 N N . PRO A 1 301 ? -10.900 5.237 33.007 1.00 59.00 301 PRO A N 1
ATOM 2287 C CA . PRO A 1 301 ? -11.329 4.014 32.332 1.00 59.00 301 PRO A CA 1
ATOM 2288 C C . PRO A 1 301 ? -10.243 3.411 31.436 1.00 59.00 301 PRO A C 1
ATOM 2290 O O . PRO A 1 301 ? -9.480 4.140 30.796 1.00 59.00 301 PRO A O 1
ATOM 2293 N N . TRP A 1 302 ? -10.212 2.083 31.324 1.00 56.34 302 TRP A N 1
ATOM 2294 C CA . TRP A 1 302 ? -9.233 1.338 30.513 1.00 56.34 302 TRP A CA 1
ATOM 2295 C C . TRP A 1 302 ? -9.258 1.694 29.020 1.00 56.34 302 TRP A C 1
ATOM 2297 O O . TRP A 1 302 ? -8.245 1.577 28.340 1.00 56.34 302 TRP A O 1
ATOM 2307 N N . TRP A 1 303 ? -10.394 2.149 28.484 1.00 57.50 303 TRP A N 1
ATOM 2308 C CA . TRP A 1 303 ? -10.549 2.443 27.053 1.00 57.50 303 TRP A CA 1
ATOM 2309 C C . TRP A 1 303 ? -9.774 3.673 26.576 1.00 57.50 303 TRP A C 1
ATOM 2311 O O . TRP A 1 303 ? -9.732 3.954 25.382 1.00 57.50 303 TRP A O 1
ATOM 2321 N N . TRP A 1 304 ? -9.162 4.419 27.491 1.00 62.75 304 TRP A N 1
ATOM 2322 C CA . TRP A 1 304 ? -8.170 5.428 27.139 1.00 62.75 304 TRP A CA 1
ATOM 2323 C C . TRP A 1 304 ? -6.809 4.828 26.784 1.00 62.75 304 TRP A C 1
ATOM 2325 O O . TRP A 1 304 ? -5.999 5.518 26.178 1.00 62.75 304 TRP A O 1
ATOM 2335 N N . GLY A 1 305 ? -6.590 3.545 27.081 1.00 56.06 305 GLY A N 1
ATOM 2336 C CA . GLY A 1 305 ? -5.304 2.873 26.960 1.00 56.06 305 GLY A CA 1
ATOM 2337 C C . GLY A 1 305 ? -4.468 2.982 28.238 1.00 56.06 305 GLY A C 1
ATOM 2338 O O . GLY A 1 305 ? -4.765 3.766 29.146 1.00 56.06 305 GLY A O 1
ATOM 2339 N N . ASP A 1 306 ? -3.418 2.162 28.294 1.00 50.00 306 ASP A N 1
ATOM 2340 C CA . ASP A 1 306 ? -2.481 2.071 29.425 1.00 50.00 306 ASP A CA 1
ATOM 2341 C C . ASP A 1 306 ? -1.049 2.502 29.056 1.00 50.00 306 ASP A C 1
ATOM 2343 O O . ASP A 1 306 ? -0.144 2.437 29.896 1.00 50.00 306 ASP A O 1
ATOM 2347 N N . ARG A 1 307 ? -0.811 2.916 27.808 1.00 48.78 307 ARG A N 1
ATOM 2348 C CA . ARG A 1 307 ? 0.530 3.086 27.238 1.00 48.78 307 ARG A CA 1
ATOM 2349 C C . ARG A 1 307 ? 0.835 4.512 26.784 1.00 48.78 307 ARG A C 1
ATOM 2351 O O . ARG A 1 307 ? -0.055 5.245 26.380 1.00 48.78 307 ARG A O 1
ATOM 2358 N N . ALA A 1 308 ? 2.128 4.828 26.774 1.00 44.88 308 ALA A N 1
ATOM 2359 C CA . ALA A 1 308 ? 2.715 6.049 26.227 1.00 44.88 308 ALA A CA 1
ATOM 2360 C C . ALA A 1 308 ? 2.788 6.087 24.681 1.00 44.88 308 ALA A C 1
ATOM 2362 O O . ALA A 1 308 ? 3.209 7.094 24.130 1.00 44.88 308 ALA A O 1
ATOM 2363 N N . ASP A 1 309 ? 2.397 5.018 23.973 1.00 40.38 309 ASP A N 1
ATOM 2364 C CA . ASP A 1 309 ? 2.521 4.875 22.508 1.00 40.38 309 ASP A CA 1
ATOM 2365 C C . ASP A 1 309 ? 1.269 5.329 21.721 1.00 40.38 309 ASP A C 1
ATOM 2367 O O . ASP A 1 309 ? 1.267 5.305 20.488 1.00 40.38 309 ASP A O 1
ATOM 2371 N N . GLY A 1 310 ? 0.227 5.803 22.417 1.00 47.78 310 GLY A N 1
ATOM 2372 C CA . GLY A 1 310 ? -0.965 6.425 21.836 1.00 47.78 310 GLY A CA 1
ATOM 2373 C C . GLY A 1 310 ? -2.289 5.854 22.368 1.00 47.78 310 GLY A C 1
ATOM 2374 O O . GLY A 1 310 ? -2.357 4.762 22.922 1.00 47.78 310 GLY A O 1
ATOM 2375 N N . ALA A 1 311 ? -3.380 6.594 22.199 1.00 48.06 311 ALA A N 1
ATOM 2376 C CA . ALA A 1 311 ? -4.710 6.275 22.682 1.00 48.06 311 ALA A CA 1
ATOM 2377 C C . ALA A 1 311 ? -5.582 5.656 21.591 1.00 48.06 311 ALA A C 1
ATOM 2379 O O . ALA A 1 311 ? -5.427 5.871 20.383 1.00 48.06 311 ALA A O 1
ATOM 2380 N N . VAL A 1 312 ? -6.589 4.929 22.067 1.00 51.75 312 VAL A N 1
ATOM 2381 C CA . VAL A 1 312 ? -7.550 4.151 21.272 1.00 51.75 312 VAL A CA 1
ATOM 2382 C C . VAL A 1 312 ? -8.361 5.004 20.301 1.00 51.75 312 VAL A C 1
ATOM 2384 O O . VAL A 1 312 ? -8.772 4.527 19.242 1.00 51.75 312 VAL A O 1
ATOM 2387 N N . TRP A 1 313 ? -8.542 6.281 20.623 1.00 57.47 313 TRP A N 1
ATOM 2388 C CA . TRP A 1 313 ? -9.447 7.169 19.901 1.00 57.47 313 TRP A CA 1
ATOM 2389 C C . TRP A 1 313 ? -8.779 7.888 18.729 1.00 57.47 313 TRP A C 1
ATOM 2391 O O . TRP A 1 313 ? -9.377 7.983 17.661 1.00 57.47 313 TRP A O 1
ATOM 2401 N N . HIS A 1 314 ? -7.519 8.308 18.875 1.00 58.66 314 HIS A N 1
ATOM 2402 C CA . HIS A 1 314 ? -6.787 9.058 17.848 1.00 58.66 314 HIS A CA 1
ATOM 2403 C C . HIS A 1 314 ? -5.317 8.638 17.809 1.00 58.66 314 HIS A C 1
ATOM 2405 O O . HIS A 1 314 ? -4.712 8.396 18.849 1.00 58.66 314 HIS A O 1
ATOM 2411 N N . SER A 1 315 ? -4.727 8.575 16.613 1.00 54.09 315 SER A N 1
ATOM 2412 C CA . SER A 1 315 ? -3.334 8.137 16.398 1.00 54.09 315 SER A CA 1
ATOM 2413 C C . SER A 1 315 ? -2.275 9.046 17.008 1.00 54.09 315 SER A C 1
ATOM 2415 O O . SER A 1 315 ? -1.124 8.638 17.112 1.00 54.09 315 SER A O 1
ATOM 2417 N N . ARG A 1 316 ? -2.655 10.258 17.416 1.00 64.81 316 ARG A N 1
ATOM 2418 C CA . ARG A 1 316 ? -1.757 11.245 18.020 1.00 64.81 316 ARG A CA 1
ATOM 2419 C C . ARG A 1 316 ? -2.231 11.707 19.400 1.00 64.81 316 ARG A C 1
ATOM 2421 O O . ARG A 1 316 ? -1.815 12.765 19.840 1.00 64.81 316 ARG A O 1
ATOM 2428 N N . LEU A 1 317 ? -3.114 10.956 20.061 1.00 71.25 317 LEU A N 1
ATOM 2429 C CA . LEU A 1 317 ? -3.501 11.206 21.455 1.00 71.25 317 LEU A CA 1
ATOM 2430 C C . LEU A 1 317 ? -2.692 10.268 22.342 1.00 71.25 317 LEU A C 1
ATOM 2432 O O . LEU A 1 317 ? -2.658 9.093 22.038 1.00 71.25 317 LEU A O 1
ATOM 2436 N N . TYR A 1 318 ? -2.052 10.741 23.403 1.00 74.88 318 TYR A N 1
ATOM 2437 C CA . TYR A 1 318 ? -1.114 9.986 24.233 1.00 74.88 318 TYR A CA 1
ATOM 2438 C C . TYR A 1 318 ? -1.564 10.058 25.697 1.00 74.88 318 TYR A C 1
ATOM 2440 O O . TYR A 1 318 ? -1.503 11.134 26.294 1.00 74.88 318 TYR A O 1
ATOM 2448 N N . PRO A 1 319 ? -2.071 8.958 26.281 1.00 73.00 319 PRO A N 1
ATOM 2449 C CA . PRO A 1 319 ? -2.590 8.959 27.640 1.00 73.00 319 PRO A CA 1
ATOM 2450 C C . PRO A 1 319 ? -1.444 8.824 28.656 1.00 73.00 319 PRO A C 1
ATOM 2452 O O . PRO A 1 319 ? -0.654 7.882 28.605 1.00 73.00 319 PRO A O 1
ATOM 2455 N N . LEU A 1 320 ? -1.386 9.729 29.630 1.00 75.56 320 LEU A N 1
ATOM 2456 C CA . LEU A 1 320 ? -0.472 9.664 30.769 1.00 75.56 320 LEU A CA 1
ATOM 2457 C C . LEU A 1 320 ? -1.286 9.481 32.050 1.00 75.56 320 LEU A C 1
ATOM 2459 O O . LEU A 1 320 ? -2.094 10.335 32.389 1.00 75.56 320 LEU A O 1
ATOM 2463 N N . ARG A 1 321 ? -1.097 8.376 32.778 1.00 72.19 321 ARG A N 1
ATOM 2464 C CA . ARG A 1 321 ? -1.821 8.118 34.036 1.00 72.19 321 ARG A CA 1
ATOM 2465 C C . ARG A 1 321 ? -1.012 8.590 35.239 1.00 72.19 321 ARG A C 1
ATOM 2467 O O . ARG A 1 321 ? 0.124 8.153 35.423 1.00 72.19 321 ARG A O 1
ATOM 2474 N N . ARG A 1 322 ? -1.601 9.454 36.068 1.00 72.75 322 ARG A N 1
ATOM 2475 C CA . ARG A 1 322 ? -1.007 9.906 37.331 1.00 72.75 322 ARG A CA 1
ATOM 2476 C C . ARG A 1 322 ? -1.250 8.876 38.430 1.00 72.75 322 ARG A C 1
ATOM 2478 O O . ARG A 1 322 ? -2.397 8.656 38.817 1.00 72.75 322 ARG A O 1
ATOM 2485 N N . ARG A 1 323 ? -0.160 8.352 38.999 1.00 63.81 323 ARG A N 1
ATOM 2486 C CA . ARG A 1 323 ? -0.185 7.436 40.149 1.00 63.81 323 ARG A CA 1
ATOM 2487 C C . ARG A 1 323 ? -0.800 8.103 41.382 1.00 63.81 323 ARG A C 1
ATOM 2489 O O . ARG A 1 323 ? -0.528 9.268 41.680 1.00 63.81 323 ARG A O 1
ATOM 2496 N N . TYR A 1 324 ? -1.573 7.335 42.147 1.00 54.59 324 TYR A N 1
ATOM 2497 C CA . TYR A 1 324 ? -2.074 7.780 43.448 1.00 54.59 324 TYR A CA 1
ATOM 2498 C C . TYR A 1 324 ? -0.918 8.163 44.380 1.00 54.59 324 TYR A C 1
ATOM 2500 O O . TYR A 1 324 ? 0.001 7.376 44.592 1.00 54.59 324 TYR A O 1
ATOM 2508 N N . GLY A 1 325 ? -0.979 9.371 44.947 1.00 55.72 325 GLY A N 1
ATOM 2509 C CA . GLY A 1 325 ? 0.033 9.882 45.879 1.00 55.72 325 GLY A CA 1
ATOM 2510 C C . GLY A 1 325 ? 1.302 10.448 45.231 1.00 55.72 325 GLY A C 1
ATOM 2511 O O . GLY A 1 325 ? 2.196 10.858 45.966 1.00 55.72 325 GLY A O 1
ATOM 2512 N N . ALA A 1 326 ? 1.385 10.510 43.896 1.00 61.44 326 ALA A N 1
ATOM 2513 C CA . ALA A 1 326 ? 2.512 11.137 43.207 1.00 61.44 326 ALA A CA 1
ATOM 2514 C C . ALA A 1 326 ? 2.628 12.628 43.564 1.00 61.44 326 ALA A C 1
ATOM 2516 O O . ALA A 1 326 ? 1.630 13.368 43.540 1.00 61.44 326 ALA A O 1
ATOM 2517 N N . ALA A 1 327 ? 3.855 13.065 43.859 1.00 72.00 327 ALA A N 1
ATOM 2518 C CA . ALA A 1 327 ? 4.155 14.464 44.143 1.00 72.00 327 ALA A CA 1
ATOM 2519 C C . ALA A 1 327 ? 3.909 15.337 42.898 1.00 72.00 327 ALA A C 1
ATOM 2521 O O . ALA A 1 327 ? 4.064 14.876 41.762 1.00 72.00 327 ALA A O 1
ATOM 2522 N N . ALA A 1 328 ? 3.552 16.611 43.098 1.00 68.50 328 ALA A N 1
ATOM 2523 C CA . ALA A 1 328 ? 3.287 17.543 41.996 1.00 68.50 328 ALA A CA 1
ATOM 2524 C C . ALA A 1 328 ? 4.484 17.644 41.030 1.00 68.50 328 ALA A C 1
ATOM 2526 O O . ALA A 1 328 ? 4.314 17.461 39.827 1.00 68.50 328 ALA A O 1
ATOM 2527 N N . GLY A 1 329 ? 5.706 17.788 41.558 1.00 69.56 329 GLY A N 1
ATOM 2528 C CA . GLY A 1 329 ? 6.929 17.844 40.747 1.00 69.56 329 GLY A CA 1
ATOM 2529 C C . GLY A 1 329 ? 7.261 16.549 39.988 1.00 69.56 329 GLY A C 1
ATOM 2530 O O . GLY A 1 329 ? 7.867 16.600 38.921 1.00 69.56 329 GLY A O 1
ATOM 2531 N N . GLU A 1 330 ? 6.841 15.380 40.485 1.00 70.56 330 GLU A N 1
ATOM 2532 C CA . GLU A 1 330 ? 6.976 14.110 39.749 1.00 70.56 330 GLU A CA 1
ATOM 2533 C C . GLU A 1 330 ? 6.004 14.066 38.564 1.00 70.56 330 GLU A C 1
ATOM 2535 O O . GLU A 1 330 ? 6.389 13.728 37.447 1.00 70.56 330 GLU A O 1
ATOM 2540 N N . THR A 1 331 ? 4.753 14.471 38.799 1.00 70.62 331 THR A N 1
ATOM 2541 C CA . THR A 1 331 ? 3.710 14.526 37.765 1.00 70.62 331 THR A CA 1
ATOM 2542 C C . THR A 1 331 ? 4.082 15.524 36.665 1.00 70.62 331 THR A C 1
ATOM 2544 O O . THR A 1 331 ? 3.967 15.200 35.485 1.00 70.62 331 THR A O 1
ATOM 2547 N N . ALA A 1 332 ? 4.581 16.706 37.044 1.00 71.94 332 ALA A N 1
ATOM 2548 C CA . ALA A 1 332 ? 5.034 17.736 36.114 1.00 71.94 332 ALA A CA 1
ATOM 2549 C C . ALA A 1 332 ? 6.218 17.265 35.257 1.00 71.94 332 ALA A C 1
ATOM 2551 O O . ALA A 1 332 ? 6.200 17.464 34.046 1.00 71.94 332 ALA A O 1
ATOM 2552 N N . ARG A 1 333 ? 7.207 16.576 35.849 1.00 70.00 333 ARG A N 1
ATOM 2553 C CA . ARG A 1 333 ? 8.324 15.985 35.090 1.00 70.00 333 ARG A CA 1
ATOM 2554 C C . ARG A 1 333 ? 7.863 14.933 34.095 1.00 70.00 333 ARG A C 1
ATOM 2556 O O . ARG A 1 333 ? 8.209 15.037 32.930 1.00 70.00 333 ARG A O 1
ATOM 2563 N N . LEU A 1 334 ? 7.045 13.970 34.523 1.00 69.25 334 LEU A N 1
ATOM 2564 C CA . LEU A 1 334 ? 6.533 12.928 33.625 1.00 69.25 334 LEU A CA 1
ATOM 2565 C C . LEU A 1 334 ? 5.720 13.517 32.471 1.00 69.25 334 LEU A C 1
ATOM 2567 O O . LEU A 1 334 ? 5.808 13.041 31.340 1.00 69.25 334 LEU A O 1
ATOM 2571 N N . LEU A 1 335 ? 4.920 14.548 32.751 1.00 72.75 335 LEU A N 1
ATOM 2572 C CA . LEU A 1 335 ? 4.175 15.242 31.714 1.00 72.75 335 LEU A CA 1
ATOM 2573 C C . LEU A 1 335 ? 5.110 15.998 30.770 1.00 72.75 335 LEU A C 1
ATOM 2575 O O . LEU A 1 335 ? 4.927 15.894 29.563 1.00 72.75 335 LEU A O 1
ATOM 2579 N N . ALA A 1 336 ? 6.112 16.710 31.288 1.00 69.56 336 ALA A N 1
ATOM 2580 C CA . ALA A 1 336 ? 7.113 17.390 30.473 1.00 69.56 336 ALA A CA 1
ATOM 2581 C C . ALA A 1 336 ? 7.882 16.398 29.587 1.00 69.56 336 ALA A C 1
ATOM 2583 O O . ALA A 1 336 ? 7.994 16.634 28.389 1.00 69.56 336 ALA A O 1
ATOM 2584 N N . ASP A 1 337 ? 8.313 15.258 30.127 1.00 66.56 337 ASP A N 1
ATOM 2585 C CA . ASP A 1 337 ? 8.982 14.194 29.373 1.00 66.56 337 ASP A CA 1
ATOM 2586 C C . ASP A 1 337 ? 8.074 13.644 28.263 1.00 66.56 337 ASP A C 1
ATOM 2588 O O . ASP A 1 337 ? 8.509 13.478 27.126 1.00 66.56 337 ASP A O 1
ATOM 2592 N N . MET A 1 338 ? 6.786 13.426 28.551 1.00 68.88 338 MET A N 1
ATOM 2593 C CA . MET A 1 338 ? 5.812 12.961 27.557 1.00 68.88 338 MET A CA 1
ATOM 2594 C C . MET A 1 338 ? 5.540 14.012 26.475 1.00 68.88 338 MET A C 1
ATOM 2596 O O . MET A 1 338 ? 5.470 13.693 25.293 1.00 68.88 338 MET A O 1
ATOM 2600 N N . ILE A 1 339 ? 5.395 15.275 26.868 1.00 67.31 339 ILE A N 1
ATOM 2601 C CA . ILE A 1 339 ? 5.244 16.416 25.962 1.00 67.31 339 ILE A CA 1
ATOM 2602 C C . ILE A 1 339 ? 6.465 16.505 25.047 1.00 67.31 339 ILE A C 1
ATOM 2604 O O . ILE A 1 339 ? 6.302 16.623 23.836 1.00 67.31 339 ILE A O 1
ATOM 2608 N N . LEU A 1 340 ? 7.675 16.400 25.599 1.00 60.88 340 LEU A N 1
ATOM 2609 C CA . LEU A 1 340 ? 8.926 16.391 24.842 1.00 60.88 340 LEU A CA 1
ATOM 2610 C C . LEU A 1 340 ? 9.004 15.181 23.905 1.00 60.88 340 LEU A C 1
ATOM 2612 O O . LEU A 1 340 ? 9.390 15.339 22.750 1.00 60.88 340 LEU A O 1
ATOM 2616 N N . HIS A 1 341 ? 8.571 14.004 24.356 1.00 60.38 341 HIS A N 1
ATOM 2617 C CA . HIS A 1 341 ? 8.512 12.786 23.549 1.00 60.38 341 HIS A CA 1
ATOM 2618 C C . HIS A 1 341 ? 7.565 12.933 22.348 1.00 60.38 341 HIS A C 1
ATOM 2620 O O . HIS A 1 341 ? 7.938 12.647 21.210 1.00 60.38 341 HIS A O 1
ATOM 2626 N N . VAL A 1 342 ? 6.349 13.434 22.581 1.00 58.34 342 VAL A N 1
ATOM 2627 C CA . VAL A 1 342 ? 5.333 13.642 21.539 1.00 58.34 342 VAL A CA 1
ATOM 2628 C C . VAL A 1 342 ? 5.734 14.771 20.585 1.00 58.34 342 VAL A C 1
ATOM 2630 O O . VAL A 1 342 ? 5.532 14.655 19.374 1.00 58.34 342 VAL A O 1
ATOM 2633 N N . ALA A 1 343 ? 6.352 15.832 21.105 1.00 55.31 343 ALA A N 1
ATOM 2634 C CA . ALA A 1 343 ? 6.917 16.921 20.317 1.00 55.31 343 ALA A CA 1
ATOM 2635 C C . ALA A 1 343 ? 8.103 16.453 19.449 1.00 55.31 343 ALA A C 1
ATOM 2637 O O . ALA A 1 343 ? 8.258 16.882 18.310 1.00 55.31 343 ALA A O 1
ATOM 2638 N N . ALA A 1 344 ? 8.935 15.534 19.934 1.00 47.41 344 ALA A N 1
ATOM 2639 C CA . ALA A 1 344 ? 10.102 15.046 19.203 1.00 47.41 344 ALA A CA 1
ATOM 2640 C C . ALA A 1 344 ? 9.777 14.074 18.049 1.00 47.41 344 ALA A C 1
ATOM 2642 O O . ALA A 1 344 ? 10.687 13.705 17.309 1.00 47.41 344 ALA A O 1
ATOM 2643 N N . ALA A 1 345 ? 8.519 13.658 17.856 1.00 43.44 345 ALA A N 1
ATOM 2644 C CA . ALA A 1 345 ? 8.139 12.705 16.814 1.00 43.44 345 ALA A CA 1
ATOM 2645 C C . ALA A 1 345 ? 7.916 13.391 15.443 1.00 43.44 345 ALA A C 1
ATOM 2647 O O . ALA A 1 345 ? 6.856 13.991 15.226 1.00 43.44 345 ALA A O 1
ATOM 2648 N N . PRO A 1 346 ? 8.832 13.278 14.451 1.00 39.66 346 PRO A N 1
ATOM 2649 C CA . PRO A 1 346 ? 8.500 13.672 13.089 1.00 39.66 346 PRO A CA 1
ATOM 2650 C C . PRO A 1 346 ? 7.377 12.774 12.555 1.00 39.66 346 PRO A C 1
ATOM 2652 O O . PRO A 1 346 ? 7.327 11.574 12.834 1.00 39.66 346 PRO A O 1
ATOM 2655 N N . THR A 1 347 ? 6.523 13.336 11.697 1.00 39.22 347 THR A N 1
ATOM 2656 C CA . THR A 1 347 ? 5.454 12.632 10.957 1.00 39.22 347 THR A CA 1
ATOM 2657 C C . THR A 1 347 ? 5.940 11.432 10.121 1.00 39.22 347 THR A C 1
ATOM 2659 O O . THR A 1 347 ? 5.113 10.682 9.609 1.00 39.22 347 THR A O 1
ATOM 2662 N N . ASP A 1 348 ? 7.257 11.221 10.012 1.00 35.84 348 ASP A N 1
ATOM 2663 C CA . ASP A 1 348 ? 7.930 10.192 9.209 1.00 35.84 348 ASP A CA 1
ATOM 2664 C C . ASP A 1 348 ? 8.836 9.224 10.027 1.00 35.84 348 ASP A C 1
ATOM 2666 O O . ASP A 1 348 ? 9.581 8.442 9.431 1.00 35.84 348 ASP A O 1
ATOM 2670 N N . HIS A 1 349 ? 8.799 9.231 11.374 1.00 36.16 349 HIS A N 1
ATOM 2671 C CA . HIS A 1 349 ? 9.666 8.375 12.217 1.00 36.16 349 HIS A CA 1
ATOM 2672 C C . HIS A 1 349 ? 9.402 6.864 12.013 1.00 36.16 349 HIS A C 1
ATOM 2674 O O . HIS A 1 349 ? 8.245 6.466 12.093 1.00 36.16 349 HIS A O 1
ATOM 2680 N N . PRO A 1 350 ? 10.409 5.978 11.846 1.00 32.78 350 PRO A N 1
ATOM 2681 C CA . PRO A 1 350 ? 10.208 4.557 11.525 1.00 32.78 350 PRO A CA 1
ATOM 2682 C C . PRO A 1 350 ? 9.344 3.774 12.516 1.00 32.78 350 PRO A C 1
ATOM 2684 O O . PRO A 1 350 ? 8.573 2.932 12.078 1.00 32.78 350 PRO A O 1
ATOM 2687 N N . GLN A 1 351 ? 9.423 4.055 13.822 1.00 32.78 351 GLN A N 1
ATOM 2688 C CA . GLN A 1 351 ? 8.566 3.420 14.839 1.00 32.78 351 GLN A CA 1
ATOM 2689 C C . GLN A 1 351 ? 7.154 4.017 14.887 1.00 32.78 351 GLN A C 1
ATOM 2691 O O . GLN A 1 351 ? 6.203 3.263 15.035 1.00 32.78 351 GLN A O 1
ATOM 2696 N N . ALA A 1 352 ? 6.982 5.332 14.689 1.00 31.88 352 ALA A N 1
ATOM 2697 C CA . ALA A 1 352 ? 5.652 5.941 14.552 1.00 31.88 352 ALA A CA 1
ATOM 2698 C C . ALA A 1 352 ? 4.987 5.504 13.239 1.00 31.88 352 ALA A C 1
ATOM 2700 O O . ALA A 1 352 ? 3.775 5.333 13.175 1.00 31.88 352 ALA A O 1
ATOM 2701 N N . ARG A 1 353 ? 5.798 5.266 12.205 1.00 34.75 353 ARG A N 1
ATOM 2702 C CA . ARG A 1 353 ? 5.428 4.638 10.943 1.00 34.75 353 ARG A CA 1
ATOM 2703 C C . ARG A 1 353 ? 5.085 3.172 11.169 1.00 34.75 353 ARG A C 1
ATOM 2705 O O . ARG A 1 353 ? 4.050 2.777 10.682 1.00 34.75 353 ARG A O 1
ATOM 2712 N N . LEU A 1 354 ? 5.842 2.402 11.959 1.00 34.31 354 LEU A N 1
ATOM 2713 C CA . LEU A 1 354 ? 5.526 1.003 12.288 1.00 34.31 354 LEU A CA 1
ATOM 2714 C C . LEU A 1 354 ? 4.244 0.877 13.123 1.00 34.31 354 LEU A C 1
ATOM 2716 O O . LEU A 1 354 ? 3.413 0.026 12.838 1.00 34.31 354 LEU A O 1
ATOM 2720 N N . LEU A 1 355 ? 4.059 1.734 14.130 1.00 34.22 355 LEU A N 1
ATOM 2721 C CA . LEU A 1 355 ? 2.856 1.796 14.964 1.00 34.22 355 LEU A CA 1
ATOM 2722 C C . LEU A 1 355 ? 1.648 2.261 14.144 1.00 34.22 355 LEU A C 1
ATOM 2724 O O . LEU A 1 355 ? 0.602 1.623 14.208 1.00 34.22 355 LEU A O 1
ATOM 2728 N N . ASN A 1 356 ? 1.793 3.292 13.301 1.00 38.38 356 ASN A N 1
ATOM 2729 C CA . ASN A 1 356 ? 0.750 3.691 12.350 1.00 38.38 356 ASN A CA 1
ATOM 2730 C C . ASN A 1 356 ? 0.516 2.644 11.260 1.00 38.38 356 ASN A C 1
ATOM 2732 O O . ASN A 1 356 ? -0.609 2.516 10.809 1.00 38.38 356 ASN A O 1
ATOM 2736 N N . GLU A 1 357 ? 1.527 1.904 10.814 1.00 45.69 357 GLU A N 1
ATOM 2737 C CA . GLU A 1 357 ? 1.410 0.860 9.790 1.00 45.69 357 GLU A CA 1
ATOM 2738 C C . GLU A 1 357 ? 0.721 -0.375 10.367 1.00 45.69 357 GLU A C 1
ATOM 2740 O O . GLU A 1 357 ? -0.177 -0.900 9.723 1.00 45.69 357 GLU A O 1
ATOM 2745 N N . ASN A 1 358 ? 1.058 -0.787 11.592 1.00 44.53 358 ASN A N 1
ATOM 2746 C CA . ASN A 1 358 ? 0.390 -1.873 12.311 1.00 44.53 358 ASN A CA 1
ATOM 2747 C C . ASN A 1 358 ? -1.038 -1.482 12.714 1.00 44.53 358 ASN A C 1
ATOM 2749 O O . ASN A 1 358 ? -1.955 -2.293 12.604 1.00 44.53 358 ASN A O 1
ATOM 2753 N N . ARG A 1 359 ? -1.263 -0.221 13.106 1.00 43.44 359 ARG A N 1
ATOM 2754 C CA . ARG A 1 359 ? -2.602 0.328 13.359 1.00 43.44 359 ARG A CA 1
ATOM 2755 C C . ARG A 1 359 ? -3.417 0.442 12.075 1.00 43.44 359 ARG A C 1
ATOM 2757 O O . ARG A 1 359 ? -4.567 0.027 12.055 1.00 43.44 359 ARG A O 1
ATOM 2764 N N . LYS A 1 360 ? -2.827 0.939 10.988 1.00 51.94 360 LYS A N 1
ATOM 2765 C CA . LYS A 1 360 ? -3.474 1.011 9.675 1.00 51.94 360 LYS A CA 1
ATOM 2766 C C . LYS A 1 360 ? -3.753 -0.388 9.141 1.00 51.94 360 LYS A C 1
ATOM 2768 O O . LYS A 1 360 ? -4.817 -0.594 8.577 1.00 51.94 360 LYS A O 1
ATOM 2773 N N . LEU A 1 361 ? -2.859 -1.353 9.353 1.00 56.47 361 LEU A N 1
ATOM 2774 C CA . LEU A 1 361 ? -3.091 -2.762 9.046 1.00 56.47 361 LEU A CA 1
ATOM 2775 C C . LEU A 1 361 ? -4.309 -3.276 9.809 1.00 56.47 361 LEU A C 1
ATOM 2777 O O . LEU A 1 361 ? -5.211 -3.812 9.186 1.00 56.47 361 LEU A O 1
ATOM 2781 N N . ALA A 1 362 ? -4.366 -3.052 11.120 1.00 52.50 362 ALA A N 1
ATOM 2782 C CA . ALA A 1 362 ? -5.483 -3.446 11.969 1.00 52.50 362 ALA A CA 1
ATOM 2783 C C . ALA A 1 362 ? -6.823 -2.824 11.546 1.00 52.50 362 ALA A C 1
ATOM 2785 O O . ALA A 1 362 ? -7.779 -3.542 11.282 1.00 52.50 362 ALA A O 1
ATOM 2786 N N . GLU A 1 363 ? -6.874 -1.496 11.418 1.00 53.53 363 GLU A N 1
ATOM 2787 C CA . GLU A 1 363 ? -8.064 -0.758 10.977 1.00 53.53 363 GLU A CA 1
ATOM 2788 C C . GLU A 1 363 ? -8.503 -1.205 9.576 1.00 53.53 363 GLU A C 1
ATOM 2790 O O . GLU A 1 363 ? -9.691 -1.336 9.287 1.00 53.53 363 GLU A O 1
ATOM 2795 N N . THR A 1 364 ? -7.540 -1.487 8.698 1.00 59.75 364 THR A N 1
ATOM 2796 C CA . THR A 1 364 ? -7.832 -1.975 7.353 1.00 59.75 364 THR A CA 1
ATOM 2797 C C . THR A 1 364 ? -8.319 -3.421 7.368 1.00 59.75 364 THR A C 1
ATOM 2799 O O . THR A 1 364 ? -9.226 -3.742 6.608 1.00 59.75 364 THR A O 1
ATOM 2802 N N . LEU A 1 365 ? -7.768 -4.289 8.222 1.00 61.59 365 LEU A N 1
ATOM 2803 C CA . LEU A 1 365 ? -8.250 -5.659 8.416 1.00 61.59 365 LEU A CA 1
ATOM 2804 C C . LEU A 1 365 ? -9.706 -5.666 8.890 1.00 61.59 365 LEU A C 1
ATOM 2806 O O . LEU A 1 365 ? -10.482 -6.475 8.387 1.00 61.59 365 LEU A O 1
ATOM 2810 N N . ASP A 1 366 ? -10.097 -4.725 9.751 1.00 57.69 366 ASP A N 1
ATOM 2811 C CA . ASP A 1 366 ? -11.494 -4.544 10.158 1.00 57.69 366 ASP A CA 1
ATOM 2812 C C . ASP A 1 366 ? -12.372 -4.150 8.957 1.00 57.69 366 ASP A C 1
ATOM 2814 O O . ASP A 1 366 ? -13.403 -4.782 8.708 1.00 57.69 366 ASP A O 1
ATOM 2818 N N . ILE A 1 367 ? -11.935 -3.167 8.155 1.00 58.94 367 ILE A N 1
ATOM 2819 C CA . ILE A 1 367 ? -12.645 -2.713 6.942 1.00 58.94 367 ILE A CA 1
ATOM 2820 C C . ILE A 1 367 ? -12.822 -3.853 5.937 1.00 58.94 367 ILE A C 1
ATOM 2822 O O . ILE A 1 367 ? -13.889 -3.991 5.334 1.00 58.94 367 ILE A O 1
ATOM 2826 N N . VAL A 1 368 ? -11.777 -4.657 5.727 1.00 64.06 368 VAL A N 1
ATOM 2827 C CA . VAL A 1 368 ? -11.807 -5.723 4.724 1.00 64.06 368 VAL A CA 1
ATOM 2828 C C . VAL A 1 368 ? -12.316 -7.057 5.270 1.00 64.06 368 VAL A C 1
ATOM 2830 O O . VAL A 1 368 ? -12.504 -7.986 4.487 1.00 64.06 368 VAL A O 1
ATOM 2833 N N . SER A 1 369 ? -12.609 -7.147 6.572 1.00 65.06 369 SER A N 1
ATOM 2834 C CA . SER A 1 369 ? -13.111 -8.358 7.232 1.00 65.06 369 SER A CA 1
ATOM 2835 C C . SER A 1 369 ? -14.332 -9.001 6.556 1.00 65.06 369 SER A C 1
ATOM 2837 O O . SER A 1 369 ? -14.350 -10.232 6.481 1.00 65.06 369 SER A O 1
ATOM 2839 N N . PRO A 1 370 ? -15.300 -8.263 5.959 1.00 65.56 370 PRO A N 1
ATOM 2840 C CA . PRO A 1 370 ? -16.423 -8.891 5.256 1.00 65.56 370 PRO A CA 1
ATOM 2841 C C . PRO A 1 370 ? -16.002 -9.686 4.012 1.00 65.56 370 PRO A C 1
ATOM 2843 O O . PRO A 1 370 ? -16.734 -10.565 3.566 1.00 65.56 370 PRO A O 1
ATOM 2846 N N . TYR A 1 371 ? -14.829 -9.384 3.449 1.00 68.19 371 TYR A N 1
ATOM 2847 C CA . TYR A 1 371 ? -14.278 -10.042 2.263 1.00 68.19 371 TYR A CA 1
ATOM 2848 C C . TYR A 1 371 ? -13.358 -11.221 2.608 1.00 68.19 371 TYR A C 1
ATOM 2850 O O . TYR A 1 371 ? -12.914 -11.922 1.703 1.00 68.19 371 TYR A O 1
ATOM 2858 N N . LEU A 1 372 ? -13.067 -11.452 3.894 1.00 64.69 372 LEU A N 1
ATOM 2859 C CA . LEU A 1 372 ? -12.171 -12.518 4.355 1.00 64.69 372 LEU A CA 1
ATOM 2860 C C . LEU A 1 372 ? -12.876 -13.881 4.519 1.00 64.69 372 LEU A C 1
ATOM 2862 O O . LEU A 1 372 ? -12.253 -14.830 4.976 1.00 64.69 372 LEU A O 1
ATOM 2866 N N . GLY A 1 373 ? -14.148 -14.016 4.126 1.00 57.69 373 GLY A N 1
ATOM 2867 C CA . GLY A 1 373 ? -14.909 -15.269 4.239 1.00 57.69 373 GLY A CA 1
ATOM 2868 C C . GLY A 1 373 ? -15.311 -15.615 5.681 1.00 57.69 373 GLY A C 1
ATOM 2869 O O . GLY A 1 373 ? -15.182 -14.796 6.589 1.00 57.69 373 GLY A O 1
ATOM 2870 N N . ALA A 1 374 ? -15.816 -16.835 5.911 1.00 45.69 374 ALA A N 1
ATOM 2871 C CA . ALA A 1 374 ? -16.277 -17.329 7.222 1.00 45.69 374 ALA A CA 1
ATOM 2872 C C . ALA A 1 374 ? -15.123 -17.640 8.203 1.00 45.69 374 ALA A C 1
ATOM 2874 O O . ALA A 1 374 ? -15.140 -18.639 8.926 1.00 45.69 374 ALA A O 1
ATOM 2875 N N . ILE A 1 375 ? -14.091 -16.798 8.218 1.00 44.03 375 ILE A N 1
ATOM 2876 C CA . ILE A 1 375 ? -12.969 -16.907 9.138 1.00 44.03 375 ILE A CA 1
ATOM 2877 C C . ILE A 1 375 ? -13.445 -16.413 10.492 1.00 44.03 375 ILE A C 1
ATOM 2879 O O . ILE A 1 375 ? -13.780 -15.245 10.685 1.00 44.03 375 ILE A O 1
ATOM 2883 N N . ASN A 1 376 ? -13.494 -17.356 11.426 1.00 38.91 376 ASN A N 1
ATOM 2884 C CA . ASN A 1 376 ? -13.710 -17.111 12.837 1.00 38.91 376 ASN A CA 1
ATOM 2885 C C . ASN A 1 376 ? -12.811 -15.937 13.266 1.00 38.91 376 ASN A C 1
ATOM 2887 O O . ASN A 1 376 ? -11.593 -16.004 13.091 1.00 38.91 376 ASN A O 1
ATOM 2891 N N . ARG A 1 377 ? -13.440 -14.853 13.738 1.00 41.69 377 ARG A N 1
ATOM 2892 C CA . ARG A 1 377 ? -12.921 -13.479 13.908 1.00 41.69 377 ARG A CA 1
ATOM 2893 C C . ARG A 1 377 ? -11.767 -13.330 14.925 1.00 41.69 377 ARG A C 1
ATOM 2895 O O . ARG A 1 377 ? -11.625 -12.281 15.538 1.00 41.69 377 ARG A O 1
ATOM 2902 N N . THR A 1 378 ? -10.969 -14.369 15.155 1.00 39.47 378 THR A N 1
ATOM 2903 C CA . THR A 1 378 ? -10.054 -14.481 16.298 1.00 39.47 378 THR A CA 1
ATOM 2904 C C . THR A 1 378 ? -8.592 -14.774 15.961 1.00 39.47 378 THR A C 1
ATOM 2906 O O . THR A 1 378 ? -7.777 -14.700 16.869 1.00 39.47 378 THR A O 1
ATOM 2909 N N . ALA A 1 379 ? -8.199 -15.024 14.706 1.00 45.75 379 ALA A N 1
ATOM 2910 C CA . ALA A 1 379 ? -6.778 -15.000 14.320 1.00 45.75 379 ALA A CA 1
ATOM 2911 C C . ALA A 1 379 ? -6.595 -14.995 12.795 1.00 45.75 379 ALA A C 1
ATOM 2913 O O . ALA A 1 379 ? -6.429 -16.044 12.171 1.00 45.75 379 ALA A O 1
ATOM 2914 N N . VAL A 1 380 ? -6.580 -13.813 12.179 1.00 58.34 380 VAL A N 1
ATOM 2915 C CA . VAL A 1 380 ? -6.065 -13.679 10.813 1.00 58.34 380 VAL A CA 1
ATOM 2916 C C . VAL A 1 380 ? -4.547 -13.610 10.914 1.00 58.34 380 VAL A C 1
ATOM 2918 O O . VAL A 1 380 ? -3.986 -12.579 11.278 1.00 58.34 380 VAL A O 1
ATOM 2921 N N . LYS A 1 381 ? -3.859 -14.721 10.631 1.00 70.56 381 LYS A N 1
ATOM 2922 C CA . LYS A 1 381 ? -2.401 -14.676 10.507 1.00 70.56 381 LYS A CA 1
ATOM 2923 C C . LYS A 1 381 ? -2.067 -1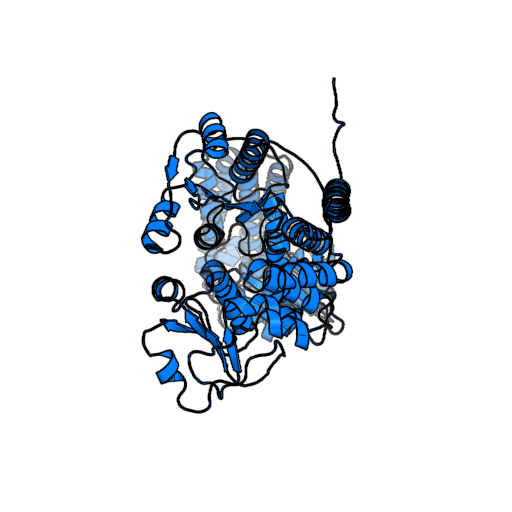3.770 9.322 1.00 70.56 381 LYS A C 1
ATOM 2925 O O . LYS A 1 381 ? -2.606 -13.948 8.228 1.00 70.56 381 LYS A O 1
ATOM 2930 N N . THR A 1 382 ? -1.156 -12.830 9.532 1.00 76.06 382 THR A N 1
ATOM 2931 C CA . THR A 1 382 ? -0.622 -11.968 8.476 1.00 76.06 382 THR A CA 1
ATOM 2932 C C . THR A 1 382 ? 0.886 -12.109 8.384 1.00 76.06 382 THR A C 1
ATOM 2934 O O . THR A 1 382 ? 1.562 -12.311 9.391 1.00 76.06 382 THR A O 1
ATOM 2937 N N . GLU A 1 383 ? 1.420 -11.977 7.178 1.00 82.81 383 GLU A N 1
ATOM 2938 C CA . GLU A 1 383 ? 2.859 -11.934 6.919 1.00 82.81 383 GLU A CA 1
ATOM 2939 C C . GLU A 1 383 ? 3.162 -10.756 5.995 1.00 82.81 383 GLU A C 1
ATOM 2941 O O . GLU A 1 383 ? 2.548 -10.623 4.937 1.00 82.81 383 GLU A O 1
ATOM 2946 N N . GLU A 1 384 ? 4.099 -9.888 6.379 1.00 83.62 384 GLU A N 1
ATOM 2947 C CA . GLU A 1 384 ? 4.552 -8.811 5.498 1.00 83.62 384 GLU A CA 1
ATOM 2948 C C . GLU A 1 384 ? 5.341 -9.403 4.322 1.00 83.62 384 GLU A C 1
ATOM 2950 O O . GLU A 1 384 ? 6.350 -10.090 4.493 1.00 83.62 384 GLU A O 1
ATOM 2955 N N . LEU A 1 385 ? 4.887 -9.118 3.103 1.00 80.69 385 LEU A N 1
ATOM 2956 C CA . LEU A 1 385 ? 5.572 -9.510 1.882 1.00 80.69 385 LEU A CA 1
ATOM 2957 C C . LEU A 1 385 ? 6.658 -8.481 1.565 1.00 80.69 385 LEU A C 1
ATOM 2959 O O . LEU A 1 385 ? 6.394 -7.362 1.120 1.00 80.69 385 LEU A O 1
ATOM 2963 N N . THR A 1 386 ? 7.909 -8.883 1.769 1.00 65.62 386 THR A N 1
ATOM 2964 C CA . THR A 1 386 ? 9.083 -8.064 1.450 1.00 65.62 386 THR A CA 1
ATOM 2965 C C . THR A 1 386 ? 9.334 -8.043 -0.066 1.00 65.62 386 THR A C 1
ATOM 2967 O O . THR A 1 386 ? 9.302 -9.077 -0.732 1.00 65.62 386 THR A O 1
ATOM 2970 N N . GLY A 1 387 ? 9.580 -6.858 -0.647 1.00 55.16 387 GLY A N 1
ATOM 2971 C CA . GLY A 1 387 ? 9.952 -6.728 -2.070 1.00 55.16 387 GLY A CA 1
ATOM 2972 C C . GLY A 1 387 ? 9.399 -5.508 -2.818 1.00 55.16 387 GLY A C 1
ATOM 2973 O O . GLY A 1 387 ? 9.924 -5.161 -3.878 1.00 55.16 387 GLY A O 1
ATOM 2974 N N . GLY A 1 388 ? 8.383 -4.828 -2.281 1.00 56.41 388 GLY A N 1
ATOM 2975 C CA . GLY A 1 388 ? 7.902 -3.542 -2.799 1.00 56.41 388 GLY A CA 1
ATOM 2976 C C . GLY A 1 388 ? 8.718 -2.370 -2.247 1.00 56.41 388 GLY A C 1
ATOM 2977 O O . GLY A 1 388 ? 8.952 -2.295 -1.049 1.00 56.41 388 GLY A O 1
ATOM 2978 N N . THR A 1 389 ? 9.147 -1.431 -3.097 1.00 53.25 389 THR A N 1
ATOM 2979 C CA . THR A 1 389 ? 9.918 -0.248 -2.647 1.00 53.25 389 THR A CA 1
ATOM 2980 C C . THR A 1 389 ? 9.043 0.917 -2.182 1.00 53.25 389 THR A C 1
ATOM 2982 O O . THR A 1 389 ? 9.553 1.857 -1.583 1.00 53.25 389 THR A O 1
ATOM 2985 N N . ARG A 1 390 ? 7.740 0.895 -2.501 1.00 58.88 390 ARG A N 1
ATOM 2986 C CA . ARG A 1 390 ? 6.811 2.026 -2.291 1.00 58.88 390 ARG A CA 1
ATOM 2987 C C . ARG A 1 390 ? 5.471 1.649 -1.648 1.00 58.88 390 ARG A C 1
ATOM 2989 O O . ARG A 1 390 ? 4.738 2.545 -1.243 1.00 58.88 390 ARG A O 1
ATOM 2996 N N . ASN A 1 391 ? 5.159 0.355 -1.574 1.00 65.50 391 ASN A N 1
ATOM 2997 C CA . ASN A 1 391 ? 3.891 -0.177 -1.076 1.00 65.50 391 ASN A CA 1
ATOM 2998 C C . ASN A 1 391 ? 4.173 -1.152 0.071 1.00 65.50 391 ASN A C 1
ATOM 3000 O O . ASN A 1 391 ? 5.062 -1.993 -0.062 1.00 65.50 391 ASN A O 1
ATOM 3004 N N . LYS A 1 392 ? 3.390 -1.068 1.149 1.00 73.50 392 LYS A N 1
ATOM 3005 C CA . LYS A 1 392 ? 3.375 -2.062 2.228 1.00 73.50 392 LYS A CA 1
ATOM 3006 C C . LYS A 1 392 ? 2.335 -3.120 1.893 1.00 73.50 392 LYS A C 1
ATOM 3008 O O . LYS A 1 392 ? 1.171 -2.793 1.661 1.00 73.50 392 LYS A O 1
ATOM 3013 N N . VAL A 1 393 ? 2.774 -4.368 1.788 1.00 83.00 393 VAL A N 1
ATOM 3014 C CA . VAL A 1 393 ? 1.962 -5.469 1.270 1.00 83.00 393 VAL A CA 1
ATOM 3015 C C . VAL A 1 393 ? 1.992 -6.611 2.272 1.00 83.00 393 VAL A C 1
ATOM 3017 O O . VAL A 1 393 ? 3.062 -7.033 2.692 1.00 83.00 393 VAL A O 1
ATOM 3020 N N . PHE A 1 394 ? 0.824 -7.123 2.631 1.00 84.50 394 PHE A N 1
ATOM 3021 C CA . PHE A 1 394 ? 0.647 -8.199 3.593 1.00 84.50 394 PHE A CA 1
ATOM 3022 C C . PHE A 1 394 ? -0.057 -9.367 2.918 1.00 84.50 394 PHE A C 1
ATOM 3024 O O . PHE A 1 394 ? -1.082 -9.188 2.262 1.00 84.50 394 PHE A O 1
ATOM 3031 N N . ARG A 1 395 ? 0.478 -10.571 3.092 1.00 88.38 395 ARG A N 1
ATOM 3032 C CA . ARG A 1 395 ? -0.265 -11.803 2.857 1.00 88.38 395 ARG A CA 1
ATOM 3033 C C . ARG A 1 395 ? -1.190 -12.025 4.040 1.00 88.38 395 ARG A C 1
ATOM 3035 O O . ARG A 1 395 ? -0.765 -11.952 5.191 1.00 88.38 395 ARG A O 1
ATOM 3042 N N . ILE A 1 396 ? -2.437 -12.316 3.731 1.00 85.25 396 ILE A N 1
ATOM 3043 C CA . ILE A 1 396 ? -3.479 -12.665 4.679 1.00 85.25 396 ILE A CA 1
ATOM 3044 C C . ILE A 1 396 ? -3.774 -14.147 4.482 1.00 85.25 396 ILE A C 1
ATOM 3046 O O . ILE A 1 396 ? -4.186 -14.551 3.393 1.00 85.25 396 ILE A O 1
ATOM 3050 N N . PHE A 1 397 ? -3.538 -14.946 5.521 1.00 81.25 397 PHE A N 1
ATOM 3051 C CA . PHE A 1 397 ? -3.811 -16.379 5.472 1.00 81.25 397 PHE A CA 1
ATOM 3052 C C . PHE A 1 397 ? -5.295 -16.646 5.701 1.00 81.25 397 PHE A C 1
ATOM 3054 O O . PHE A 1 397 ? -5.884 -16.132 6.655 1.00 81.25 397 PHE A O 1
ATOM 3061 N N . SER A 1 398 ? -5.889 -17.461 4.834 1.00 72.00 398 SER A N 1
ATOM 3062 C CA . SER A 1 398 ? -7.328 -17.718 4.812 1.00 72.00 398 SER A CA 1
ATOM 3063 C C . SER A 1 398 ? -7.607 -19.201 4.505 1.00 72.00 398 SER A C 1
ATOM 3065 O O . SER A 1 398 ? -6.912 -19.783 3.675 1.00 72.00 398 SER A O 1
ATOM 3067 N N . PRO A 1 399 ? -8.596 -19.854 5.156 1.00 66.75 399 PRO A N 1
ATOM 3068 C CA . PRO A 1 399 ? -8.916 -21.263 4.916 1.00 66.75 399 PRO A CA 1
ATOM 3069 C C . PRO A 1 399 ? -9.368 -21.568 3.485 1.00 66.75 399 PRO A C 1
ATOM 3071 O O . PRO A 1 399 ? -9.171 -22.687 3.020 1.00 66.75 399 PRO A O 1
ATOM 3074 N N . GLU A 1 400 ? -10.000 -20.607 2.808 1.00 71.12 400 GLU A N 1
ATOM 3075 C CA . GLU A 1 400 ? -10.517 -20.793 1.447 1.00 71.12 400 GLU A CA 1
ATOM 3076 C C . GLU A 1 400 ? -9.465 -20.436 0.392 1.00 71.12 400 GLU A C 1
ATOM 3078 O O . GLU A 1 400 ? -9.241 -21.188 -0.555 1.00 71.12 400 GLU A O 1
ATOM 3083 N N . GLN A 1 401 ? -8.822 -19.280 0.556 1.00 80.19 401 GLN A N 1
ATOM 3084 C CA . GLN A 1 401 ? -7.817 -18.754 -0.361 1.00 80.19 401 GLN A CA 1
ATOM 3085 C C . GLN A 1 401 ? -7.056 -17.603 0.287 1.00 80.19 401 GLN A C 1
ATOM 3087 O O . GLN A 1 401 ? -7.669 -16.642 0.752 1.00 80.19 401 GLN A O 1
ATOM 3092 N N . ASP A 1 402 ? -5.729 -17.659 0.244 1.00 88.62 402 ASP A N 1
ATOM 3093 C CA . ASP A 1 402 ? -4.897 -16.564 0.726 1.00 88.62 402 ASP A CA 1
ATOM 3094 C C . ASP A 1 402 ? -5.106 -15.284 -0.089 1.00 88.62 402 ASP A C 1
ATOM 3096 O O . ASP A 1 402 ? -5.344 -15.294 -1.303 1.00 88.62 402 ASP A O 1
ATOM 3100 N N . LEU A 1 403 ? -4.983 -14.155 0.600 1.00 89.38 403 LEU A N 1
ATOM 3101 C CA . LEU A 1 403 ? -5.220 -12.829 0.048 1.00 89.38 403 LEU A CA 1
ATOM 3102 C C . LEU A 1 403 ? -3.987 -11.944 0.222 1.00 89.38 403 LEU A C 1
ATOM 3104 O O . LEU A 1 403 ? -3.085 -12.225 1.010 1.00 89.38 403 LEU A O 1
ATOM 3108 N N . VAL A 1 404 ? -3.947 -10.859 -0.539 1.00 90.19 404 VAL A N 1
ATOM 3109 C CA . VAL A 1 404 ? -2.916 -9.828 -0.482 1.00 90.19 404 VAL A CA 1
ATOM 3110 C C . VAL A 1 404 ? -3.577 -8.500 -0.180 1.00 90.19 404 VAL A C 1
ATOM 3112 O O . VAL A 1 404 ? -4.364 -8.003 -0.987 1.00 90.19 404 VAL A O 1
ATOM 3115 N N . LEU A 1 405 ? -3.214 -7.915 0.957 1.00 86.50 405 LEU A N 1
ATOM 3116 C CA . LEU A 1 405 ? -3.602 -6.575 1.357 1.00 86.50 405 LEU A CA 1
ATOM 3117 C C . LEU A 1 405 ? -2.456 -5.600 1.104 1.00 86.50 405 LEU A C 1
ATOM 3119 O O . LEU A 1 405 ? -1.377 -5.724 1.676 1.00 86.50 405 LEU A O 1
ATOM 3123 N N . ARG A 1 406 ? -2.701 -4.598 0.268 1.00 85.56 406 ARG A N 1
ATOM 3124 C CA . ARG A 1 406 ? -1.807 -3.461 0.072 1.00 85.56 406 ARG A CA 1
ATOM 3125 C C . ARG A 1 406 ? -2.338 -2.276 0.861 1.00 85.56 406 ARG A C 1
ATOM 3127 O O . ARG A 1 406 ? -3.425 -1.792 0.555 1.00 85.56 406 ARG A O 1
ATOM 3134 N N . LEU A 1 407 ? -1.555 -1.783 1.813 1.00 73.81 407 LEU A N 1
ATOM 3135 C CA . LEU A 1 407 ? -1.829 -0.507 2.466 1.00 73.81 407 LEU A CA 1
ATOM 3136 C C . LEU A 1 407 ? -1.341 0.626 1.558 1.00 73.81 407 LEU A C 1
ATOM 3138 O O . LEU A 1 407 ? -0.282 0.511 0.934 1.00 73.81 407 LEU A O 1
ATOM 3142 N N . GLY A 1 408 ? -2.136 1.695 1.465 1.00 60.53 408 GLY A N 1
ATOM 3143 C CA . GLY A 1 408 ? -1.851 2.888 0.663 1.00 60.53 408 GLY A CA 1
ATOM 3144 C C . GLY A 1 408 ? -0.405 3.400 0.720 1.00 60.53 408 GLY A C 1
ATOM 3145 O O . GLY A 1 408 ? 0.328 3.167 1.680 1.00 60.53 408 GLY A O 1
ATOM 3146 N N . ARG A 1 409 ? 0.007 4.129 -0.321 1.00 57.66 409 ARG A N 1
ATOM 3147 C CA . ARG A 1 409 ? 1.397 4.579 -0.518 1.00 57.66 409 ARG A CA 1
ATOM 3148 C C . ARG A 1 409 ? 1.864 5.551 0.569 1.00 57.66 409 ARG A C 1
ATOM 3150 O O . ARG A 1 409 ? 1.066 6.323 1.094 1.00 57.66 409 ARG A O 1
ATOM 3157 N N . PHE A 1 410 ? 3.175 5.607 0.808 1.00 43.88 410 PHE A N 1
ATOM 3158 C CA . PHE A 1 410 ? 3.764 6.623 1.683 1.00 43.88 410 PHE A CA 1
ATOM 3159 C C . PHE A 1 410 ? 5.050 7.223 1.078 1.00 43.88 410 PHE A C 1
ATOM 3161 O O . PHE A 1 410 ? 6.004 6.472 0.856 1.00 43.88 410 PHE A O 1
ATOM 3168 N N . PRO A 1 411 ? 5.106 8.547 0.810 1.00 42.25 411 PRO A N 1
ATOM 3169 C CA . PRO A 1 411 ? 4.018 9.526 0.943 1.00 42.25 411 PRO A CA 1
ATOM 3170 C C . PRO A 1 411 ? 2.869 9.273 -0.054 1.00 42.25 411 PRO A C 1
ATOM 3172 O O . PRO A 1 411 ? 3.080 8.720 -1.139 1.00 42.25 411 PRO A O 1
ATOM 3175 N N . GLN A 1 412 ? 1.644 9.652 0.329 1.00 46.84 412 GLN A N 1
ATOM 3176 C CA . GLN A 1 412 ? 0.437 9.398 -0.465 1.00 46.84 412 GLN A CA 1
ATOM 3177 C C . GLN A 1 412 ? 0.447 10.219 -1.772 1.00 46.84 412 GLN A C 1
ATOM 3179 O O . GLN A 1 412 ? 0.571 11.445 -1.718 1.00 46.84 412 GLN A O 1
ATOM 3184 N N . PRO A 1 413 ? 0.328 9.596 -2.961 1.00 53.84 413 PRO A N 1
ATOM 3185 C CA . PRO A 1 413 ? 0.038 10.323 -4.189 1.00 53.84 413 PRO A CA 1
ATOM 3186 C C . PRO A 1 413 ? -1.398 10.870 -4.147 1.00 53.84 413 PRO A C 1
ATOM 3188 O O . PRO A 1 413 ? -2.197 10.518 -3.283 1.00 53.84 413 PRO A O 1
ATOM 3191 N N . GLY A 1 414 ? -1.748 11.751 -5.086 1.00 43.94 414 GLY A N 1
ATOM 3192 C CA . GLY A 1 414 ? -3.084 12.346 -5.105 1.00 43.94 414 GLY A CA 1
ATOM 3193 C C . GLY A 1 414 ? -4.193 11.306 -5.372 1.00 43.94 414 GLY A C 1
ATOM 3194 O O . GLY A 1 414 ? -3.974 10.384 -6.161 1.00 43.94 414 GLY A O 1
ATOM 3195 N N . PRO A 1 415 ? -5.424 11.488 -4.845 1.00 47.38 415 PRO A N 1
ATOM 3196 C CA . PRO A 1 415 ? -6.536 10.529 -4.993 1.00 47.38 415 PRO A CA 1
ATOM 3197 C C . PRO A 1 415 ? -6.862 10.113 -6.443 1.00 47.38 415 PRO A C 1
ATOM 3199 O O . PRO A 1 415 ? -7.343 9.013 -6.715 1.00 47.38 415 PRO A O 1
ATOM 3202 N N . LYS A 1 416 ? -6.570 10.984 -7.419 1.00 55.66 416 LYS A N 1
ATOM 3203 C CA . LYS A 1 416 ? -6.784 10.710 -8.851 1.00 55.66 416 LYS A CA 1
ATOM 3204 C C . LYS A 1 416 ? -5.886 9.592 -9.393 1.00 55.66 416 LYS A C 1
ATOM 3206 O O . LYS A 1 416 ? -6.290 8.910 -10.334 1.00 55.66 416 LYS A O 1
ATOM 3211 N N . ASP A 1 417 ? -4.697 9.397 -8.824 1.00 66.56 417 ASP A N 1
ATOM 3212 C CA . ASP A 1 417 ? -3.776 8.344 -9.257 1.00 66.56 417 ASP A CA 1
ATOM 3213 C C . ASP A 1 417 ? -4.256 6.959 -8.800 1.00 66.56 417 ASP A C 1
ATOM 3215 O O . ASP A 1 417 ? -4.252 6.023 -9.601 1.00 66.56 417 ASP A O 1
ATOM 3219 N N . HIS A 1 418 ? -4.778 6.846 -7.574 1.00 72.69 418 HIS A N 1
ATOM 3220 C CA . HIS A 1 418 ? -5.373 5.608 -7.060 1.00 72.69 418 HIS A CA 1
ATOM 3221 C C . HIS A 1 418 ? -6.636 5.216 -7.831 1.00 72.69 418 HIS A C 1
ATOM 3223 O O . HIS A 1 418 ? -6.772 4.074 -8.266 1.00 72.69 418 HIS A O 1
ATOM 3229 N N . ALA A 1 419 ? -7.526 6.174 -8.105 1.00 71.75 419 ALA A N 1
ATOM 3230 C CA . ALA A 1 419 ? -8.727 5.924 -8.902 1.00 71.75 419 ALA A CA 1
ATOM 3231 C C . ALA A 1 419 ? -8.427 5.468 -10.347 1.00 71.75 419 ALA A C 1
ATOM 3233 O O . ALA A 1 419 ? -9.234 4.750 -10.946 1.00 71.75 419 ALA A O 1
ATOM 3234 N N . ARG A 1 420 ? -7.295 5.896 -10.934 1.00 85.19 420 ARG A N 1
ATOM 3235 C CA . ARG A 1 420 ? -6.829 5.423 -12.250 1.00 85.19 420 ARG A CA 1
ATOM 3236 C C . ARG A 1 420 ? -6.357 3.975 -12.165 1.00 85.19 420 ARG A C 1
ATOM 3238 O O . ARG A 1 420 ? -6.839 3.144 -12.929 1.00 85.19 420 ARG A O 1
ATOM 3245 N N . GLU A 1 421 ? -5.440 3.698 -11.242 1.00 88.94 421 GLU A N 1
ATOM 3246 C CA . GLU A 1 421 ? -4.859 2.370 -11.038 1.00 88.94 421 GLU A CA 1
ATOM 3247 C C . GLU A 1 421 ? -5.941 1.317 -10.767 1.00 88.94 421 GLU A C 1
ATOM 3249 O O . GLU A 1 421 ? -6.000 0.313 -11.474 1.00 88.94 421 GLU A O 1
ATOM 3254 N N . ILE A 1 422 ? -6.840 1.579 -9.809 1.00 85.31 422 ILE A N 1
ATOM 3255 C CA . ILE A 1 422 ? -7.934 0.668 -9.438 1.00 85.31 422 ILE A CA 1
ATOM 3256 C C . ILE A 1 422 ? -8.808 0.355 -10.653 1.00 85.31 422 ILE A C 1
ATOM 3258 O O . ILE A 1 422 ? -9.102 -0.809 -10.919 1.00 85.31 422 ILE A O 1
ATOM 3262 N N . ALA A 1 423 ? -9.207 1.376 -11.418 1.00 87.19 423 ALA A N 1
ATOM 3263 C CA . ALA A 1 423 ? -10.071 1.185 -12.579 1.00 87.19 423 ALA A CA 1
ATOM 3264 C C . ALA A 1 423 ? -9.405 0.318 -13.658 1.00 87.19 423 ALA A C 1
ATOM 3266 O O . ALA A 1 423 ? -10.029 -0.609 -14.170 1.00 87.19 423 ALA A O 1
ATOM 3267 N N . ASN A 1 424 ? -8.137 0.587 -13.973 1.00 94.44 424 ASN A N 1
ATOM 3268 C CA . ASN A 1 424 ? -7.393 -0.155 -14.991 1.00 94.44 424 ASN A CA 1
ATOM 3269 C C . ASN A 1 424 ? -7.124 -1.601 -14.549 1.00 94.44 424 ASN A C 1
ATOM 3271 O O . ASN A 1 424 ? -7.363 -2.539 -15.311 1.00 94.44 424 ASN A O 1
ATOM 3275 N N . MET A 1 425 ? -6.699 -1.794 -13.296 1.00 94.56 425 MET A N 1
ATOM 3276 C CA . MET A 1 425 ? -6.472 -3.121 -12.723 1.00 94.56 425 MET A CA 1
ATOM 3277 C C . MET A 1 425 ? -7.767 -3.938 -12.656 1.00 94.56 425 MET A C 1
ATOM 3279 O O . MET A 1 425 ? -7.735 -5.128 -12.945 1.00 94.56 425 MET A O 1
ATOM 3283 N N . THR A 1 426 ? -8.913 -3.316 -12.354 1.00 90.62 426 THR A N 1
ATOM 3284 C CA . THR A 1 426 ? -10.222 -3.999 -12.340 1.00 90.62 426 THR A CA 1
ATOM 3285 C C . THR A 1 426 ? -10.575 -4.565 -13.719 1.00 90.62 426 THR A C 1
ATOM 3287 O O . THR A 1 426 ? -10.992 -5.718 -13.826 1.00 90.62 426 THR A O 1
ATOM 3290 N N . VAL A 1 427 ? -10.353 -3.791 -14.790 1.00 93.81 427 VAL A N 1
ATOM 3291 C CA . VAL A 1 427 ? -10.569 -4.255 -16.174 1.00 93.81 427 VAL A CA 1
ATOM 3292 C C . VAL A 1 427 ? -9.637 -5.422 -16.508 1.00 93.81 427 VAL A C 1
ATOM 3294 O O . VAL A 1 427 ? -10.078 -6.432 -17.056 1.00 93.81 427 VAL A O 1
ATOM 3297 N N . ALA A 1 428 ? -8.357 -5.322 -16.142 1.00 95.81 428 ALA A N 1
ATOM 3298 C CA . ALA A 1 428 ? -7.383 -6.386 -16.373 1.00 95.81 428 ALA A CA 1
ATOM 3299 C C . ALA A 1 428 ? -7.696 -7.668 -15.579 1.00 95.81 428 ALA A C 1
ATOM 3301 O O . ALA A 1 428 ? -7.607 -8.775 -16.125 1.00 95.81 428 ALA A O 1
ATOM 3302 N N . ALA A 1 429 ? -8.109 -7.530 -14.318 1.00 94.00 429 ALA A N 1
ATOM 3303 C CA . ALA A 1 429 ? -8.486 -8.630 -13.435 1.00 94.00 429 ALA A CA 1
ATOM 3304 C C . ALA A 1 429 ? -9.682 -9.416 -13.985 1.00 94.00 429 ALA A C 1
ATOM 3306 O O . ALA A 1 429 ? -9.660 -10.644 -13.970 1.00 94.00 429 ALA A O 1
ATOM 3307 N N . GLY A 1 430 ? -10.664 -8.728 -14.582 1.00 90.62 430 GLY A N 1
ATOM 3308 C CA . GLY A 1 430 ? -11.822 -9.353 -15.233 1.00 90.62 430 GLY A CA 1
ATOM 3309 C C . GLY A 1 430 ? -11.477 -10.291 -16.397 1.00 90.62 430 GLY A C 1
ATOM 3310 O O . GLY A 1 430 ? -12.316 -11.084 -16.813 1.00 90.62 430 GLY A O 1
ATOM 3311 N N . THR A 1 431 ? -10.242 -10.246 -16.906 1.00 91.50 431 THR A N 1
ATOM 3312 C CA . THR A 1 431 ? -9.760 -11.191 -17.923 1.00 91.50 431 THR A CA 1
ATOM 3313 C C . THR A 1 431 ? -8.740 -12.188 -17.386 1.00 91.50 431 THR A C 1
ATOM 3315 O O . THR A 1 431 ? -8.331 -13.072 -18.128 1.00 91.50 431 THR A O 1
ATOM 3318 N N . GLY A 1 432 ? -8.306 -12.082 -16.128 1.00 92.25 432 GLY A N 1
ATOM 3319 C CA . GLY A 1 432 ? -7.201 -12.872 -15.577 1.00 92.25 432 GLY A CA 1
ATOM 3320 C C . GLY A 1 432 ? -5.819 -12.394 -16.034 1.00 92.25 432 GLY A C 1
ATOM 3321 O O . GLY A 1 432 ? -4.898 -13.196 -16.114 1.00 92.25 432 GLY A O 1
ATOM 3322 N N . ALA A 1 433 ? -5.671 -11.119 -16.412 1.00 95.12 433 ALA A N 1
ATOM 3323 C CA . ALA A 1 433 ? -4.359 -10.502 -16.649 1.00 95.12 433 ALA A CA 1
ATOM 3324 C C . ALA A 1 433 ? -3.746 -9.904 -15.366 1.00 95.12 433 ALA A C 1
ATOM 3326 O O . ALA A 1 433 ? -2.532 -9.721 -15.288 1.00 95.12 433 ALA A O 1
ATOM 3327 N N . ALA A 1 434 ? -4.583 -9.633 -14.362 1.00 95.81 434 ALA A N 1
ATOM 3328 C CA . ALA A 1 434 ? -4.213 -9.173 -13.026 1.00 95.81 434 ALA A CA 1
ATOM 3329 C C . ALA A 1 434 ? -4.864 -10.072 -11.957 1.00 95.81 434 ALA A C 1
ATOM 3331 O O . ALA A 1 434 ? -5.848 -10.755 -12.264 1.00 95.81 434 ALA A O 1
ATOM 3332 N N . PRO A 1 435 ? -4.374 -10.057 -10.705 1.00 93.88 435 PRO A N 1
ATOM 3333 C CA . PRO A 1 435 ? -5.074 -10.687 -9.591 1.00 93.88 435 PRO A CA 1
ATOM 3334 C C . PRO A 1 435 ? -6.506 -10.140 -9.430 1.00 93.88 435 PRO A C 1
ATOM 3336 O O . PRO A 1 435 ? -6.697 -8.923 -9.513 1.00 93.88 435 PRO A O 1
ATOM 3339 N N . PRO A 1 436 ? -7.506 -11.003 -9.163 1.00 91.06 436 PRO A N 1
ATOM 3340 C CA . PRO A 1 436 ? -8.835 -10.579 -8.732 1.00 91.06 436 PRO A CA 1
ATOM 3341 C C . PRO A 1 436 ? -8.779 -9.597 -7.558 1.00 91.06 436 PRO A C 1
ATOM 3343 O O . PRO A 1 436 ? -8.050 -9.831 -6.592 1.00 91.06 436 PRO A O 1
ATOM 3346 N N . LEU A 1 437 ? -9.553 -8.513 -7.653 1.00 88.94 437 LEU A N 1
ATOM 3347 C CA . LEU A 1 437 ? -9.736 -7.521 -6.593 1.00 88.94 437 LEU A CA 1
ATOM 3348 C C . LEU A 1 437 ? -11.017 -7.832 -5.815 1.00 88.94 437 LEU A C 1
ATOM 3350 O O . LEU A 1 437 ? -12.082 -7.963 -6.416 1.00 88.94 437 LEU A O 1
ATOM 3354 N N . TYR A 1 438 ? -10.911 -7.899 -4.491 1.00 82.94 438 TYR A N 1
ATOM 3355 C CA . TYR A 1 438 ? -12.047 -8.073 -3.579 1.00 82.94 438 TYR A CA 1
ATOM 3356 C C . TYR A 1 438 ? -12.450 -6.756 -2.918 1.00 82.94 438 TYR A C 1
ATOM 3358 O O . TYR A 1 438 ? -13.629 -6.516 -2.682 1.00 82.94 438 TYR A O 1
ATOM 3366 N N . PHE A 1 439 ? -11.477 -5.878 -2.668 1.00 78.56 439 PHE A N 1
ATOM 3367 C CA . PHE A 1 439 ? -11.699 -4.545 -2.120 1.00 78.56 439 PHE A CA 1
ATOM 3368 C C . PHE A 1 439 ? -10.692 -3.557 -2.709 1.00 78.56 439 PHE A C 1
ATOM 3370 O O . PHE A 1 439 ? -9.537 -3.910 -2.954 1.00 78.56 439 PHE A O 1
ATOM 3377 N N . ALA A 1 440 ? -11.119 -2.313 -2.910 1.00 77.31 440 ALA A N 1
ATOM 3378 C CA . ALA A 1 440 ? -10.230 -1.215 -3.253 1.00 77.31 440 ALA A CA 1
ATOM 3379 C C . ALA A 1 440 ? -10.8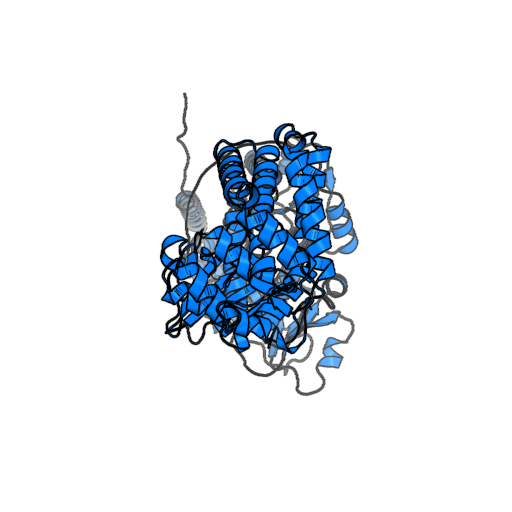14 0.126 -2.789 1.00 77.31 440 ALA A C 1
ATOM 3381 O O . ALA A 1 440 ? -11.978 0.418 -3.068 1.00 77.31 440 ALA A O 1
ATOM 3382 N N . ASP A 1 441 ? -9.994 0.961 -2.151 1.00 67.25 441 ASP A N 1
ATOM 3383 C CA . ASP A 1 441 ? -10.344 2.332 -1.784 1.00 67.25 441 ASP A CA 1
ATOM 3384 C C . ASP A 1 441 ? -9.512 3.334 -2.594 1.00 67.25 441 ASP A C 1
ATOM 3386 O O . ASP A 1 441 ? -8.283 3.375 -2.538 1.00 67.25 441 ASP A O 1
ATOM 3390 N N . SER A 1 442 ? -10.196 4.162 -3.382 1.00 64.50 442 SER A N 1
ATOM 3391 C CA . SER A 1 442 ? -9.560 5.206 -4.190 1.00 64.50 442 SER A CA 1
ATOM 3392 C C . SER A 1 442 ? -9.086 6.423 -3.393 1.00 64.50 442 SER A C 1
ATOM 3394 O O . SER A 1 442 ? -8.349 7.236 -3.949 1.00 64.50 442 SER A O 1
ATOM 3396 N N . LEU A 1 443 ? -9.521 6.583 -2.139 1.00 55.19 443 LEU A N 1
ATOM 3397 C CA . LEU A 1 443 ? -9.120 7.708 -1.295 1.00 55.19 443 LEU A CA 1
ATOM 3398 C C . LEU A 1 443 ? -7.675 7.571 -0.833 1.00 55.19 443 LEU A C 1
ATOM 3400 O O . LEU A 1 443 ? -6.935 8.549 -0.894 1.00 55.19 443 LEU A O 1
ATOM 3404 N N . ASP A 1 444 ? -7.271 6.369 -0.427 1.00 60.72 444 ASP A N 1
ATOM 3405 C CA . ASP A 1 444 ? -5.939 6.122 0.123 1.00 60.72 444 ASP A CA 1
ATOM 3406 C C . ASP A 1 444 ? -5.140 5.045 -0.634 1.00 60.72 444 ASP A C 1
ATOM 3408 O O . ASP A 1 444 ? -3.966 4.822 -0.339 1.00 60.72 444 ASP A O 1
ATOM 3412 N N . GLY A 1 445 ? -5.744 4.394 -1.634 1.00 68.06 445 GLY A N 1
ATOM 3413 C CA . GLY A 1 445 ? -5.089 3.402 -2.485 1.00 68.06 445 GLY A CA 1
ATOM 3414 C C . GLY A 1 445 ? -5.006 1.997 -1.894 1.00 68.06 445 GLY A C 1
ATOM 3415 O O . GLY A 1 445 ? -4.279 1.161 -2.454 1.00 68.06 445 GLY A O 1
ATOM 3416 N N . THR A 1 446 ? -5.715 1.737 -0.793 1.00 76.19 446 THR A N 1
ATOM 3417 C CA . THR A 1 446 ? -5.805 0.421 -0.159 1.00 76.19 446 THR A CA 1
ATOM 3418 C C . THR A 1 446 ? -6.470 -0.589 -1.092 1.00 76.19 446 THR A C 1
ATOM 3420 O O . THR A 1 446 ? -7.466 -0.279 -1.743 1.00 76.19 446 THR A O 1
ATOM 3423 N N . MET A 1 447 ? -5.921 -1.803 -1.182 1.00 84.00 447 MET A N 1
ATOM 3424 C CA . MET A 1 447 ? -6.447 -2.868 -2.048 1.00 84.00 447 MET A CA 1
ATOM 3425 C C . MET A 1 447 ? -6.345 -4.236 -1.379 1.00 84.00 447 MET A C 1
ATOM 3427 O O . MET A 1 447 ? -5.287 -4.579 -0.858 1.00 84.00 447 MET A O 1
ATOM 3431 N N . LEU A 1 448 ? -7.402 -5.040 -1.481 1.00 86.75 448 LEU A N 1
ATOM 3432 C CA . LEU A 1 448 ? -7.403 -6.466 -1.164 1.00 86.75 448 LEU A CA 1
ATOM 3433 C C . LEU A 1 448 ? -7.561 -7.261 -2.461 1.00 86.75 448 LEU A C 1
ATOM 3435 O O . LEU A 1 448 ? -8.518 -7.058 -3.213 1.00 86.75 448 LEU A O 1
ATOM 3439 N N . SER A 1 449 ? -6.637 -8.178 -2.717 1.00 91.06 449 SER A N 1
ATOM 3440 C CA . SER A 1 449 ? -6.595 -8.986 -3.938 1.00 91.06 449 SER A CA 1
ATOM 3441 C C . SER A 1 449 ? -6.266 -10.445 -3.643 1.00 91.06 449 SER A C 1
ATOM 3443 O O . SER A 1 449 ? -5.862 -10.774 -2.530 1.00 91.06 449 SER A O 1
ATOM 3445 N N . ARG A 1 450 ? -6.434 -11.332 -4.625 1.00 90.94 450 ARG A N 1
ATOM 3446 C CA . ARG A 1 450 ? -6.024 -12.739 -4.499 1.00 90.94 450 ARG A CA 1
ATOM 3447 C C . ARG A 1 450 ? -4.505 -12.851 -4.321 1.00 90.94 450 ARG A C 1
ATOM 3449 O O . ARG A 1 450 ? -3.754 -12.221 -5.066 1.00 90.94 450 ARG A O 1
ATOM 3456 N N . PHE A 1 451 ? -4.052 -13.703 -3.399 1.00 91.25 451 PHE A N 1
ATOM 3457 C CA . PHE A 1 451 ? -2.646 -14.101 -3.342 1.00 91.25 451 PHE A CA 1
ATOM 3458 C C . PHE A 1 451 ? -2.298 -15.035 -4.503 1.00 91.25 451 PHE A C 1
ATOM 3460 O O . PHE A 1 451 ? -3.010 -15.994 -4.795 1.00 91.25 451 PHE A O 1
ATOM 3467 N N . MET A 1 452 ? -1.185 -14.747 -5.171 1.00 90.31 452 MET A N 1
ATOM 3468 C CA . MET A 1 452 ? -0.677 -15.571 -6.261 1.00 90.31 452 MET A CA 1
ATOM 3469 C C . MET A 1 452 ? 0.373 -16.539 -5.708 1.00 90.31 452 MET A C 1
ATOM 3471 O O . MET A 1 452 ? 1.440 -16.098 -5.288 1.00 90.31 452 MET A O 1
ATOM 3475 N N . ASP A 1 453 ? 0.100 -17.846 -5.739 1.00 85.00 453 ASP A N 1
ATOM 3476 C CA . ASP A 1 453 ? 1.003 -18.873 -5.184 1.00 85.00 453 ASP A CA 1
ATOM 3477 C C . ASP A 1 453 ? 2.332 -19.011 -5.945 1.00 85.00 453 ASP A C 1
ATOM 3479 O O . ASP A 1 453 ? 3.330 -19.513 -5.416 1.00 85.00 453 ASP A O 1
ATOM 3483 N N . GLY A 1 454 ? 2.359 -18.569 -7.204 1.00 85.06 454 GLY A N 1
ATOM 3484 C CA . GLY A 1 454 ? 3.559 -18.565 -8.027 1.00 85.06 454 GLY A CA 1
ATOM 3485 C C . GLY A 1 454 ? 4.639 -17.624 -7.485 1.00 85.06 454 GLY A C 1
ATOM 3486 O O . GLY A 1 454 ? 4.373 -16.568 -6.915 1.00 85.06 454 GLY A O 1
ATOM 3487 N N . LYS A 1 455 ? 5.908 -17.966 -7.725 1.00 87.44 455 LYS A N 1
ATOM 3488 C CA . LYS A 1 455 ? 7.020 -17.057 -7.417 1.00 87.44 455 LYS A CA 1
ATOM 3489 C C . LYS A 1 455 ? 7.109 -15.939 -8.466 1.00 87.44 455 LYS A C 1
ATOM 3491 O O . LYS A 1 455 ? 6.994 -16.244 -9.658 1.00 87.44 455 LYS A O 1
ATOM 3496 N N . PRO A 1 456 ? 7.405 -14.689 -8.060 1.00 91.19 456 PRO A N 1
ATOM 3497 C CA . PRO A 1 456 ? 7.787 -13.629 -8.984 1.00 91.19 456 PRO A CA 1
ATOM 3498 C C . PRO A 1 456 ? 8.901 -14.064 -9.937 1.00 91.19 456 PRO A C 1
ATOM 3500 O O . PRO A 1 456 ? 9.892 -14.678 -9.523 1.00 91.19 456 PRO A O 1
ATOM 3503 N N . MET A 1 457 ? 8.761 -13.735 -11.220 1.00 94.38 457 MET A N 1
ATOM 3504 C CA . MET A 1 457 ? 9.760 -14.095 -12.217 1.00 94.38 457 MET A CA 1
ATOM 3505 C C . MET A 1 457 ? 11.064 -13.329 -11.984 1.00 94.38 457 MET A C 1
ATOM 3507 O O . MET A 1 457 ? 11.102 -12.141 -11.671 1.00 94.38 457 MET A O 1
ATOM 3511 N N . THR A 1 458 ? 12.176 -14.022 -12.203 1.00 94.69 458 THR A N 1
ATOM 3512 C CA . THR A 1 458 ? 13.503 -13.409 -12.269 1.00 94.69 458 THR A CA 1
ATOM 3513 C C . THR A 1 458 ? 13.860 -13.124 -13.721 1.00 94.69 458 THR A C 1
ATOM 3515 O O . THR A 1 458 ? 13.312 -13.731 -14.642 1.00 94.69 458 THR A O 1
ATOM 3518 N N . ALA A 1 459 ? 14.876 -12.293 -13.959 1.00 94.12 459 ALA A N 1
ATOM 3519 C CA . ALA A 1 459 ? 15.413 -12.128 -15.309 1.00 94.12 459 ALA A CA 1
ATOM 3520 C C . ALA A 1 459 ? 15.877 -13.464 -15.928 1.00 94.12 459 ALA A C 1
ATOM 3522 O O . ALA A 1 459 ? 15.820 -13.631 -17.141 1.00 94.12 459 ALA A O 1
ATOM 3523 N N . LYS A 1 460 ? 16.329 -14.430 -15.111 1.00 96.25 460 LYS A N 1
ATOM 3524 C CA . LYS A 1 460 ? 16.734 -15.759 -15.589 1.00 96.25 460 LYS A CA 1
ATOM 3525 C C . LYS A 1 460 ? 15.531 -16.597 -16.021 1.00 96.25 460 LYS A C 1
ATOM 3527 O O . LYS A 1 460 ? 15.580 -17.150 -17.113 1.00 96.25 460 LYS A O 1
ATOM 3532 N N . SER A 1 461 ? 14.483 -16.683 -15.201 1.00 95.56 461 SER A N 1
ATOM 3533 C CA . SER A 1 461 ? 13.288 -17.472 -15.539 1.00 95.56 461 SER A CA 1
ATOM 3534 C C . SER A 1 461 ? 12.498 -16.840 -16.683 1.00 95.56 461 SER A C 1
ATOM 3536 O O . SER A 1 461 ? 12.068 -17.546 -17.586 1.00 95.56 461 SER A O 1
ATOM 3538 N N . MET A 1 462 ? 12.401 -15.510 -16.732 1.00 97.00 462 MET A N 1
ATOM 3539 C CA . MET A 1 462 ? 11.739 -14.799 -17.831 1.00 97.00 462 MET A CA 1
ATOM 3540 C C . MET A 1 462 ? 12.428 -15.009 -19.193 1.00 97.00 462 MET A C 1
ATOM 3542 O O . MET A 1 462 ? 11.787 -14.923 -20.232 1.00 97.00 462 MET A O 1
ATOM 3546 N N . ARG A 1 463 ? 13.734 -15.316 -19.210 1.00 96.44 463 ARG A N 1
ATOM 3547 C CA . ARG A 1 463 ? 14.475 -15.664 -20.437 1.00 96.44 463 ARG A CA 1
ATOM 3548 C C . ARG A 1 463 ? 14.254 -17.105 -20.913 1.00 96.44 463 ARG A C 1
ATOM 3550 O O . ARG A 1 463 ? 14.854 -17.493 -21.912 1.00 96.44 463 ARG A O 1
ATOM 3557 N N . GLN A 1 464 ? 13.455 -17.909 -20.219 1.00 96.25 464 GLN A N 1
ATOM 3558 C CA . GLN A 1 464 ? 13.035 -19.207 -20.743 1.00 96.25 464 GLN A CA 1
ATOM 3559 C C . GLN A 1 464 ? 12.028 -18.990 -21.874 1.00 96.25 464 GLN A C 1
ATOM 3561 O O . GLN A 1 464 ? 11.219 -18.061 -21.817 1.00 96.25 464 GLN A O 1
ATOM 3566 N N . MET A 1 465 ? 12.110 -19.827 -22.908 1.00 96.44 465 MET A N 1
ATOM 3567 C CA . MET A 1 465 ? 11.333 -19.677 -24.139 1.00 96.44 465 MET A CA 1
ATOM 3568 C C . MET A 1 465 ? 9.833 -19.606 -23.847 1.00 96.44 465 MET A C 1
ATOM 3570 O O . MET A 1 465 ? 9.137 -18.713 -24.323 1.00 96.44 465 MET A O 1
ATOM 3574 N N . GLU A 1 466 ? 9.362 -20.519 -23.007 1.00 96.31 466 GLU A N 1
ATOM 3575 C CA . GLU A 1 466 ? 7.963 -20.698 -22.642 1.00 96.31 466 GLU A CA 1
ATOM 3576 C C . GLU A 1 466 ? 7.424 -19.455 -21.921 1.00 96.31 466 GLU A C 1
ATOM 3578 O O . GLU A 1 466 ? 6.363 -18.944 -22.274 1.00 96.31 466 GLU A O 1
ATOM 3583 N N . ASN A 1 467 ? 8.198 -18.906 -20.978 1.00 96.25 467 ASN A N 1
ATOM 3584 C CA . ASN A 1 467 ? 7.816 -17.723 -20.204 1.00 96.25 467 ASN A CA 1
ATOM 3585 C C . ASN A 1 467 ? 7.810 -16.451 -21.055 1.00 96.25 467 ASN A C 1
ATOM 3587 O O . ASN A 1 467 ? 6.897 -15.636 -20.937 1.00 96.25 467 ASN A O 1
ATOM 3591 N N . ALA A 1 468 ? 8.801 -16.284 -21.936 1.00 97.19 468 ALA A N 1
ATOM 3592 C CA . ALA A 1 468 ? 8.841 -15.147 -22.845 1.00 97.19 468 ALA A CA 1
ATOM 3593 C C . ALA A 1 468 ? 7.627 -15.174 -23.790 1.00 97.19 468 ALA A C 1
ATOM 3595 O O . ALA A 1 468 ? 6.903 -14.187 -23.901 1.00 97.19 468 ALA A O 1
ATOM 3596 N N . VAL A 1 469 ? 7.340 -16.324 -24.405 1.00 96.94 469 VAL A N 1
ATOM 3597 C CA . VAL A 1 469 ? 6.160 -16.519 -25.264 1.00 96.94 469 VAL A CA 1
ATOM 3598 C C . VAL A 1 469 ? 4.855 -16.287 -24.486 1.00 96.94 469 VAL A C 1
ATOM 3600 O O . VAL A 1 469 ? 3.961 -15.601 -24.983 1.00 96.94 469 VAL A O 1
ATOM 3603 N N . ALA A 1 470 ? 4.745 -16.767 -23.245 1.00 96.94 470 ALA A N 1
ATOM 3604 C CA . ALA A 1 470 ? 3.587 -16.495 -22.392 1.00 96.94 470 ALA A CA 1
ATOM 3605 C C . ALA A 1 470 ? 3.415 -14.993 -22.093 1.00 96.94 470 ALA A C 1
ATOM 3607 O O . ALA A 1 470 ? 2.295 -14.483 -22.142 1.00 96.94 470 ALA A O 1
ATOM 3608 N N . ALA A 1 471 ? 4.507 -14.256 -21.863 1.00 97.50 471 ALA A N 1
ATOM 3609 C CA . ALA A 1 471 ? 4.460 -12.808 -21.657 1.00 97.50 471 ALA A CA 1
ATOM 3610 C C . ALA A 1 471 ? 3.987 -12.059 -22.916 1.00 97.50 471 ALA A C 1
ATOM 3612 O O . ALA A 1 471 ? 3.174 -11.144 -22.812 1.00 97.50 471 ALA A O 1
ATOM 3613 N N . ALA A 1 472 ? 4.417 -12.481 -24.112 1.00 97.06 472 ALA A N 1
ATOM 3614 C CA . ALA A 1 472 ? 3.913 -11.925 -25.372 1.00 97.06 472 ALA A CA 1
ATOM 3615 C C . ALA A 1 472 ? 2.396 -12.117 -25.528 1.00 97.06 472 ALA A C 1
ATOM 3617 O O . ALA A 1 472 ? 1.692 -11.181 -25.913 1.00 97.06 472 ALA A O 1
ATOM 3618 N N . ARG A 1 473 ? 1.877 -13.304 -25.189 1.00 96.12 473 ARG A N 1
ATOM 3619 C CA . ARG A 1 473 ? 0.428 -13.580 -25.191 1.00 96.12 473 ARG A CA 1
ATOM 3620 C C . ARG A 1 473 ? -0.319 -12.713 -24.185 1.00 96.12 473 ARG A C 1
ATOM 3622 O O . ARG A 1 473 ? -1.380 -12.186 -24.513 1.00 96.12 473 ARG A O 1
ATOM 3629 N N . LEU A 1 474 ? 0.244 -12.541 -22.989 1.00 97.12 474 LEU A N 1
ATOM 3630 C CA . LEU A 1 474 ? -0.331 -11.678 -21.961 1.00 97.12 474 LEU A CA 1
ATOM 3631 C C . LEU A 1 474 ? -0.405 -10.218 -22.432 1.00 97.12 474 LEU A C 1
ATOM 3633 O O . LEU A 1 474 ? -1.449 -9.595 -22.274 1.00 97.12 474 LEU A O 1
ATOM 3637 N N . PHE A 1 475 ? 0.641 -9.691 -23.074 1.00 97.31 475 PHE A N 1
ATOM 3638 C CA . PHE A 1 475 ? 0.603 -8.336 -23.632 1.00 97.31 475 PHE A CA 1
ATOM 3639 C C . PHE A 1 475 ? -0.455 -8.179 -24.716 1.00 97.31 475 PHE A C 1
ATOM 3641 O O . PHE A 1 475 ? -1.253 -7.255 -24.630 1.00 97.31 475 PHE A O 1
ATOM 3648 N N . ARG A 1 476 ? -0.556 -9.118 -25.667 1.00 95.44 476 ARG A N 1
ATOM 3649 C CA . ARG A 1 476 ? -1.631 -9.087 -26.674 1.00 95.44 476 ARG A CA 1
ATOM 3650 C C . ARG A 1 476 ? -3.017 -9.038 -26.034 1.00 95.44 476 ARG A C 1
ATOM 3652 O O . ARG A 1 476 ? -3.872 -8.282 -26.476 1.00 95.44 476 ARG A O 1
ATOM 3659 N N . LYS A 1 477 ? -3.227 -9.827 -24.979 1.00 95.12 477 LYS A N 1
ATOM 3660 C CA . LYS A 1 477 ? -4.480 -9.843 -24.221 1.00 95.12 477 LYS A CA 1
ATOM 3661 C C . LYS A 1 477 ? -4.759 -8.503 -23.537 1.00 95.12 477 LYS A C 1
ATOM 3663 O O . LYS A 1 477 ? -5.892 -8.046 -23.588 1.00 95.12 477 LYS A O 1
ATOM 3668 N N . ILE A 1 478 ? -3.751 -7.882 -22.920 1.00 96.88 478 ILE A N 1
ATOM 3669 C CA . ILE A 1 478 ? -3.885 -6.577 -22.252 1.00 96.88 478 ILE A CA 1
ATOM 3670 C C . ILE A 1 478 ? -4.158 -5.468 -23.269 1.00 96.88 478 ILE A C 1
ATOM 3672 O O . ILE A 1 478 ? -5.042 -4.647 -23.053 1.00 96.88 478 ILE A O 1
ATOM 3676 N N . HIS A 1 479 ? -3.439 -5.461 -24.390 1.00 96.62 479 HIS A N 1
ATOM 3677 C CA . HIS A 1 479 ? -3.561 -4.432 -25.426 1.00 96.62 479 HIS A CA 1
ATOM 3678 C C . HIS A 1 479 ? -4.922 -4.455 -26.125 1.00 96.62 479 HIS A C 1
ATOM 3680 O O . HIS A 1 479 ? -5.341 -3.426 -26.646 1.00 96.62 479 HIS A O 1
ATOM 3686 N N . ALA A 1 480 ? -5.623 -5.589 -26.065 1.00 94.50 480 ALA A N 1
ATOM 3687 C CA . ALA A 1 480 ? -6.974 -5.777 -26.586 1.00 94.50 480 ALA A CA 1
ATOM 3688 C C . ALA A 1 480 ? -8.104 -5.437 -25.595 1.00 94.50 480 ALA A C 1
ATOM 3690 O O . ALA A 1 480 ? -9.285 -5.631 -25.894 1.00 94.50 480 ALA A O 1
ATOM 3691 N N . LEU A 1 481 ? -7.777 -4.979 -24.382 1.00 95.56 481 LEU A N 1
ATOM 3692 C CA . LEU A 1 481 ? -8.784 -4.619 -23.382 1.00 95.56 481 LEU A CA 1
ATOM 3693 C C . LEU A 1 481 ? -9.535 -3.327 -23.758 1.00 95.56 481 LEU A C 1
ATOM 3695 O O . LEU A 1 481 ? -9.089 -2.548 -24.603 1.00 95.56 481 LEU A O 1
ATOM 3699 N N . PRO A 1 482 ? -10.673 -3.040 -23.099 1.00 94.56 482 PRO A N 1
ATOM 3700 C CA . PRO A 1 482 ? -11.272 -1.713 -23.149 1.00 94.56 482 PRO A CA 1
ATOM 3701 C C . PRO A 1 482 ? -10.272 -0.608 -22.748 1.00 94.56 482 PRO A C 1
ATOM 3703 O O . PRO A 1 482 ? -9.405 -0.853 -21.903 1.00 94.56 482 PRO A O 1
ATOM 3706 N N . PRO A 1 483 ? -10.406 0.618 -23.294 1.00 93.81 483 PRO A N 1
ATOM 3707 C CA . PRO A 1 483 ? -9.491 1.721 -23.017 1.00 93.81 483 PRO A CA 1
ATOM 3708 C C . PRO A 1 483 ? -9.260 1.975 -21.523 1.00 93.81 483 PRO A C 1
ATOM 3710 O O . PRO A 1 483 ? -10.203 2.151 -20.748 1.00 93.81 483 PRO A O 1
ATOM 3713 N N . PHE A 1 484 ? -7.990 2.050 -21.132 1.00 94.31 484 PHE A N 1
ATOM 3714 C CA . PHE A 1 484 ? -7.583 2.438 -19.786 1.00 94.31 484 PHE A CA 1
ATOM 3715 C C . PHE A 1 484 ? -7.728 3.941 -19.556 1.00 94.31 484 PHE A C 1
ATOM 3717 O O . PHE A 1 484 ? -7.692 4.763 -20.473 1.00 94.31 484 PHE A O 1
ATOM 3724 N N . ARG A 1 485 ? -7.859 4.321 -18.285 1.00 91.75 485 ARG A N 1
ATOM 3725 C CA . ARG A 1 485 ? -7.808 5.717 -17.856 1.00 91.75 485 ARG A CA 1
ATOM 3726 C C . ARG A 1 485 ? -6.370 6.227 -17.911 1.00 91.75 485 ARG A C 1
ATOM 3728 O O . ARG A 1 485 ? -5.443 5.554 -17.462 1.00 91.75 485 ARG A O 1
ATOM 3735 N N . GLY A 1 486 ? -6.217 7.470 -18.361 1.00 91.94 486 GLY A N 1
ATOM 3736 C CA . GLY A 1 486 ? -4.934 8.168 -18.425 1.00 91.94 486 GLY A CA 1
ATOM 3737 C C . GLY A 1 486 ? -4.100 7.818 -19.656 1.00 91.94 486 GLY A C 1
ATOM 3738 O O . GLY A 1 486 ? -4.430 6.924 -20.431 1.00 91.94 486 GLY A O 1
ATOM 3739 N N . SER A 1 487 ? -3.003 8.549 -19.821 1.00 93.25 487 SER A N 1
ATOM 3740 C CA . SER A 1 487 ? -2.061 8.402 -20.930 1.00 93.25 487 SER A CA 1
ATOM 3741 C C . SER A 1 487 ? -0.641 8.223 -20.407 1.00 93.25 487 SER A C 1
ATOM 3743 O O . SER A 1 487 ? -0.250 8.886 -19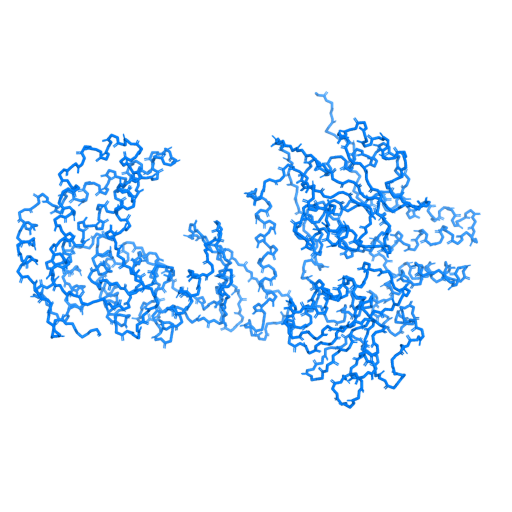.443 1.00 93.25 487 SER A O 1
ATOM 3745 N N . TYR A 1 488 ? 0.141 7.383 -21.073 1.00 94.69 488 TYR A N 1
ATOM 3746 C CA . TYR A 1 488 ? 1.531 7.115 -20.745 1.00 94.69 488 TYR A CA 1
ATOM 3747 C C . TYR A 1 488 ? 2.452 7.468 -21.912 1.00 94.69 488 TYR A C 1
ATOM 3749 O O . TYR A 1 488 ? 2.313 6.938 -23.011 1.00 94.69 488 TYR A O 1
ATOM 3757 N N . ASP A 1 489 ? 3.443 8.319 -21.646 1.00 94.62 489 ASP A N 1
ATOM 3758 C CA . ASP A 1 489 ? 4.540 8.601 -22.570 1.00 94.62 489 ASP A CA 1
ATOM 3759 C C . ASP A 1 489 ? 5.880 8.514 -21.831 1.00 94.62 489 ASP A C 1
ATOM 3761 O O . ASP A 1 489 ? 6.197 9.329 -20.956 1.00 94.62 489 ASP A O 1
ATOM 3765 N N . ILE A 1 490 ? 6.699 7.530 -22.211 1.00 95.69 490 ILE A N 1
ATOM 3766 C CA . ILE A 1 490 ? 8.044 7.362 -21.658 1.00 95.69 490 ILE A CA 1
ATOM 3767 C C . ILE A 1 490 ? 8.934 8.578 -21.937 1.00 95.69 490 ILE A C 1
ATOM 3769 O O . ILE A 1 490 ? 9.759 8.937 -21.095 1.00 95.69 490 ILE A O 1
ATOM 3773 N N . PHE A 1 491 ? 8.762 9.254 -23.075 1.00 97.38 491 PHE A N 1
ATOM 3774 C CA . PHE A 1 491 ? 9.591 10.402 -23.428 1.00 97.38 491 PHE A CA 1
ATOM 3775 C C . PHE A 1 491 ? 9.325 11.597 -22.519 1.00 97.38 491 PHE A C 1
ATOM 3777 O O . PHE A 1 491 ? 10.265 12.300 -22.159 1.00 97.38 491 PHE A O 1
ATOM 3784 N N . THR A 1 492 ? 8.086 11.768 -22.058 1.00 95.31 492 THR A N 1
ATOM 3785 C CA . THR A 1 492 ? 7.746 12.768 -21.041 1.00 95.31 492 THR A CA 1
ATOM 3786 C C . THR A 1 492 ? 8.492 12.494 -19.724 1.00 95.31 492 THR A C 1
ATOM 3788 O O . THR A 1 492 ? 9.084 13.408 -19.148 1.00 95.31 492 THR A O 1
ATOM 3791 N N . LYS A 1 493 ? 8.569 11.231 -19.270 1.00 92.62 493 LYS A N 1
ATOM 3792 C CA . LYS A 1 493 ? 9.367 10.858 -18.081 1.00 92.62 493 LYS A CA 1
ATOM 3793 C C . LYS A 1 493 ? 10.870 11.072 -18.291 1.00 92.62 493 LYS A C 1
ATOM 3795 O O . LYS A 1 493 ? 11.572 11.484 -17.367 1.00 92.62 493 LYS A O 1
ATOM 3800 N N . ILE A 1 494 ? 11.369 10.777 -19.491 1.00 96.38 494 ILE A N 1
ATOM 3801 C CA . ILE A 1 494 ? 12.767 11.017 -19.860 1.00 96.38 494 ILE A CA 1
ATOM 3802 C C . ILE A 1 494 ? 13.081 12.513 -19.789 1.00 96.38 494 ILE A C 1
ATOM 3804 O O . ILE A 1 494 ? 14.049 12.891 -19.137 1.00 96.38 494 ILE A O 1
ATOM 3808 N N . GLU A 1 495 ? 12.246 13.367 -20.379 1.00 95.56 495 GLU A N 1
ATOM 3809 C CA . GLU A 1 495 ? 12.445 14.820 -20.373 1.00 95.56 495 GLU A CA 1
ATOM 3810 C C . GLU A 1 495 ? 12.436 15.403 -18.961 1.00 95.56 495 GLU A C 1
ATOM 3812 O O . GLU A 1 495 ? 13.291 16.223 -18.636 1.00 95.56 495 GLU A O 1
ATOM 3817 N N . GLN A 1 496 ? 11.544 14.934 -18.086 1.00 93.44 496 GLN A N 1
ATOM 3818 C CA . GLN A 1 496 ? 11.537 15.337 -16.677 1.00 93.44 496 GLN A CA 1
ATOM 3819 C C . GLN A 1 496 ? 12.871 15.026 -15.981 1.00 93.44 496 GLN A C 1
ATOM 3821 O O . GLN A 1 496 ? 13.420 15.884 -15.287 1.00 93.44 496 GLN A O 1
ATOM 3826 N N . LYS A 1 497 ? 13.422 13.823 -16.187 1.00 94.12 497 LYS A N 1
ATOM 3827 C CA . LYS A 1 497 ? 14.713 13.416 -15.609 1.00 94.12 497 LYS A CA 1
ATOM 3828 C C . LYS A 1 497 ? 15.885 14.178 -16.223 1.00 94.12 497 LYS A C 1
ATOM 3830 O O . LYS A 1 497 ? 16.734 14.665 -15.483 1.00 94.12 497 LYS A O 1
ATOM 3835 N N . MET A 1 498 ? 15.903 14.346 -17.546 1.00 94.06 498 MET A N 1
ATOM 3836 C CA . MET A 1 498 ? 16.911 15.156 -18.238 1.00 94.06 498 MET A CA 1
ATOM 3837 C C . MET A 1 498 ? 16.917 16.592 -17.706 1.00 94.06 498 MET A C 1
ATOM 3839 O O . MET A 1 498 ? 17.972 17.100 -17.353 1.00 94.06 498 MET A O 1
ATOM 3843 N N . ASN A 1 499 ? 15.746 17.217 -17.555 1.00 93.81 499 ASN A N 1
ATOM 3844 C CA . ASN A 1 499 ? 15.627 18.572 -17.018 1.00 93.81 499 ASN A CA 1
ATOM 3845 C C . ASN A 1 499 ? 16.144 18.675 -15.577 1.00 93.81 499 ASN A C 1
ATOM 3847 O O . ASN A 1 499 ? 16.801 19.658 -15.244 1.00 93.81 499 ASN A O 1
ATOM 3851 N N . ARG A 1 500 ? 15.875 17.673 -14.724 1.00 94.31 500 ARG A N 1
ATOM 3852 C CA . ARG A 1 500 ? 16.440 17.614 -13.364 1.00 94.31 500 ARG A CA 1
ATOM 3853 C C . ARG A 1 500 ? 17.968 17.543 -13.400 1.00 94.31 500 ARG A C 1
ATOM 3855 O O . ARG A 1 500 ? 18.616 18.350 -12.747 1.00 94.31 500 ARG A O 1
ATOM 3862 N N . LEU A 1 501 ? 18.528 16.632 -14.195 1.00 93.44 501 LEU A N 1
ATOM 3863 C CA . LEU A 1 501 ? 19.979 16.442 -14.311 1.00 93.44 501 LEU A CA 1
ATOM 3864 C C . LEU A 1 501 ? 20.691 17.661 -14.912 1.00 93.44 501 LEU A C 1
ATOM 3866 O O . LEU A 1 501 ? 21.785 17.999 -14.469 1.00 93.44 501 LEU A O 1
ATOM 3870 N N . THR A 1 502 ? 20.073 18.338 -15.885 1.00 91.81 502 THR A N 1
ATOM 3871 C CA . THR A 1 502 ? 20.587 19.594 -16.449 1.00 91.81 502 THR A CA 1
ATOM 3872 C C . THR A 1 502 ? 20.584 20.712 -15.416 1.00 91.81 502 THR A C 1
ATOM 3874 O O . THR A 1 502 ? 21.589 21.397 -15.279 1.00 91.81 502 THR A O 1
ATOM 3877 N N . LYS A 1 503 ? 19.484 20.893 -14.671 1.00 92.31 503 LYS A N 1
ATOM 3878 C CA . LYS A 1 503 ? 19.399 21.918 -13.617 1.00 92.31 503 LYS A CA 1
ATOM 3879 C C . LYS A 1 503 ? 20.416 21.701 -12.499 1.00 92.31 503 LYS A C 1
ATOM 3881 O O . LYS A 1 503 ? 20.871 22.671 -11.913 1.00 92.31 503 LYS A O 1
ATOM 3886 N N . ALA A 1 504 ? 20.744 20.447 -12.212 1.00 89.50 504 ALA A N 1
ATOM 3887 C CA . ALA A 1 504 ? 21.753 20.075 -11.229 1.00 89.50 504 ALA A CA 1
ATOM 3888 C C . ALA A 1 504 ? 23.187 20.061 -11.791 1.00 89.50 504 ALA A C 1
ATOM 3890 O O . ALA A 1 504 ? 24.094 19.612 -11.100 1.00 89.50 504 ALA A O 1
ATOM 3891 N N . GLU A 1 505 ? 23.385 20.477 -13.049 1.00 88.75 505 GLU A N 1
ATOM 3892 C CA . GLU A 1 505 ? 24.694 20.533 -13.715 1.00 88.75 505 GLU A CA 1
ATOM 3893 C C . GLU A 1 505 ? 25.490 19.217 -13.622 1.00 88.75 505 GLU A C 1
ATOM 3895 O O . GLU A 1 505 ? 26.714 19.199 -13.497 1.00 88.75 505 GLU A O 1
ATOM 3900 N N . SER A 1 506 ? 24.795 18.077 -13.698 1.00 87.44 506 SER A N 1
ATOM 3901 C CA . SER A 1 506 ? 25.424 16.761 -13.562 1.00 87.44 506 SER A CA 1
ATOM 3902 C C . SER A 1 506 ? 26.450 16.519 -14.678 1.00 87.44 506 SER A C 1
ATOM 3904 O O . SER A 1 506 ? 26.079 16.250 -15.824 1.00 87.44 506 SER A O 1
ATOM 3906 N N . GLY A 1 507 ? 27.746 16.548 -14.345 1.00 85.94 507 GLY A N 1
ATOM 3907 C CA . GLY A 1 507 ? 28.838 16.373 -15.316 1.00 85.94 507 GLY A CA 1
ATOM 3908 C C . GLY A 1 507 ? 28.700 15.095 -16.152 1.00 85.94 507 GLY A C 1
ATOM 3909 O O . GLY A 1 507 ? 28.708 15.146 -17.382 1.00 85.94 507 GLY A O 1
ATOM 3910 N N . ARG A 1 508 ? 28.404 13.961 -15.497 1.00 86.69 508 ARG A N 1
ATOM 3911 C CA . ARG A 1 508 ? 28.179 12.657 -16.158 1.00 86.69 508 ARG A CA 1
ATOM 3912 C C . ARG A 1 508 ? 27.017 12.670 -17.153 1.00 86.69 508 ARG A C 1
ATOM 3914 O O . ARG A 1 508 ? 26.992 11.848 -18.070 1.00 86.69 508 ARG A O 1
ATOM 3921 N N . PHE A 1 509 ? 26.014 13.526 -16.954 1.00 87.94 509 PHE A N 1
ATOM 3922 C CA . PHE A 1 509 ? 24.902 13.689 -17.891 1.00 87.94 509 PHE A CA 1
ATOM 3923 C C . PHE A 1 509 ? 25.271 14.616 -19.056 1.00 87.94 509 PHE A C 1
ATOM 3925 O O . PHE A 1 509 ? 24.929 14.321 -20.203 1.00 87.94 509 PHE A O 1
ATOM 3932 N N . MET A 1 510 ? 25.996 15.703 -18.781 1.00 81.25 510 MET A N 1
ATOM 3933 C CA . MET A 1 510 ? 26.427 16.676 -19.792 1.00 81.25 510 MET A CA 1
ATOM 3934 C C . MET A 1 510 ? 27.378 16.057 -20.829 1.00 81.25 510 MET A C 1
ATOM 3936 O O . MET A 1 510 ? 27.308 16.393 -22.009 1.00 81.25 510 MET A O 1
ATOM 3940 N N . GLU A 1 511 ? 28.179 15.069 -20.429 1.00 83.56 511 GLU A N 1
ATOM 3941 C CA . GLU A 1 511 ? 29.044 14.284 -21.325 1.00 83.56 511 GLU A CA 1
ATOM 3942 C C . GLU A 1 511 ? 28.273 13.403 -22.340 1.00 83.56 511 GLU A C 1
ATOM 3944 O O . GLU A 1 511 ? 28.852 12.920 -23.311 1.00 83.56 511 GLU A O 1
ATOM 3949 N N . GLN A 1 512 ? 26.958 13.197 -22.172 1.00 83.25 512 GLN A N 1
ATOM 3950 C CA . GLN A 1 512 ? 26.143 12.280 -22.993 1.00 83.25 512 GLN A CA 1
ATOM 3951 C C . GLN A 1 512 ? 25.352 12.973 -24.117 1.00 83.25 512 GLN A C 1
ATOM 3953 O O . GLN A 1 512 ? 24.339 12.460 -24.599 1.00 83.25 512 GLN A O 1
ATOM 3958 N N . ASP A 1 513 ? 25.803 14.135 -24.582 1.00 86.31 513 ASP A N 1
ATOM 3959 C CA . ASP A 1 513 ? 25.098 14.953 -25.574 1.00 86.31 513 ASP A CA 1
ATOM 3960 C C . ASP A 1 513 ? 24.757 14.202 -26.890 1.00 86.31 513 ASP A C 1
ATOM 3962 O O . ASP A 1 513 ? 23.649 14.336 -27.425 1.00 86.31 513 ASP A O 1
ATOM 3966 N N . LYS A 1 514 ? 25.638 13.304 -27.368 1.00 90.25 514 LYS A N 1
ATOM 3967 C CA . LYS A 1 514 ? 25.351 12.411 -28.515 1.00 90.25 514 LYS A CA 1
ATOM 3968 C C . LYS A 1 514 ? 24.137 11.510 -28.245 1.00 90.25 514 LYS A C 1
ATOM 3970 O O . LYS A 1 514 ? 23.222 11.460 -29.070 1.00 90.25 514 LYS A O 1
ATOM 3975 N N . SER A 1 515 ? 24.103 10.839 -27.093 1.00 93.12 515 SER A N 1
ATOM 3976 C CA . SER A 1 515 ? 22.996 9.966 -26.678 1.00 93.12 515 SER A CA 1
ATOM 3977 C C . SER A 1 515 ? 21.698 10.759 -26.513 1.00 93.12 515 SER A C 1
ATOM 3979 O O . SER A 1 515 ? 20.648 10.344 -27.002 1.00 93.12 515 SER A O 1
ATOM 3981 N N . ASN A 1 516 ? 21.776 11.958 -25.928 1.00 92.06 516 ASN A N 1
ATOM 3982 C CA . ASN A 1 516 ? 20.636 12.858 -25.745 1.00 92.06 516 ASN A CA 1
ATOM 3983 C C . ASN A 1 516 ? 20.014 13.265 -27.094 1.00 92.06 516 ASN A C 1
ATOM 3985 O O . ASN A 1 516 ? 18.792 13.242 -27.257 1.00 92.06 516 ASN A O 1
ATOM 3989 N N . ARG A 1 517 ? 20.837 13.616 -28.094 1.00 93.75 517 ARG A N 1
ATOM 3990 C CA . ARG A 1 517 ? 20.359 13.897 -29.460 1.00 93.75 517 ARG A CA 1
ATOM 3991 C C . ARG A 1 517 ? 19.717 12.681 -30.118 1.00 93.75 517 ARG A C 1
ATOM 3993 O O . ARG A 1 517 ? 18.668 12.830 -30.745 1.00 93.75 517 ARG A O 1
ATOM 4000 N N . LEU A 1 518 ? 20.318 11.502 -29.967 1.00 95.31 518 LEU A N 1
ATOM 4001 C CA . LEU A 1 518 ? 19.780 10.269 -30.533 1.00 95.31 518 LEU A CA 1
ATOM 4002 C C . LEU A 1 518 ? 18.387 9.957 -29.972 1.00 95.31 518 LEU A C 1
ATOM 4004 O O . LEU A 1 518 ? 17.469 9.700 -30.744 1.00 95.31 518 LEU A O 1
ATOM 4008 N N . ILE A 1 519 ? 18.187 10.069 -28.658 1.00 97.25 519 ILE A N 1
ATOM 4009 C CA . ILE A 1 519 ? 16.877 9.841 -28.028 1.00 97.25 519 ILE A CA 1
ATOM 4010 C C . ILE A 1 519 ? 15.820 10.829 -28.536 1.00 97.25 519 ILE A C 1
ATOM 4012 O O . ILE A 1 519 ? 14.696 10.424 -28.840 1.00 97.25 519 ILE A O 1
ATOM 4016 N N . ARG A 1 520 ? 16.179 12.107 -28.731 1.00 96.31 520 ARG A N 1
ATOM 4017 C CA . ARG A 1 520 ? 15.276 13.095 -29.351 1.00 96.31 520 ARG A CA 1
ATOM 4018 C C . ARG A 1 520 ? 14.943 12.752 -30.809 1.00 96.31 520 ARG A C 1
ATOM 4020 O O . ARG A 1 520 ? 13.802 12.948 -31.221 1.00 96.31 520 ARG A O 1
ATOM 4027 N N . ARG A 1 521 ? 15.904 12.235 -31.590 1.00 97.56 521 ARG A N 1
ATOM 4028 C CA . ARG A 1 521 ? 15.661 11.739 -32.963 1.00 97.56 521 ARG A CA 1
ATOM 4029 C C . ARG A 1 521 ? 14.699 10.550 -32.939 1.00 97.56 521 ARG A C 1
ATOM 4031 O O . ARG A 1 521 ? 13.702 10.575 -33.652 1.00 97.56 521 ARG A O 1
ATOM 4038 N N . ILE A 1 522 ? 14.944 9.567 -32.071 1.00 98.31 522 ILE A N 1
ATOM 4039 C CA . ILE A 1 522 ? 14.093 8.380 -31.910 1.00 98.31 522 ILE A CA 1
ATOM 4040 C C . ILE A 1 522 ? 12.655 8.769 -31.545 1.00 98.31 522 ILE A C 1
ATOM 4042 O O . ILE A 1 522 ? 11.726 8.240 -32.152 1.00 98.31 522 ILE A O 1
ATOM 4046 N N . ARG A 1 523 ? 12.451 9.739 -30.637 1.00 98.12 523 ARG A N 1
ATOM 4047 C CA . ARG A 1 523 ? 11.110 10.258 -30.302 1.00 98.12 523 ARG A CA 1
ATOM 4048 C C . ARG A 1 523 ? 10.351 10.720 -31.548 1.00 98.12 523 ARG A C 1
ATOM 4050 O O . ARG A 1 523 ? 9.195 10.353 -31.733 1.00 98.12 523 ARG A O 1
ATOM 4057 N N . LYS A 1 524 ? 11.005 11.509 -32.410 1.00 98.06 524 LYS A N 1
ATOM 4058 C CA . LYS A 1 524 ? 10.398 12.031 -33.646 1.00 98.06 524 LYS A CA 1
ATOM 4059 C C . LYS A 1 524 ? 10.035 10.911 -34.622 1.00 98.06 524 LYS A C 1
ATOM 4061 O O . LYS A 1 524 ? 8.942 10.937 -35.178 1.00 98.06 524 LYS A O 1
ATOM 4066 N N . ILE A 1 525 ? 10.924 9.931 -34.793 1.00 98.25 525 ILE A N 1
ATOM 4067 C CA . ILE A 1 525 ? 10.695 8.772 -35.669 1.00 98.25 525 ILE A CA 1
ATOM 4068 C C . ILE A 1 525 ? 9.480 7.975 -35.187 1.00 98.25 525 ILE A C 1
ATOM 4070 O O . ILE A 1 525 ? 8.539 7.756 -35.946 1.00 98.25 525 ILE A O 1
ATOM 4074 N N . LEU A 1 526 ? 9.467 7.592 -33.907 1.00 97.69 526 LEU A N 1
ATOM 4075 C CA . LEU A 1 526 ? 8.404 6.757 -33.348 1.00 97.69 526 LEU A CA 1
ATOM 4076 C C . LEU A 1 526 ? 7.043 7.460 -33.356 1.00 97.69 526 LEU A C 1
ATOM 4078 O O . LEU A 1 526 ? 6.039 6.796 -33.610 1.00 97.69 526 LEU A O 1
ATOM 4082 N N . ALA A 1 527 ? 7.012 8.780 -33.141 1.00 96.31 527 ALA A N 1
ATOM 4083 C CA . ALA A 1 527 ? 5.798 9.587 -33.261 1.00 96.31 527 ALA A CA 1
ATOM 4084 C C . ALA A 1 527 ? 5.274 9.635 -34.709 1.00 96.31 527 ALA A C 1
ATOM 4086 O O . ALA A 1 527 ? 4.076 9.484 -34.937 1.00 96.31 527 ALA A O 1
ATOM 4087 N N . ALA A 1 528 ? 6.164 9.778 -35.698 1.00 97.31 528 ALA A N 1
ATOM 4088 C CA . ALA A 1 528 ? 5.798 9.813 -37.117 1.00 97.31 528 ALA A CA 1
ATOM 4089 C C . ALA A 1 528 ? 5.244 8.477 -37.645 1.00 97.31 528 ALA A C 1
ATOM 4091 O O . ALA A 1 528 ? 4.578 8.450 -38.680 1.00 97.31 528 ALA A O 1
ATOM 4092 N N . ASN A 1 529 ? 5.492 7.367 -36.944 1.00 96.56 529 ASN A N 1
ATOM 4093 C CA . ASN A 1 529 ? 4.950 6.062 -37.314 1.00 96.56 529 ASN A CA 1
ATOM 4094 C C . ASN A 1 529 ? 3.428 5.950 -37.117 1.00 96.56 529 ASN A C 1
ATOM 4096 O O . ASN A 1 529 ? 2.831 5.072 -37.734 1.00 96.56 529 ASN A O 1
ATOM 4100 N N . GLY A 1 530 ? 2.812 6.793 -36.278 1.00 94.44 530 GLY A N 1
ATOM 4101 C CA . GLY A 1 530 ? 1.353 6.851 -36.112 1.00 94.44 530 GLY A CA 1
ATOM 4102 C C . GLY A 1 530 ? 0.711 5.614 -35.473 1.00 94.44 530 GLY A C 1
ATOM 4103 O O . GLY A 1 530 ? -0.440 5.314 -35.772 1.00 94.44 530 GLY A O 1
ATOM 4104 N N . VAL A 1 531 ? 1.440 4.874 -34.628 1.00 94.50 531 VAL A N 1
ATOM 4105 C CA . VAL A 1 531 ? 0.871 3.729 -33.895 1.00 94.50 531 VAL A CA 1
ATOM 4106 C C . VAL A 1 531 ? -0.132 4.242 -32.851 1.00 94.50 531 VAL A C 1
ATOM 4108 O O . VAL A 1 531 ? 0.249 5.094 -32.043 1.00 94.50 531 VAL A O 1
ATOM 4111 N N . PRO A 1 532 ? -1.389 3.761 -32.842 1.00 93.69 532 PRO A N 1
ATOM 4112 C CA . PRO A 1 532 ? -2.375 4.166 -31.849 1.00 93.69 532 PRO A CA 1
ATOM 4113 C C . PRO A 1 532 ? -1.994 3.654 -30.458 1.00 93.69 532 PRO A C 1
ATOM 4115 O O . PRO A 1 532 ? -1.407 2.582 -30.308 1.00 93.69 532 PRO A O 1
ATOM 4118 N N . ALA A 1 533 ? -2.352 4.427 -29.435 1.00 95.50 533 ALA A N 1
ATOM 4119 C CA . ALA A 1 533 ? -2.203 3.989 -28.058 1.00 95.50 533 ALA A CA 1
ATOM 4120 C C . ALA A 1 533 ? -3.235 2.900 -27.729 1.00 95.50 533 ALA A C 1
ATOM 4122 O O . ALA A 1 533 ? -4.394 3.001 -28.132 1.00 95.50 533 ALA A O 1
ATOM 4123 N N . CYS A 1 534 ? -2.827 1.907 -26.946 1.00 95.88 534 CYS A N 1
ATOM 4124 C CA . CYS A 1 534 ? -3.685 0.845 -26.425 1.00 95.88 534 CYS A CA 1
ATOM 4125 C C . CYS A 1 534 ? -3.575 0.785 -24.892 1.00 95.88 534 CYS A C 1
ATOM 4127 O O . CYS A 1 534 ? -2.655 1.388 -24.322 1.00 95.88 534 CYS A O 1
ATOM 4129 N N . PRO A 1 535 ? -4.480 0.079 -24.194 1.00 97.75 535 PRO A N 1
ATOM 4130 C CA . PRO A 1 535 ? -4.278 -0.247 -22.789 1.00 97.75 535 PRO A CA 1
ATOM 4131 C C . PRO A 1 535 ? -2.945 -0.963 -22.602 1.00 97.75 535 PRO A C 1
ATOM 4133 O O . PRO A 1 535 ? -2.644 -1.907 -23.325 1.00 97.75 535 PRO A O 1
ATOM 4136 N N . ALA A 1 536 ? -2.141 -0.517 -21.646 1.00 97.00 536 ALA A N 1
ATOM 4137 C CA . ALA A 1 536 ? -0.859 -1.131 -21.331 1.00 97.00 536 ALA A CA 1
ATOM 4138 C C . ALA A 1 536 ? -0.590 -1.053 -19.826 1.00 97.00 536 ALA A C 1
ATOM 4140 O O . A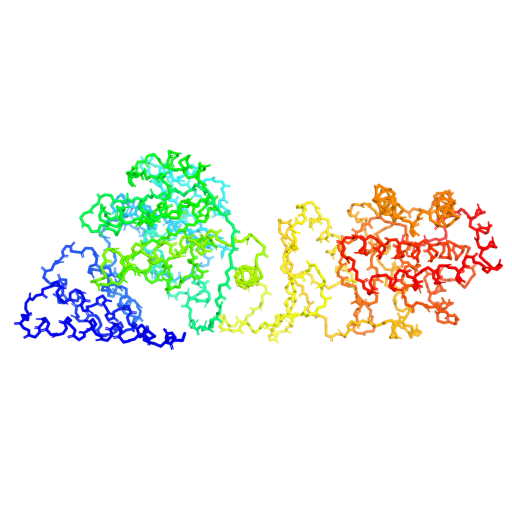LA A 1 536 ? -1.091 -0.164 -19.127 1.00 97.00 536 ALA A O 1
ATOM 4141 N N . HIS A 1 537 ? 0.223 -1.980 -19.330 1.00 97.38 537 HIS A N 1
ATOM 4142 C CA . HIS A 1 537 ? 0.749 -1.975 -17.967 1.00 97.38 537 HIS A CA 1
ATOM 4143 C C . HIS A 1 537 ? 1.846 -0.903 -17.791 1.00 97.38 537 HIS A C 1
ATOM 4145 O O . HIS A 1 537 ? 1.954 -0.270 -16.743 1.00 97.38 537 HIS A O 1
ATOM 4151 N N . ASN A 1 538 ? 2.644 -0.660 -18.834 1.00 95.62 538 ASN A N 1
ATOM 4152 C CA . ASN A 1 538 ? 3.736 0.316 -18.961 1.00 95.62 538 ASN A CA 1
ATOM 4153 C C . ASN A 1 538 ? 4.956 0.123 -18.040 1.00 95.62 538 ASN A C 1
ATOM 4155 O O . ASN A 1 538 ? 5.994 0.740 -18.304 1.00 95.62 538 ASN A O 1
ATOM 4159 N N . ASP A 1 539 ? 4.869 -0.736 -17.018 1.00 93.38 539 ASP A N 1
ATOM 4160 C CA . ASP A 1 539 ? 5.999 -1.125 -16.154 1.00 93.38 539 ASP A CA 1
ATOM 4161 C C . ASP A 1 539 ? 6.179 -2.657 -15.985 1.00 93.38 539 ASP A C 1
ATOM 4163 O O . ASP A 1 539 ? 6.100 -3.181 -14.873 1.00 93.38 539 ASP A O 1
ATOM 4167 N N . PRO A 1 540 ? 6.370 -3.435 -17.071 1.00 93.62 540 PRO A N 1
ATOM 4168 C CA . PRO A 1 540 ? 6.447 -4.899 -17.008 1.00 93.62 540 PRO A CA 1
ATOM 4169 C C . PRO A 1 540 ? 7.824 -5.395 -16.529 1.00 93.62 540 PRO A C 1
ATOM 4171 O O . PRO A 1 540 ? 8.569 -6.068 -17.247 1.00 93.62 540 PRO A O 1
ATOM 4174 N N . LEU A 1 541 ? 8.213 -5.055 -15.306 1.00 93.00 541 LEU A N 1
ATOM 4175 C CA . LEU A 1 541 ? 9.443 -5.578 -14.714 1.00 93.00 541 LEU A CA 1
ATOM 4176 C C . LEU A 1 541 ? 9.286 -7.074 -14.441 1.00 93.00 541 LEU A C 1
ATOM 4178 O O . LEU A 1 541 ? 8.220 -7.511 -14.032 1.00 93.00 541 LEU A O 1
ATOM 4182 N N . SER A 1 542 ? 10.346 -7.874 -14.626 1.00 93.50 542 SER A N 1
ATOM 4183 C CA . SER A 1 542 ? 10.250 -9.341 -14.447 1.00 93.50 542 SER A CA 1
ATOM 4184 C C . SER A 1 542 ? 9.634 -9.753 -13.101 1.00 93.50 542 SER A C 1
ATOM 4186 O O . SER A 1 542 ? 8.788 -10.636 -13.075 1.00 93.50 542 SER A O 1
ATOM 4188 N N . ARG A 1 543 ? 9.948 -9.036 -12.015 1.00 91.31 543 ARG A N 1
ATOM 4189 C CA . ARG A 1 543 ? 9.371 -9.266 -10.679 1.00 91.31 543 ARG A CA 1
ATOM 4190 C C . ARG A 1 543 ? 7.851 -9.050 -10.584 1.00 91.31 543 ARG A C 1
ATOM 4192 O O . ARG A 1 543 ? 7.250 -9.489 -9.616 1.00 91.31 543 ARG A O 1
ATOM 4199 N N . ASN A 1 544 ? 7.245 -8.369 -11.553 1.00 94.06 544 ASN A N 1
ATOM 4200 C CA . ASN A 1 544 ? 5.805 -8.132 -11.598 1.00 94.06 544 ASN A CA 1
ATOM 4201 C C . ASN A 1 544 ? 5.061 -9.289 -12.278 1.00 94.06 544 ASN A C 1
ATOM 4203 O O . ASN A 1 544 ? 3.840 -9.316 -12.234 1.00 94.06 544 ASN A O 1
ATOM 4207 N N . PHE A 1 545 ? 5.759 -10.250 -12.894 1.00 95.94 545 PHE A N 1
ATOM 4208 C CA . PHE A 1 545 ? 5.129 -11.433 -13.478 1.00 95.94 545 PHE A CA 1
ATOM 4209 C C . PHE A 1 545 ? 5.097 -12.573 -12.475 1.00 95.94 545 PHE A C 1
ATOM 4211 O O . PHE A 1 545 ? 6.131 -12.927 -11.904 1.00 95.94 545 PHE A O 1
ATOM 4218 N N . VAL A 1 546 ? 3.935 -13.201 -12.336 1.00 94.81 546 VAL A N 1
ATOM 4219 C CA . VAL A 1 546 ? 3.753 -14.409 -11.530 1.00 94.81 546 VAL A CA 1
ATOM 4220 C C . VAL A 1 546 ? 3.056 -15.474 -12.370 1.00 94.81 546 VAL A C 1
ATOM 4222 O O . VAL A 1 546 ? 2.165 -15.161 -13.158 1.00 94.81 546 VAL A O 1
ATOM 4225 N N . ALA A 1 547 ? 3.489 -16.727 -12.229 1.00 90.94 547 ALA A N 1
ATOM 4226 C CA . ALA A 1 547 ? 2.828 -17.861 -12.866 1.00 90.94 547 ALA A CA 1
ATOM 4227 C C . ALA A 1 547 ? 1.478 -18.157 -12.198 1.00 90.94 547 ALA A C 1
ATOM 4229 O O . ALA A 1 547 ? 1.382 -18.149 -10.971 1.00 90.94 547 ALA A O 1
ATOM 4230 N N . ASP A 1 548 ? 0.465 -18.446 -13.010 1.00 86.88 548 ASP A N 1
ATOM 4231 C CA . ASP A 1 548 ? -0.879 -18.824 -12.568 1.00 86.88 548 ASP A CA 1
ATOM 4232 C C . ASP A 1 548 ? -1.430 -19.890 -13.523 1.00 86.88 548 ASP A C 1
ATOM 4234 O O . ASP A 1 548 ? -1.776 -19.597 -14.671 1.00 86.88 548 ASP A O 1
ATOM 4238 N N . GLY A 1 549 ? -1.426 -21.151 -13.081 1.00 82.69 549 GLY A N 1
ATOM 4239 C CA . GLY A 1 549 ? -1.674 -22.299 -13.959 1.00 82.69 549 GLY A CA 1
ATOM 4240 C C . GLY A 1 549 ? -0.692 -22.340 -15.139 1.00 82.69 549 GLY A C 1
ATOM 4241 O O . GLY A 1 549 ? 0.517 -22.219 -14.949 1.00 82.69 549 GLY A O 1
ATOM 4242 N N . ASP A 1 550 ? -1.224 -22.465 -16.357 1.00 77.81 550 ASP A N 1
ATOM 4243 C CA . ASP A 1 550 ? -0.444 -22.471 -17.608 1.00 77.81 550 ASP A CA 1
ATOM 4244 C C . ASP A 1 550 ? -0.121 -21.056 -18.141 1.00 77.81 550 ASP A C 1
ATOM 4246 O O . ASP A 1 550 ? 0.401 -20.899 -19.248 1.00 77.81 550 ASP A O 1
ATOM 4250 N N . GLY A 1 551 ? -0.474 -20.006 -17.389 1.00 87.44 551 GLY A N 1
ATOM 4251 C CA . GLY A 1 551 ? -0.369 -18.610 -17.805 1.00 87.44 551 GLY A CA 1
ATOM 4252 C C . GLY A 1 551 ? 0.489 -17.736 -16.891 1.00 87.44 551 GLY A C 1
ATOM 4253 O O . GLY A 1 551 ? 1.125 -18.188 -15.938 1.00 87.44 551 GLY A O 1
ATOM 4254 N N . LEU A 1 552 ? 0.494 -16.438 -17.204 1.00 94.94 552 LEU A N 1
ATOM 4255 C CA . LEU A 1 552 ? 1.115 -15.391 -16.397 1.00 94.94 552 LEU A CA 1
ATOM 4256 C C . LEU A 1 552 ? 0.076 -14.337 -16.023 1.00 94.94 552 LEU A C 1
ATOM 4258 O O . LEU A 1 552 ? -0.786 -13.996 -16.835 1.00 94.94 552 LEU A O 1
ATOM 4262 N N . VAL A 1 553 ? 0.237 -13.766 -14.835 1.00 95.56 553 VAL A N 1
ATOM 4263 C CA . VAL A 1 553 ? -0.447 -12.548 -14.396 1.00 95.56 553 VAL A CA 1
ATOM 4264 C C . VAL A 1 553 ? 0.570 -11.450 -14.102 1.00 95.56 553 VAL A C 1
ATOM 4266 O O . VAL A 1 553 ? 1.724 -11.734 -13.767 1.00 95.56 553 VAL A O 1
ATOM 4269 N N . LEU A 1 554 ? 0.133 -10.197 -14.212 1.00 95.44 554 LEU A N 1
ATOM 4270 C CA . LEU A 1 554 ? 0.917 -9.017 -13.861 1.00 95.44 554 LEU A CA 1
ATOM 4271 C C . LEU A 1 554 ? 0.451 -8.411 -12.534 1.00 95.44 554 LEU A C 1
ATOM 4273 O O . LEU A 1 554 ? -0.745 -8.268 -12.277 1.00 95.44 554 LEU A O 1
ATOM 4277 N N . LEU A 1 555 ? 1.420 -8.032 -11.710 1.00 92.88 555 LEU A N 1
ATOM 4278 C CA . LEU A 1 555 ? 1.271 -7.276 -10.469 1.00 92.88 555 LEU A CA 1
ATOM 4279 C C . LEU A 1 555 ? 1.684 -5.811 -10.688 1.00 92.88 555 LEU A C 1
ATOM 4281 O O . LEU A 1 555 ? 2.385 -5.513 -11.645 1.00 92.88 555 LEU A O 1
ATOM 4285 N N . ASP A 1 556 ? 1.346 -4.932 -9.740 1.00 89.56 556 ASP A N 1
ATOM 4286 C CA . ASP A 1 556 ? 1.826 -3.535 -9.675 1.00 89.56 556 ASP A CA 1
ATOM 4287 C C . ASP A 1 556 ? 1.398 -2.635 -10.858 1.00 89.56 556 ASP A C 1
ATOM 4289 O O . ASP A 1 556 ? 2.205 -2.137 -11.643 1.00 89.56 556 ASP A O 1
ATOM 4293 N N . TRP A 1 557 ? 0.088 -2.379 -10.955 1.00 93.12 557 TRP A N 1
ATOM 4294 C CA . TRP A 1 557 ? -0.560 -1.670 -12.069 1.00 93.12 557 TRP A CA 1
ATOM 4295 C C . TRP A 1 557 ? -0.482 -0.132 -11.989 1.00 93.12 557 TRP A C 1
ATOM 4297 O O . TRP A 1 557 ? -1.218 0.568 -12.691 1.00 93.12 557 TRP A O 1
ATOM 4307 N N . GLU A 1 558 ? 0.406 0.438 -11.174 1.00 87.62 558 GLU A N 1
ATOM 4308 C CA . GLU A 1 558 ? 0.467 1.884 -10.889 1.00 87.62 558 GLU A CA 1
ATOM 4309 C C . GLU A 1 558 ? 0.716 2.768 -12.131 1.00 87.62 558 GLU A C 1
ATOM 4311 O O . GLU A 1 558 ? 0.264 3.919 -12.208 1.00 87.62 558 GLU A O 1
ATOM 4316 N N . CYS A 1 559 ? 1.437 2.224 -13.115 1.00 91.00 559 CYS A N 1
ATOM 4317 C CA . CYS A 1 559 ? 1.774 2.891 -14.373 1.00 91.00 559 CYS A CA 1
ATOM 4318 C C . CYS A 1 559 ? 0.782 2.573 -15.503 1.00 91.00 559 CYS A C 1
ATOM 4320 O O . CYS A 1 559 ? 0.962 3.066 -16.621 1.00 91.00 559 CYS A O 1
ATOM 4322 N N . SER A 1 560 ? -0.260 1.785 -15.227 1.00 95.56 560 SER A N 1
ATOM 4323 C CA . SER A 1 560 ? -1.246 1.406 -16.235 1.00 95.56 560 SER A CA 1
ATOM 4324 C C . SER A 1 560 ? -1.982 2.630 -16.782 1.00 95.56 560 SER A C 1
ATOM 4326 O O . SER A 1 560 ? -2.427 3.504 -16.031 1.00 95.56 560 SER A O 1
ATOM 4328 N N . ALA A 1 561 ? -2.059 2.709 -18.107 1.00 95.94 561 ALA A N 1
ATOM 4329 C CA . ALA A 1 561 ? -2.666 3.802 -18.868 1.00 95.94 561 ALA A CA 1
ATOM 4330 C C . ALA A 1 561 ? -2.620 3.471 -20.370 1.00 95.94 561 ALA A C 1
ATOM 4332 O O . ALA A 1 561 ? -1.975 2.501 -20.772 1.00 95.94 561 ALA A O 1
ATOM 4333 N N . MET A 1 562 ? -3.256 4.303 -21.201 1.00 97.69 562 MET A N 1
ATOM 4334 C CA . MET A 1 562 ? -3.123 4.218 -22.658 1.00 97.69 562 MET A CA 1
ATOM 4335 C C . MET A 1 562 ? -1.698 4.592 -23.082 1.00 97.69 562 MET A C 1
ATOM 4337 O O . MET A 1 562 ? -1.257 5.710 -22.812 1.00 97.69 562 MET A O 1
ATOM 4341 N N . GLY A 1 563 ? -0.980 3.687 -23.744 1.00 96.06 563 GLY A N 1
ATOM 4342 C CA . GLY A 1 563 ? 0.419 3.876 -24.136 1.00 96.06 563 GLY A CA 1
ATOM 4343 C C . GLY A 1 563 ? 0.761 3.207 -25.465 1.00 96.06 563 GLY A C 1
ATOM 4344 O O . GLY A 1 563 ? -0.072 2.542 -26.075 1.00 96.06 563 GLY A O 1
ATOM 4345 N N . ASP A 1 564 ? 1.996 3.402 -25.931 1.00 96.88 564 ASP A N 1
ATOM 4346 C CA . ASP A 1 564 ? 2.495 2.720 -27.129 1.00 96.88 564 ASP A CA 1
ATOM 4347 C C . ASP A 1 564 ? 2.741 1.232 -26.817 1.00 96.88 564 ASP A C 1
ATOM 4349 O O . ASP A 1 564 ? 3.602 0.935 -25.981 1.00 96.88 564 ASP A O 1
ATOM 4353 N N . PRO A 1 565 ? 2.066 0.287 -27.494 1.00 95.94 565 PRO A N 1
ATOM 4354 C CA . PRO A 1 565 ? 2.215 -1.144 -27.212 1.00 95.94 565 PRO A CA 1
ATOM 4355 C C . PRO A 1 565 ? 3.669 -1.631 -27.311 1.00 95.94 565 PRO A C 1
ATOM 4357 O O . PRO A 1 565 ? 4.123 -2.506 -26.571 1.00 95.94 565 PRO A O 1
ATOM 4360 N N . HIS A 1 566 ? 4.444 -1.032 -28.219 1.00 96.81 566 HIS A N 1
ATOM 4361 C CA . HIS A 1 566 ? 5.821 -1.436 -28.482 1.00 96.81 566 HIS A CA 1
ATOM 4362 C C . HIS A 1 566 ? 6.789 -1.032 -27.365 1.00 96.81 566 HIS A C 1
ATOM 4364 O O . HIS A 1 566 ? 7.844 -1.65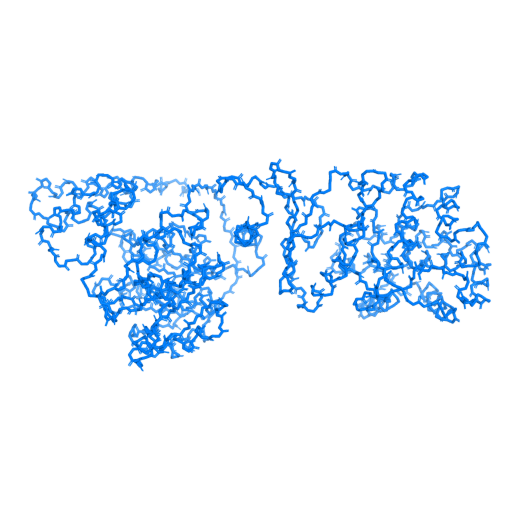7 -27.237 1.00 96.81 566 HIS A O 1
ATOM 4370 N N . TRP A 1 567 ? 6.446 -0.019 -26.557 1.00 96.94 567 TRP A N 1
ATOM 4371 C CA . TRP A 1 567 ? 7.223 0.338 -25.369 1.00 96.94 567 TRP A CA 1
ATOM 4372 C C . TRP A 1 567 ? 7.248 -0.830 -24.386 1.00 96.94 567 TRP A C 1
ATOM 4374 O O . TRP A 1 567 ? 8.321 -1.252 -23.963 1.00 96.94 567 TRP A O 1
ATOM 4384 N N . GLU A 1 568 ? 6.079 -1.381 -24.071 1.00 93.81 568 GLU A N 1
ATOM 4385 C CA . GLU A 1 568 ? 5.918 -2.468 -23.109 1.00 93.81 568 GLU A CA 1
ATOM 4386 C C . GLU A 1 568 ? 6.686 -3.726 -23.537 1.00 93.81 568 GLU A C 1
ATOM 4388 O O . GLU A 1 568 ? 7.482 -4.278 -22.770 1.00 93.81 568 GLU A O 1
ATOM 4393 N N . VAL A 1 569 ? 6.549 -4.101 -24.813 1.00 97.31 569 VAL A N 1
ATOM 4394 C CA . VAL A 1 569 ? 7.239 -5.259 -25.396 1.00 97.31 569 VAL A CA 1
ATOM 4395 C C . VAL A 1 569 ? 8.760 -5.099 -25.345 1.00 97.31 569 VAL A C 1
ATOM 4397 O O . VAL A 1 569 ? 9.480 -6.036 -24.977 1.00 97.31 569 VAL A O 1
ATOM 4400 N N . ALA A 1 570 ? 9.261 -3.918 -25.713 1.00 97.56 570 ALA A N 1
ATOM 4401 C CA . ALA A 1 570 ? 10.687 -3.612 -25.723 1.00 97.56 570 ALA A CA 1
ATOM 4402 C C . ALA A 1 570 ? 11.272 -3.483 -24.310 1.00 97.56 570 ALA A C 1
ATOM 4404 O O . ALA A 1 570 ? 12.420 -3.873 -24.082 1.00 97.56 570 ALA A O 1
ATOM 4405 N N . MET A 1 571 ? 10.496 -2.955 -23.363 1.00 95.88 571 MET A N 1
ATOM 4406 C CA . MET A 1 571 ? 10.912 -2.757 -21.978 1.00 95.88 571 MET A CA 1
ATOM 4407 C C . MET A 1 571 ? 11.237 -4.098 -21.318 1.00 95.88 571 MET A C 1
ATOM 4409 O O . MET A 1 571 ? 12.352 -4.250 -20.817 1.00 95.88 571 MET A O 1
ATOM 4413 N N . LEU A 1 572 ? 10.350 -5.098 -21.425 1.00 97.56 572 LEU A N 1
ATOM 4414 C CA . LEU A 1 572 ? 10.606 -6.445 -20.902 1.00 97.56 572 LEU A CA 1
ATOM 4415 C C . LEU A 1 572 ? 11.842 -7.086 -21.556 1.00 97.56 572 LEU A C 1
ATOM 4417 O O . LEU A 1 572 ? 12.752 -7.532 -20.851 1.00 97.56 572 LEU A O 1
ATOM 4421 N N . SER A 1 573 ? 11.905 -7.076 -22.896 1.00 95.81 573 SER A N 1
ATOM 4422 C CA . SER A 1 573 ? 13.037 -7.610 -23.678 1.00 95.81 573 SER A CA 1
ATOM 4423 C C . SER A 1 573 ? 14.371 -7.017 -23.212 1.00 95.81 573 SER A C 1
ATOM 4425 O O . SER A 1 573 ? 15.341 -7.741 -22.965 1.00 95.81 573 SER A O 1
ATOM 4427 N N . SER A 1 574 ? 14.413 -5.694 -23.031 1.00 95.00 574 SER A N 1
ATOM 4428 C CA . SER A 1 574 ? 15.614 -4.968 -22.623 1.00 95.00 574 SER A CA 1
ATOM 4429 C C . SER A 1 574 ? 15.984 -5.224 -21.160 1.00 95.00 574 SER A C 1
ATOM 4431 O O . SER A 1 574 ? 17.145 -5.509 -20.869 1.00 95.00 574 SER A O 1
ATOM 4433 N N . GLN A 1 575 ? 15.005 -5.193 -20.251 1.00 92.88 575 GLN A N 1
ATOM 4434 C CA . GLN A 1 575 ? 15.197 -5.382 -18.808 1.00 92.88 575 GLN A CA 1
ATOM 4435 C C . GLN A 1 575 ? 15.812 -6.729 -18.457 1.00 92.88 575 GLN A C 1
ATOM 4437 O O . GLN A 1 575 ? 16.715 -6.815 -17.623 1.00 92.88 575 GLN A O 1
ATOM 4442 N N . VAL A 1 576 ? 15.353 -7.787 -19.120 1.00 94.88 576 VAL A N 1
ATOM 4443 C CA . VAL A 1 576 ? 15.875 -9.133 -18.883 1.00 94.88 576 VAL A CA 1
ATOM 4444 C C . VAL A 1 576 ? 16.986 -9.510 -19.860 1.00 94.88 576 VAL A C 1
ATOM 4446 O O . VAL A 1 576 ? 17.536 -10.600 -19.745 1.00 94.88 576 VAL A O 1
ATOM 4449 N N . GLY A 1 577 ? 17.359 -8.635 -20.797 1.00 93.44 577 GLY A N 1
ATOM 4450 C CA . GLY A 1 577 ? 18.415 -8.890 -21.774 1.00 93.44 577 GLY A CA 1
ATOM 4451 C C . GLY A 1 577 ? 18.117 -10.080 -22.693 1.00 93.44 577 GLY A C 1
ATOM 4452 O O . GLY A 1 577 ? 18.996 -10.919 -22.897 1.00 93.44 577 GLY A O 1
ATOM 4453 N N . MET A 1 578 ? 16.891 -10.180 -23.220 1.00 94.81 578 MET A N 1
ATOM 4454 C CA . MET A 1 578 ? 16.517 -11.221 -24.186 1.00 94.81 578 MET A CA 1
ATOM 4455 C C . MET A 1 578 ? 17.365 -11.118 -25.460 1.00 94.81 578 MET A C 1
ATOM 4457 O O . MET A 1 578 ? 17.587 -10.032 -25.998 1.00 94.81 578 MET A O 1
ATOM 4461 N N . LYS A 1 579 ? 17.840 -12.262 -25.962 1.00 92.94 579 LYS A N 1
ATOM 4462 C CA . LYS A 1 579 ? 18.668 -12.383 -27.175 1.00 92.94 579 LYS A CA 1
ATOM 4463 C C . LYS A 1 579 ? 18.364 -13.704 -27.894 1.00 92.94 579 LYS A C 1
ATOM 4465 O O . LYS A 1 579 ? 17.699 -14.571 -27.329 1.00 92.94 579 LYS A O 1
ATOM 4470 N N . GLY A 1 580 ? 18.873 -13.850 -29.119 1.00 94.31 580 GLY A N 1
ATOM 4471 C CA . GLY A 1 580 ? 18.811 -15.098 -29.888 1.00 94.31 580 GLY A CA 1
ATOM 4472 C C . GLY A 1 580 ? 17.386 -15.603 -30.118 1.00 94.31 580 GLY A C 1
ATOM 4473 O O . GLY A 1 580 ? 16.453 -14.809 -30.255 1.00 94.31 580 GLY A O 1
ATOM 4474 N N . ASP A 1 581 ? 17.228 -16.926 -30.121 1.00 96.94 581 ASP A N 1
ATOM 4475 C CA . ASP A 1 581 ? 15.965 -17.597 -30.444 1.00 96.94 581 ASP A CA 1
ATOM 4476 C C . ASP A 1 581 ? 14.821 -17.214 -29.504 1.00 96.94 581 ASP A C 1
ATOM 4478 O O . ASP A 1 581 ? 13.692 -17.050 -29.961 1.00 96.94 581 ASP A O 1
ATOM 4482 N N . VAL A 1 582 ? 15.108 -16.989 -28.217 1.00 97.69 582 VAL A N 1
ATOM 4483 C CA . VAL A 1 582 ? 14.101 -16.562 -27.229 1.00 97.69 582 VAL A CA 1
ATOM 4484 C C . VAL A 1 582 ? 13.501 -15.215 -27.617 1.00 97.69 582 VAL A C 1
ATOM 4486 O O . VAL A 1 582 ? 12.282 -15.068 -27.651 1.00 97.69 582 VAL A O 1
ATOM 4489 N N . ARG A 1 583 ? 14.344 -14.231 -27.966 1.00 96.25 583 ARG A N 1
ATOM 4490 C CA . ARG A 1 583 ? 13.863 -12.914 -28.411 1.00 96.25 583 ARG A CA 1
ATOM 4491 C C . ARG A 1 583 ? 13.068 -13.036 -29.710 1.00 96.25 583 ARG A C 1
ATOM 4493 O O . ARG A 1 583 ? 12.029 -12.401 -29.848 1.00 96.25 583 ARG A O 1
ATOM 4500 N N . SER A 1 584 ? 13.548 -13.842 -30.654 1.00 96.12 584 SER A N 1
ATOM 4501 C CA . SER A 1 584 ? 12.875 -14.057 -31.938 1.00 96.12 584 SER A CA 1
ATOM 4502 C C . SER A 1 584 ? 11.491 -14.685 -31.764 1.00 96.12 584 SER A C 1
ATOM 4504 O O . SER A 1 584 ? 10.537 -14.224 -32.382 1.00 96.12 584 SER A O 1
ATOM 4506 N N . ALA A 1 585 ? 11.357 -15.694 -30.902 1.00 97.44 585 ALA A N 1
ATOM 4507 C CA . ALA A 1 585 ? 10.083 -16.344 -30.611 1.00 97.44 585 ALA A CA 1
ATOM 4508 C C . ALA A 1 585 ? 9.119 -15.431 -29.843 1.00 97.44 585 ALA A C 1
ATOM 4510 O O . ALA A 1 585 ? 7.951 -15.350 -30.205 1.00 97.44 585 ALA A O 1
ATOM 4511 N N . TYR A 1 586 ? 9.616 -14.693 -28.847 1.00 97.94 586 TYR A N 1
ATOM 4512 C CA . TYR A 1 586 ? 8.847 -13.689 -28.109 1.00 97.94 586 TYR A CA 1
ATOM 4513 C C . TYR A 1 586 ? 8.209 -12.647 -29.039 1.00 97.94 586 TYR A C 1
ATOM 4515 O O . TYR A 1 586 ? 7.004 -12.405 -28.982 1.00 97.94 586 TYR A O 1
ATOM 4523 N N . LEU A 1 587 ? 9.002 -12.066 -29.945 1.00 96.81 587 LEU A N 1
ATOM 4524 C CA . LEU A 1 587 ? 8.497 -11.081 -30.902 1.00 96.81 587 LEU A CA 1
ATOM 4525 C C . LEU A 1 587 ? 7.579 -11.715 -31.950 1.00 96.81 587 LEU A C 1
ATOM 4527 O O . LEU A 1 587 ? 6.572 -11.112 -32.310 1.00 96.81 587 LEU A O 1
ATOM 4531 N N . ALA A 1 588 ? 7.894 -12.924 -32.419 1.00 96.19 588 ALA A N 1
ATOM 4532 C CA . ALA A 1 588 ? 7.049 -13.632 -33.372 1.00 96.19 588 ALA A CA 1
ATOM 4533 C C . ALA A 1 588 ? 5.676 -13.983 -32.787 1.00 96.19 588 ALA A C 1
ATOM 4535 O O . ALA A 1 588 ? 4.681 -13.871 -33.493 1.00 96.19 588 ALA A O 1
ATOM 4536 N N . GLU A 1 589 ? 5.610 -14.362 -31.510 1.00 96.38 589 GLU A N 1
ATOM 4537 C CA . GLU A 1 589 ? 4.351 -14.603 -30.803 1.00 96.38 589 GLU A CA 1
ATOM 4538 C C . GLU A 1 589 ? 3.542 -13.307 -30.654 1.00 96.38 589 GLU A C 1
ATOM 4540 O O . GLU A 1 589 ? 2.340 -13.288 -30.927 1.00 96.38 589 GLU A O 1
ATOM 4545 N N . TYR A 1 590 ? 4.202 -12.210 -30.266 1.00 96.31 590 TYR A N 1
ATOM 4546 C CA . TYR A 1 590 ? 3.544 -10.919 -30.084 1.00 96.31 590 TYR A CA 1
ATOM 4547 C C . TYR A 1 590 ? 2.981 -10.358 -31.401 1.00 96.31 590 TYR A C 1
ATOM 4549 O O . TYR A 1 590 ? 1.822 -9.957 -31.462 1.00 96.31 590 TYR A O 1
ATOM 4557 N N . PHE A 1 591 ? 3.777 -10.364 -32.473 1.00 93.75 591 PHE A N 1
ATOM 4558 C CA . PHE A 1 591 ? 3.367 -9.838 -33.779 1.00 93.75 591 PHE A CA 1
ATOM 4559 C C . PHE A 1 591 ? 2.608 -10.848 -34.651 1.00 93.75 591 PHE A C 1
ATOM 4561 O O . PHE A 1 591 ? 2.143 -10.495 -35.731 1.00 93.75 591 PHE A O 1
ATOM 4568 N N . GLY A 1 592 ? 2.552 -12.123 -34.258 1.00 92.19 592 GLY A N 1
ATOM 4569 C CA . GLY A 1 592 ? 2.076 -13.212 -35.118 1.00 9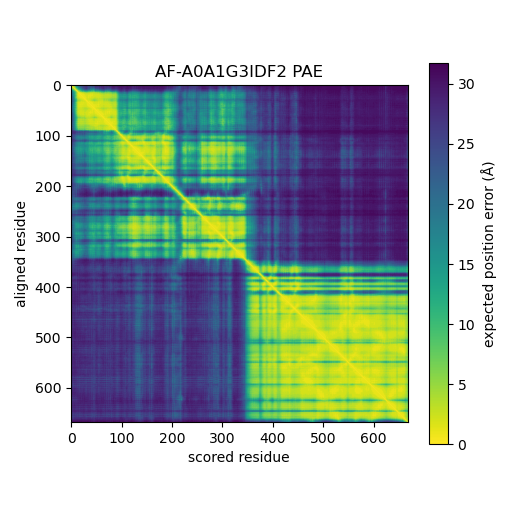2.19 592 GLY A CA 1
ATOM 4570 C C . GLY A 1 592 ? 2.967 -13.489 -36.342 1.00 92.19 592 GLY A C 1
ATOM 4571 O O . GLY A 1 592 ? 2.584 -14.264 -37.216 1.00 92.19 592 GLY A O 1
ATOM 4572 N N . SER A 1 593 ? 4.147 -12.860 -36.442 1.00 89.56 593 SER A N 1
ATOM 4573 C CA . SER A 1 593 ? 5.076 -12.992 -37.570 1.00 89.56 593 SER A CA 1
ATOM 4574 C C . SER A 1 593 ? 6.524 -12.740 -37.153 1.00 89.56 593 SER A C 1
ATOM 4576 O O . SER A 1 593 ? 6.821 -11.808 -36.406 1.00 89.56 593 SER A O 1
ATOM 4578 N N . LYS A 1 594 ? 7.455 -13.535 -37.698 1.00 85.00 594 LYS A N 1
ATOM 4579 C CA . LYS A 1 594 ? 8.904 -13.397 -37.451 1.00 85.00 594 LYS A CA 1
ATOM 4580 C C . LYS A 1 594 ? 9.521 -12.148 -38.093 1.00 85.00 594 LYS A C 1
ATOM 4582 O O . LYS A 1 594 ? 10.538 -11.668 -37.607 1.00 85.00 594 LYS A O 1
ATOM 4587 N N . ASN A 1 595 ? 8.908 -11.621 -39.156 1.00 87.19 595 ASN A N 1
ATOM 4588 C CA . ASN A 1 595 ? 9.463 -10.539 -39.980 1.00 87.19 595 ASN A CA 1
ATOM 4589 C C . ASN A 1 595 ? 8.572 -9.289 -39.971 1.00 87.19 595 ASN A C 1
ATOM 4591 O O . ASN A 1 595 ? 8.472 -8.582 -40.973 1.00 87.19 595 ASN A O 1
ATOM 4595 N N . HIS A 1 596 ? 7.876 -9.035 -38.862 1.00 91.12 596 HIS A N 1
ATOM 4596 C CA . HIS A 1 596 ? 6.978 -7.891 -38.775 1.00 91.12 596 HIS A CA 1
ATOM 4597 C C . HIS A 1 596 ? 7.759 -6.559 -38.870 1.00 91.12 596 HIS A C 1
ATOM 4599 O O . HIS A 1 596 ? 8.726 -6.374 -38.125 1.00 91.12 596 HIS A O 1
ATOM 4605 N N . PRO A 1 597 ? 7.354 -5.593 -39.719 1.00 90.19 597 PRO A N 1
ATOM 4606 C CA . PRO A 1 597 ? 8.083 -4.332 -39.905 1.00 90.19 597 PRO A CA 1
ATOM 4607 C C . PRO A 1 597 ? 8.280 -3.522 -38.611 1.00 90.19 597 PRO A C 1
ATOM 4609 O O . PRO A 1 597 ? 9.309 -2.867 -38.426 1.00 90.19 597 PRO A O 1
ATOM 4612 N N . ALA A 1 598 ? 7.335 -3.623 -37.669 1.00 92.62 598 ALA A N 1
ATOM 4613 C CA . ALA A 1 598 ? 7.406 -2.944 -36.372 1.00 92.62 598 ALA A CA 1
ATOM 4614 C C . ALA A 1 598 ? 8.500 -3.489 -35.427 1.00 92.62 598 ALA A C 1
ATOM 4616 O O . ALA A 1 598 ? 8.774 -2.876 -34.397 1.00 92.62 598 ALA A O 1
ATOM 4617 N N . VAL A 1 599 ? 9.188 -4.586 -35.771 1.00 93.06 599 VAL A N 1
ATOM 4618 C CA . VAL A 1 599 ? 10.376 -5.053 -35.027 1.00 93.06 599 VAL A CA 1
ATOM 4619 C C . VAL A 1 599 ? 11.472 -3.976 -34.990 1.00 93.06 599 VAL A C 1
ATOM 4621 O O . VAL A 1 599 ? 12.192 -3.863 -33.995 1.00 93.06 599 VAL A O 1
ATOM 4624 N N . SER A 1 600 ? 11.554 -3.127 -36.021 1.00 94.31 600 SER A N 1
ATOM 4625 C CA . SER A 1 600 ? 12.424 -1.941 -36.038 1.00 94.31 600 SER A CA 1
ATOM 4626 C C . SER A 1 600 ? 12.138 -0.997 -34.859 1.00 94.31 600 SER A C 1
ATOM 4628 O O . SER A 1 600 ? 13.059 -0.559 -34.168 1.00 94.31 600 SER A O 1
ATOM 4630 N N . ARG A 1 601 ? 10.858 -0.770 -34.538 1.00 96.38 601 ARG A N 1
ATOM 4631 C CA . ARG A 1 601 ? 10.422 0.056 -33.402 1.00 96.38 601 ARG A CA 1
ATOM 4632 C C . ARG A 1 601 ? 10.820 -0.544 -32.063 1.00 96.38 601 ARG A C 1
ATOM 4634 O O . ARG A 1 601 ? 11.257 0.196 -31.186 1.00 96.38 601 ARG A O 1
ATOM 4641 N N . ILE A 1 602 ? 10.729 -1.870 -31.915 1.00 96.25 602 ILE A N 1
ATOM 4642 C CA . ILE A 1 602 ? 11.180 -2.566 -30.698 1.00 96.25 602 ILE A CA 1
ATOM 4643 C C . ILE A 1 602 ? 12.652 -2.262 -30.433 1.00 96.25 602 ILE A C 1
ATOM 4645 O O . ILE A 1 602 ? 13.020 -1.934 -29.310 1.00 96.25 602 ILE A O 1
ATOM 4649 N N . ARG A 1 603 ? 13.497 -2.303 -31.469 1.00 95.44 603 ARG A N 1
ATOM 4650 C CA . ARG A 1 603 ? 14.929 -2.016 -31.327 1.00 95.44 603 ARG A CA 1
ATOM 4651 C C . ARG A 1 603 ? 15.198 -0.578 -30.871 1.00 95.44 603 ARG A C 1
ATOM 4653 O O . ARG A 1 603 ? 16.074 -0.353 -30.038 1.00 95.44 603 ARG A O 1
ATOM 4660 N N . LEU A 1 604 ? 14.427 0.384 -31.376 1.00 97.94 604 LEU A N 1
ATOM 4661 C CA . LEU A 1 604 ? 14.500 1.784 -30.948 1.00 97.94 604 LEU A CA 1
ATOM 4662 C C . LEU A 1 604 ? 14.032 1.951 -29.495 1.00 97.94 604 LEU A C 1
ATOM 4664 O O . LEU A 1 604 ? 14.727 2.585 -28.703 1.00 97.94 604 LEU A O 1
ATOM 4668 N N . PHE A 1 605 ? 12.906 1.345 -29.109 1.00 98.12 605 PHE A N 1
ATOM 4669 C CA . PHE A 1 605 ? 12.433 1.387 -27.723 1.00 98.12 605 PHE A CA 1
ATOM 4670 C C . PHE A 1 605 ? 13.357 0.643 -26.744 1.00 98.12 605 PHE A C 1
ATOM 4672 O O . PHE A 1 605 ? 13.477 1.067 -25.597 1.00 98.12 605 PHE A O 1
ATOM 4679 N N . GLU A 1 606 ? 14.077 -0.403 -27.168 1.00 97.12 606 GLU A N 1
ATOM 4680 C CA . GLU A 1 606 ? 15.118 -1.050 -26.353 1.00 97.12 606 GLU A CA 1
ATOM 4681 C C . GLU A 1 606 ? 16.247 -0.058 -26.008 1.00 97.12 606 GLU A C 1
ATOM 4683 O O . GLU A 1 606 ? 16.690 -0.015 -24.855 1.00 97.12 606 GLU A O 1
ATOM 4688 N N . ALA A 1 607 ? 16.667 0.782 -26.967 1.00 97.19 607 ALA A N 1
ATOM 4689 C CA . ALA A 1 607 ? 17.623 1.866 -26.722 1.00 97.19 607 ALA A CA 1
ATOM 4690 C C . ALA A 1 607 ? 17.044 2.920 -25.760 1.00 97.19 607 ALA A C 1
ATOM 4692 O O . ALA A 1 607 ? 17.702 3.301 -24.791 1.00 97.19 607 ALA A O 1
ATOM 4693 N N . VAL A 1 608 ? 15.789 3.333 -25.973 1.00 98.25 608 VAL A N 1
ATOM 4694 C CA . VAL A 1 608 ? 15.071 4.272 -25.088 1.00 98.25 608 VAL A CA 1
ATOM 4695 C C . VAL A 1 608 ? 14.987 3.737 -23.659 1.00 98.25 608 VAL A C 1
ATOM 4697 O O . VAL A 1 608 ? 15.253 4.473 -22.714 1.00 98.25 608 VAL A O 1
ATOM 4700 N N . CYS A 1 609 ? 14.683 2.450 -23.487 1.00 97.25 609 CYS A N 1
ATOM 4701 C CA . CYS A 1 609 ? 14.608 1.796 -22.186 1.00 97.25 609 CYS A CA 1
ATOM 4702 C C . CYS A 1 609 ? 15.959 1.850 -21.455 1.00 97.25 609 CYS A C 1
ATOM 4704 O O . CYS A 1 609 ? 16.020 2.265 -20.299 1.00 97.25 609 CYS A O 1
ATOM 4706 N N . ARG A 1 610 ? 17.060 1.497 -22.130 1.00 96.38 610 ARG A N 1
ATOM 4707 C CA . ARG A 1 610 ? 18.404 1.501 -21.518 1.00 96.38 610 ARG A CA 1
ATOM 4708 C C . ARG A 1 610 ? 18.843 2.902 -21.120 1.00 96.38 610 ARG A C 1
ATOM 4710 O O . ARG A 1 610 ? 19.365 3.097 -20.025 1.00 96.38 610 ARG A O 1
ATOM 4717 N N . TYR A 1 611 ? 18.558 3.877 -21.977 1.00 97.06 611 TYR A N 1
ATOM 4718 C CA . TYR A 1 611 ? 18.795 5.279 -21.674 1.00 97.06 611 TYR A CA 1
ATOM 4719 C C . TYR A 1 611 ? 17.958 5.761 -20.479 1.00 97.06 611 TYR A C 1
ATOM 4721 O O . TYR A 1 611 ? 18.495 6.394 -19.573 1.00 97.06 611 TYR A O 1
ATOM 4729 N N . TYR A 1 612 ? 16.667 5.412 -20.425 1.00 96.88 612 TYR A N 1
ATOM 4730 C CA . TYR A 1 612 ? 15.782 5.755 -19.308 1.00 96.88 612 TYR A CA 1
ATOM 4731 C C . TYR A 1 612 ? 16.317 5.244 -17.963 1.00 96.88 612 TYR A C 1
ATOM 4733 O O . TYR A 1 612 ? 16.335 5.991 -16.981 1.00 96.88 612 TYR A O 1
ATOM 4741 N N . TRP A 1 613 ? 16.792 3.998 -17.908 1.00 95.19 613 TRP A N 1
ATOM 4742 C CA . TRP A 1 613 ? 17.364 3.443 -16.681 1.00 95.19 613 TRP A CA 1
ATOM 4743 C C . TRP A 1 613 ? 18.713 4.074 -16.332 1.00 95.19 613 TRP A C 1
ATOM 4745 O O . TRP A 1 613 ? 18.923 4.407 -15.168 1.00 95.19 613 TRP A O 1
ATOM 4755 N N . ARG A 1 614 ? 19.576 4.361 -17.319 1.00 95.19 614 ARG A N 1
ATOM 4756 C CA . ARG A 1 614 ? 20.811 5.140 -17.105 1.00 95.19 614 ARG A CA 1
ATOM 4757 C C . ARG A 1 614 ? 20.522 6.464 -16.402 1.00 95.19 614 ARG A C 1
ATOM 4759 O O . ARG A 1 614 ? 21.091 6.720 -15.345 1.00 95.19 614 ARG A O 1
ATOM 4766 N N . ILE A 1 615 ? 19.646 7.296 -16.966 1.00 95.56 615 ILE A N 1
ATOM 4767 C CA . ILE A 1 615 ? 19.357 8.618 -16.388 1.00 95.56 615 ILE A CA 1
ATOM 4768 C C . ILE A 1 615 ? 18.581 8.516 -15.072 1.00 95.56 615 ILE A C 1
ATOM 4770 O O . ILE A 1 615 ? 18.702 9.393 -14.226 1.00 95.56 615 ILE A O 1
ATOM 4774 N N . THR A 1 616 ? 17.815 7.439 -14.866 1.00 94.25 616 THR A N 1
ATOM 4775 C CA . THR A 1 616 ? 17.151 7.176 -13.583 1.00 94.25 616 THR A CA 1
ATOM 4776 C C . THR A 1 616 ? 18.171 6.960 -12.477 1.00 94.25 616 THR A C 1
ATOM 4778 O O . THR A 1 616 ? 18.093 7.655 -11.470 1.00 94.25 616 THR A O 1
ATOM 4781 N N . TYR A 1 617 ? 19.167 6.102 -12.698 1.00 94.25 617 TYR A N 1
ATOM 4782 C CA . TYR A 1 617 ? 20.228 5.885 -11.717 1.00 94.25 617 TYR A CA 1
ATOM 4783 C C . TYR A 1 617 ? 21.144 7.100 -11.536 1.00 94.25 617 TYR A C 1
ATOM 4785 O O . TYR A 1 617 ? 21.655 7.296 -10.442 1.00 94.25 617 TYR A O 1
ATOM 4793 N N . LEU A 1 618 ? 21.316 7.951 -12.555 1.00 93.31 618 LEU A N 1
ATOM 4794 C CA . LEU A 1 618 ? 21.992 9.242 -12.371 1.00 93.31 618 LEU A CA 1
ATOM 4795 C C . LEU A 1 618 ? 21.196 10.191 -11.466 1.00 93.31 618 LEU A C 1
ATOM 4797 O O . LEU A 1 618 ? 21.796 10.881 -10.650 1.00 93.31 618 LEU A O 1
ATOM 4801 N N . CYS A 1 619 ? 19.863 10.234 -11.585 1.00 91.56 619 CYS A N 1
ATOM 4802 C CA . CYS A 1 619 ? 19.040 10.998 -10.645 1.00 91.56 619 CYS A CA 1
ATOM 4803 C C . CYS A 1 619 ? 19.139 10.427 -9.225 1.00 91.56 619 CYS A C 1
ATOM 4805 O O . CYS A 1 619 ? 19.248 11.199 -8.286 1.00 91.56 619 CYS A O 1
ATOM 4807 N N . GLU A 1 620 ? 19.124 9.101 -9.067 1.00 89.69 620 GLU A N 1
ATOM 4808 C CA . GLU A 1 620 ? 19.272 8.460 -7.752 1.00 89.69 620 GLU A CA 1
ATOM 4809 C C . GLU A 1 620 ? 20.645 8.734 -7.123 1.00 89.69 620 GLU A C 1
ATOM 4811 O O . GLU A 1 620 ? 20.718 9.041 -5.942 1.00 89.69 620 GLU A O 1
ATOM 4816 N N . ASP A 1 621 ? 21.727 8.666 -7.906 1.00 86.88 621 ASP A N 1
ATOM 4817 C CA . ASP A 1 621 ? 23.091 9.009 -7.471 1.00 86.88 621 ASP A CA 1
ATOM 4818 C C . ASP A 1 621 ? 23.225 10.492 -7.090 1.00 86.88 621 ASP A C 1
ATOM 4820 O O . ASP A 1 621 ? 23.954 10.835 -6.170 1.00 86.88 621 ASP A O 1
ATOM 4824 N N . MET A 1 622 ? 22.489 11.378 -7.762 1.00 86.88 622 MET A N 1
ATOM 4825 C CA . MET A 1 622 ? 22.414 12.796 -7.405 1.00 86.88 622 MET A CA 1
ATOM 4826 C C . MET A 1 622 ? 21.616 13.029 -6.111 1.00 86.88 622 MET A C 1
ATOM 4828 O O . MET A 1 622 ? 22.039 13.828 -5.281 1.00 86.88 622 MET A O 1
ATOM 4832 N N . ASP A 1 623 ? 20.470 12.359 -5.947 1.00 81.56 623 ASP A N 1
ATOM 4833 C CA . ASP A 1 623 ? 19.587 12.526 -4.784 1.00 81.56 623 ASP A CA 1
ATOM 4834 C C . ASP A 1 623 ? 20.204 11.903 -3.514 1.00 81.56 623 ASP A C 1
ATOM 4836 O O . ASP A 1 623 ? 20.113 12.474 -2.428 1.00 81.56 623 ASP A O 1
ATOM 4840 N N . GLN A 1 624 ? 20.839 10.732 -3.643 1.00 80.19 624 GLN A N 1
ATOM 4841 C CA . GLN A 1 624 ? 21.517 10.010 -2.563 1.00 80.19 624 GLN A CA 1
ATOM 4842 C C . GLN A 1 624 ? 22.782 9.320 -3.099 1.00 80.19 624 GLN A C 1
ATOM 4844 O O . GLN A 1 624 ? 22.721 8.146 -3.497 1.00 80.19 624 GLN A O 1
ATOM 4849 N N . PRO A 1 625 ? 23.936 10.015 -3.090 1.00 79.12 625 PRO A N 1
ATOM 4850 C CA . PRO A 1 625 ? 25.185 9.487 -3.628 1.00 79.12 625 PRO A CA 1
ATOM 4851 C C . PRO A 1 625 ? 25.544 8.142 -3.010 1.00 79.12 625 PRO A C 1
ATOM 4853 O O . PRO A 1 625 ? 25.806 8.035 -1.810 1.00 79.12 625 PRO A O 1
ATOM 4856 N N . ASN A 1 626 ? 25.559 7.092 -3.829 1.00 78.94 626 ASN A N 1
ATOM 4857 C CA . ASN A 1 626 ? 25.946 5.765 -3.378 1.00 78.94 626 ASN A CA 1
ATOM 4858 C C . ASN A 1 626 ? 26.601 4.961 -4.506 1.00 78.94 626 ASN A C 1
ATOM 4860 O O . ASN A 1 626 ? 26.317 5.120 -5.691 1.00 78.94 626 ASN A O 1
ATOM 4864 N N . GLN A 1 627 ? 27.507 4.050 -4.139 1.00 83.00 627 GLN A N 1
ATOM 4865 C CA . GLN A 1 627 ? 28.262 3.286 -5.137 1.00 83.00 627 GLN A CA 1
ATOM 4866 C C . GLN A 1 627 ? 27.364 2.392 -6.010 1.00 83.00 627 GLN A C 1
ATOM 4868 O O . GLN A 1 627 ? 27.740 2.061 -7.134 1.00 83.00 627 GLN A O 1
ATOM 4873 N N . THR A 1 628 ? 26.190 1.992 -5.519 1.00 86.38 628 THR A N 1
ATOM 4874 C CA . THR A 1 628 ? 25.279 1.087 -6.227 1.00 86.38 628 THR A CA 1
ATOM 4875 C C . THR A 1 628 ? 24.561 1.782 -7.381 1.00 86.38 628 THR A C 1
ATOM 4877 O O . THR A 1 628 ? 24.580 1.258 -8.497 1.00 86.38 628 THR A O 1
ATOM 4880 N N . SER A 1 629 ? 23.966 2.958 -7.159 1.00 85.69 629 SER A N 1
ATOM 4881 C CA . SER A 1 629 ? 23.308 3.750 -8.205 1.00 85.69 629 SER A CA 1
ATOM 4882 C C . SER A 1 629 ? 24.317 4.159 -9.275 1.00 85.69 629 SER A C 1
ATOM 4884 O O . SER A 1 629 ? 24.073 3.932 -10.459 1.00 85.69 629 SER A O 1
ATOM 4886 N N . SER A 1 630 ? 25.506 4.619 -8.877 1.00 86.81 630 SER A N 1
ATOM 4887 C CA . SER A 1 630 ? 26.571 4.979 -9.813 1.00 86.81 630 SER A CA 1
ATOM 4888 C C . SER A 1 630 ? 27.012 3.805 -10.709 1.00 86.81 630 SER A C 1
ATOM 4890 O O . SER A 1 630 ? 27.068 3.953 -11.935 1.00 86.81 630 SER A O 1
ATOM 4892 N N . ARG A 1 631 ? 27.236 2.608 -10.136 1.00 91.69 631 ARG A N 1
ATOM 4893 C CA . ARG A 1 631 ? 27.575 1.388 -10.901 1.00 91.69 631 ARG A CA 1
ATOM 4894 C C . ARG A 1 631 ? 26.437 0.933 -11.812 1.00 91.69 631 ARG A C 1
ATOM 4896 O O . ARG A 1 631 ? 26.680 0.533 -12.951 1.00 91.69 631 ARG A O 1
ATOM 4903 N N . ASN A 1 632 ? 25.195 0.980 -11.329 1.00 92.81 632 ASN A N 1
ATOM 4904 C CA . ASN A 1 632 ? 24.026 0.634 -12.136 1.00 92.81 632 ASN A CA 1
ATOM 4905 C C . ASN A 1 632 ? 23.881 1.584 -13.318 1.00 92.81 632 ASN A C 1
ATOM 4907 O O . ASN A 1 632 ? 23.637 1.133 -14.437 1.00 92.81 632 ASN A O 1
ATOM 4911 N N . ALA A 1 633 ? 24.095 2.879 -13.096 1.00 93.00 633 ALA A N 1
ATOM 4912 C CA . ALA A 1 633 ? 24.111 3.849 -14.164 1.00 93.00 633 ALA A CA 1
ATOM 4913 C C . ALA A 1 633 ? 25.137 3.425 -15.233 1.00 93.00 633 ALA A C 1
ATOM 4915 O O . ALA A 1 633 ? 24.803 3.434 -16.413 1.00 93.00 633 ALA A O 1
ATOM 4916 N N . ASP A 1 634 ? 26.374 3.067 -14.880 1.00 93.69 634 ASP A N 1
ATOM 4917 C CA . ASP A 1 634 ? 27.398 2.709 -15.881 1.00 93.69 634 ASP A CA 1
ATOM 4918 C C . ASP A 1 634 ? 27.084 1.407 -16.617 1.00 93.69 634 ASP A C 1
ATOM 4920 O O . ASP A 1 634 ? 27.260 1.321 -17.833 1.00 93.69 634 ASP A O 1
ATOM 4924 N N . LYS A 1 635 ? 26.513 0.422 -15.918 1.00 94.81 635 LYS A N 1
ATOM 4925 C CA . LYS A 1 635 ? 25.995 -0.802 -16.542 1.00 94.81 635 LYS A CA 1
ATOM 4926 C C . LYS A 1 635 ? 24.966 -0.486 -17.633 1.00 94.81 635 LYS A C 1
ATOM 4928 O O . LYS A 1 635 ? 25.045 -1.038 -18.730 1.00 94.81 635 LYS A O 1
ATOM 4933 N N . TRP A 1 636 ? 24.006 0.395 -17.348 1.00 95.12 636 TRP A N 1
ATOM 4934 C CA . TRP A 1 636 ? 22.977 0.780 -18.318 1.00 95.12 636 TRP A CA 1
ATOM 4935 C C . TRP A 1 636 ? 23.533 1.597 -19.485 1.00 95.12 636 TRP A C 1
ATOM 4937 O O . TRP A 1 636 ? 23.043 1.444 -20.603 1.00 95.12 636 TRP A O 1
ATOM 4947 N N . LEU A 1 637 ? 24.578 2.400 -19.258 1.00 94.44 637 LEU A N 1
ATOM 4948 C CA . LEU A 1 637 ? 25.308 3.069 -20.337 1.00 94.44 637 LEU A CA 1
ATOM 4949 C C . LEU A 1 637 ? 26.002 2.054 -21.255 1.00 94.44 637 LEU A C 1
ATOM 4951 O O . LEU A 1 637 ? 25.851 2.142 -22.469 1.00 94.44 637 LEU A O 1
ATOM 4955 N N . GLY A 1 638 ? 26.689 1.058 -20.688 1.00 93.81 638 GLY A N 1
ATOM 4956 C CA . GLY A 1 638 ? 27.307 -0.020 -21.465 1.00 93.81 638 GLY A CA 1
ATOM 4957 C C . GLY A 1 638 ? 26.282 -0.762 -22.323 1.00 93.81 638 GLY A C 1
ATOM 4958 O O . GLY A 1 638 ? 26.455 -0.897 -23.529 1.00 93.81 638 GLY A O 1
ATOM 4959 N N . TRP A 1 639 ? 25.143 -1.140 -21.737 1.00 93.88 639 TRP A N 1
ATOM 4960 C CA . TRP A 1 639 ? 24.062 -1.771 -22.497 1.00 93.88 639 TRP A CA 1
ATOM 4961 C C . TRP A 1 639 ? 23.485 -0.845 -23.569 1.00 93.88 639 TRP A C 1
ATOM 4963 O O . TRP A 1 639 ? 23.103 -1.318 -24.638 1.00 93.88 639 TRP A O 1
ATOM 4973 N N . PHE A 1 640 ? 23.348 0.453 -23.308 1.00 95.25 640 PHE A N 1
ATOM 4974 C CA . PHE A 1 640 ? 22.889 1.396 -24.325 1.00 95.25 640 PHE A CA 1
ATOM 4975 C C . PHE A 1 640 ? 23.839 1.400 -25.532 1.00 95.25 640 PHE A C 1
ATOM 4977 O O . PHE A 1 640 ? 23.380 1.192 -26.656 1.00 95.25 640 PHE A O 1
ATOM 4984 N N . ASN A 1 641 ? 25.144 1.523 -25.280 1.00 93.75 641 ASN A N 1
ATOM 4985 C CA . ASN A 1 641 ? 26.195 1.515 -26.300 1.00 93.75 641 ASN A CA 1
ATOM 4986 C C . ASN A 1 641 ? 26.216 0.201 -27.102 1.00 93.75 641 ASN A C 1
ATOM 4988 O O . ASN A 1 641 ? 26.223 0.245 -28.329 1.00 93.75 641 ASN A O 1
ATOM 4992 N N . ASP A 1 642 ? 26.056 -0.955 -26.442 1.00 91.00 642 ASP A N 1
ATOM 4993 C CA . ASP A 1 642 ? 25.953 -2.269 -27.105 1.00 91.00 642 ASP A CA 1
ATOM 4994 C C . ASP A 1 642 ? 24.832 -2.344 -28.158 1.00 91.00 642 ASP A C 1
ATOM 4996 O O . ASP A 1 642 ? 24.872 -3.181 -29.063 1.00 91.00 642 ASP A O 1
ATOM 5000 N N . ILE A 1 643 ? 23.776 -1.534 -28.014 1.00 90.50 643 ILE A N 1
ATOM 5001 C CA . ILE A 1 643 ? 22.744 -1.415 -29.046 1.00 90.50 643 ILE A CA 1
ATOM 5002 C C . ILE A 1 643 ? 23.151 -0.407 -30.102 1.00 90.50 643 ILE A C 1
ATOM 5004 O O . ILE A 1 643 ? 23.072 -0.742 -31.280 1.00 90.50 643 ILE A O 1
ATOM 5008 N N . VAL A 1 644 ? 23.500 0.816 -29.702 1.00 92.56 644 VAL A N 1
ATOM 5009 C CA . VAL A 1 644 ? 23.544 1.950 -30.635 1.00 92.56 644 VAL A CA 1
ATOM 5010 C C . VAL A 1 644 ? 24.816 2.012 -31.473 1.00 92.56 644 VAL A C 1
ATOM 5012 O O . VAL A 1 644 ? 24.786 2.614 -32.542 1.00 92.56 644 VAL A O 1
ATOM 5015 N N . ASP A 1 645 ? 25.899 1.375 -31.026 1.00 87.44 645 ASP A N 1
ATOM 5016 C CA . ASP A 1 645 ? 27.187 1.382 -31.728 1.00 87.44 645 ASP A CA 1
ATOM 5017 C C . ASP A 1 645 ? 27.331 0.226 -32.740 1.00 87.44 645 ASP A C 1
ATOM 5019 O O . ASP A 1 645 ? 28.336 0.137 -33.440 1.00 87.44 645 ASP A O 1
ATOM 5023 N N . GLY A 1 646 ? 26.336 -0.663 -32.858 1.00 79.56 646 GLY A N 1
ATOM 5024 C CA . GLY A 1 646 ? 26.343 -1.743 -33.850 1.00 79.56 646 GLY A CA 1
ATOM 5025 C C . GLY A 1 646 ? 25.724 -1.339 -35.195 1.00 79.56 646 GLY A C 1
ATOM 5026 O O . GLY A 1 646 ? 24.661 -0.722 -35.226 1.00 79.56 646 GLY A O 1
ATOM 5027 N N . ASP A 1 647 ? 26.299 -1.800 -36.314 1.00 69.94 647 ASP A N 1
ATOM 5028 C CA . ASP A 1 647 ? 25.832 -1.493 -37.687 1.00 69.94 647 ASP A CA 1
ATOM 5029 C C . ASP A 1 647 ? 24.346 -1.822 -37.937 1.00 69.94 647 ASP A C 1
ATOM 5031 O O . ASP A 1 647 ? 23.652 -1.156 -38.710 1.00 69.94 647 ASP A O 1
ATOM 5035 N N . SER A 1 648 ? 23.820 -2.835 -37.243 1.00 84.31 648 SER A N 1
ATOM 5036 C CA . SER A 1 648 ? 22.404 -3.234 -37.315 1.00 84.31 648 SER A CA 1
ATOM 5037 C C . SER A 1 648 ? 21.427 -2.207 -36.717 1.00 84.31 648 SER A C 1
ATOM 5039 O O . SER A 1 648 ? 20.227 -2.241 -37.012 1.00 84.31 648 SER A O 1
ATOM 5041 N N . PHE A 1 649 ? 21.902 -1.281 -35.877 1.00 93.25 649 PHE A N 1
ATOM 5042 C CA . PHE A 1 649 ? 21.044 -0.281 -35.248 1.00 93.25 649 PHE A CA 1
ATOM 5043 C C . PHE A 1 649 ? 20.652 0.832 -36.211 1.00 93.25 649 PHE A C 1
ATOM 5045 O O . PHE A 1 649 ? 19.466 1.134 -36.312 1.00 93.25 649 PHE A O 1
ATOM 5052 N N . GLU A 1 650 ? 21.590 1.377 -36.991 1.00 92.31 650 GLU A N 1
ATOM 5053 C CA . GLU A 1 650 ? 21.255 2.405 -37.988 1.00 92.31 650 GLU A CA 1
ATOM 5054 C C . GLU A 1 650 ? 20.322 1.843 -39.076 1.00 92.31 650 GLU A C 1
ATOM 5056 O O . GLU A 1 650 ? 19.435 2.540 -39.561 1.00 92.31 650 GLU A O 1
ATOM 5061 N N . GLN A 1 651 ? 20.442 0.551 -39.408 1.00 92.94 651 GLN A N 1
ATOM 5062 C CA . GLN A 1 651 ? 19.473 -0.135 -40.272 1.00 92.94 651 GLN A CA 1
ATOM 5063 C C . GLN A 1 651 ? 18.071 -0.165 -39.647 1.00 92.94 651 GLN A C 1
ATOM 5065 O O . GLN A 1 651 ? 17.084 0.081 -40.337 1.00 92.94 651 GLN A O 1
ATOM 5070 N N . SER A 1 652 ? 17.978 -0.413 -38.338 1.00 94.56 652 SER A N 1
ATOM 5071 C CA . SER A 1 652 ? 16.705 -0.381 -37.608 1.00 94.56 652 SER A CA 1
ATOM 5072 C C . SER A 1 652 ? 16.119 1.031 -37.538 1.00 94.56 652 SER A C 1
ATOM 5074 O O . SER A 1 652 ? 14.906 1.185 -37.638 1.00 94.56 652 SER A O 1
ATOM 5076 N N . VAL A 1 653 ? 16.965 2.060 -37.408 1.00 96.19 653 VAL A N 1
ATOM 5077 C CA . VAL A 1 653 ? 16.556 3.473 -37.457 1.00 96.19 653 VAL A CA 1
ATOM 5078 C C . VAL A 1 653 ? 15.953 3.807 -38.820 1.00 96.19 653 VAL A C 1
ATOM 5080 O O . VAL A 1 653 ? 14.832 4.304 -38.860 1.00 96.19 653 VAL A O 1
ATOM 5083 N N . LYS A 1 654 ? 16.631 3.459 -39.920 1.00 95.19 654 LYS A N 1
ATOM 5084 C CA . LYS A 1 654 ? 16.113 3.660 -41.285 1.00 95.19 654 LYS A CA 1
ATOM 5085 C C . LYS A 1 654 ? 14.803 2.905 -41.519 1.00 95.19 654 LYS A C 1
ATOM 5087 O O . LYS A 1 654 ? 13.823 3.487 -41.962 1.00 95.19 654 LYS A O 1
ATOM 5092 N N . ALA A 1 655 ? 14.747 1.629 -41.132 1.00 95.38 655 ALA A N 1
ATOM 5093 C CA . ALA A 1 655 ? 13.525 0.834 -41.250 1.00 95.38 655 ALA A CA 1
ATOM 5094 C C . ALA A 1 655 ? 12.355 1.434 -40.445 1.00 95.38 655 ALA A C 1
ATOM 5096 O O . ALA A 1 655 ? 11.211 1.405 -40.894 1.00 95.38 655 ALA A O 1
ATOM 5097 N N . ALA A 1 656 ? 12.632 2.005 -39.268 1.00 95.94 656 ALA A N 1
ATOM 5098 C CA . ALA A 1 656 ? 11.627 2.698 -38.472 1.00 95.94 656 ALA A CA 1
ATOM 5099 C C . ALA A 1 656 ? 11.226 4.056 -39.076 1.00 95.94 656 ALA A C 1
ATOM 5101 O O . ALA A 1 656 ? 10.072 4.445 -38.932 1.00 95.94 656 ALA A O 1
ATOM 5102 N N . GLU A 1 657 ? 12.119 4.776 -39.763 1.00 97.06 657 GLU A N 1
ATOM 5103 C CA . GLU A 1 657 ? 11.789 6.016 -40.490 1.00 97.06 657 GLU A CA 1
ATOM 5104 C C . GLU A 1 657 ? 10.768 5.768 -41.614 1.00 97.06 657 GLU A C 1
ATOM 5106 O O . GLU A 1 657 ? 9.862 6.587 -41.806 1.00 97.06 657 GLU A O 1
ATOM 5111 N N . ASP A 1 658 ? 10.848 4.611 -42.274 1.00 94.94 658 ASP A N 1
ATOM 5112 C CA . ASP A 1 658 ? 9.937 4.201 -43.350 1.00 94.94 658 ASP A CA 1
ATOM 5113 C C . ASP A 1 658 ? 8.634 3.560 -42.841 1.00 94.94 658 ASP A C 1
ATOM 5115 O O . ASP A 1 658 ? 7.625 3.514 -43.550 1.00 94.94 658 ASP A O 1
ATOM 5119 N N . TYR A 1 659 ? 8.614 3.081 -41.596 1.00 95.19 659 TYR A N 1
ATOM 5120 C CA . TYR A 1 659 ? 7.451 2.401 -41.033 1.00 95.19 659 TYR A CA 1
ATOM 5121 C C . TYR A 1 659 ? 6.274 3.362 -40.795 1.00 95.19 659 TYR A C 1
ATOM 5123 O O . TYR A 1 659 ? 6.414 4.445 -40.220 1.00 95.19 659 TYR A O 1
ATOM 5131 N N . ARG A 1 660 ? 5.069 2.955 -41.192 1.00 94.50 660 ARG A N 1
ATOM 5132 C CA . ARG A 1 660 ? 3.808 3.636 -40.870 1.00 94.50 660 ARG A CA 1
ATOM 5133 C C . ARG A 1 660 ? 2.801 2.582 -40.453 1.00 94.50 660 ARG A C 1
ATOM 5135 O O . ARG A 1 660 ? 2.646 1.597 -41.168 1.00 94.50 660 ARG A O 1
ATOM 5142 N N . TRP A 1 661 ? 2.144 2.799 -39.320 1.00 91.88 661 TRP A N 1
ATOM 5143 C CA . TRP A 1 661 ? 1.145 1.876 -38.805 1.00 91.88 661 TRP A CA 1
ATOM 5144 C C . TRP A 1 661 ? -0.034 1.751 -39.766 1.00 91.88 661 TRP A C 1
ATOM 5146 O O . TRP A 1 661 ? -0.527 2.747 -40.304 1.00 91.88 661 TRP A O 1
ATOM 5156 N N . ARG A 1 662 ? -0.500 0.519 -39.954 1.00 86.56 662 ARG A N 1
ATOM 5157 C CA . ARG A 1 662 ? -1.741 0.196 -40.653 1.00 86.56 662 ARG A CA 1
ATOM 5158 C C . ARG A 1 662 ? -2.616 -0.657 -39.730 1.00 86.56 662 ARG A C 1
ATOM 5160 O O . ARG A 1 662 ? -2.068 -1.437 -38.957 1.00 86.56 662 ARG A O 1
ATOM 5167 N N . PRO A 1 663 ? -3.954 -0.605 -39.847 1.00 76.19 663 PRO A N 1
ATOM 5168 C CA . PRO A 1 663 ? -4.855 -1.428 -39.027 1.00 76.19 663 PRO A CA 1
ATOM 5169 C C . PRO A 1 663 ? -4.548 -2.933 -39.058 1.00 76.19 663 PRO A C 1
ATOM 5171 O O . PRO A 1 663 ? -4.697 -3.626 -38.065 1.00 76.19 663 PRO A O 1
ATOM 5174 N N . GLN A 1 664 ? -4.051 -3.433 -40.188 1.00 69.12 664 GLN A N 1
ATOM 5175 C CA . GLN A 1 664 ? -3.622 -4.825 -40.366 1.00 69.12 664 GLN A CA 1
ATOM 5176 C C . GLN A 1 664 ? -2.322 -5.199 -39.621 1.00 69.12 664 GLN A C 1
ATOM 5178 O O . GLN A 1 664 ? -2.027 -6.383 -39.486 1.00 69.12 664 GLN A O 1
ATOM 5183 N N . ASP A 1 665 ? -1.554 -4.214 -39.144 1.00 65.50 665 ASP A N 1
ATOM 5184 C CA . ASP A 1 665 ? -0.280 -4.402 -38.433 1.00 65.50 665 ASP A CA 1
ATOM 5185 C C . ASP A 1 665 ? -0.482 -4.591 -36.913 1.00 65.50 665 ASP A C 1
ATOM 5187 O O . ASP A 1 665 ? 0.482 -4.716 -36.156 1.00 65.50 665 ASP A O 1
ATOM 5191 N N . GLY A 1 666 ? -1.734 -4.592 -36.443 1.00 57.91 666 GLY A N 1
ATOM 5192 C CA . GLY A 1 666 ? -2.082 -4.890 -35.060 1.00 57.91 666 GLY A CA 1
ATOM 5193 C C . GLY A 1 666 ? -3.571 -5.176 -34.899 1.00 57.91 666 GLY A C 1
ATOM 5194 O O . GLY A 1 666 ? -4.381 -4.264 -34.993 1.00 57.91 666 GLY A O 1
ATOM 5195 N N . ASN A 1 667 ? -3.918 -6.428 -34.592 1.00 47.47 667 ASN A N 1
ATOM 5196 C CA . ASN A 1 667 ? -5.155 -6.720 -33.867 1.00 47.47 667 ASN A CA 1
ATOM 5197 C C . ASN A 1 667 ? -4.821 -6.612 -32.377 1.00 47.47 667 ASN A C 1
ATOM 5199 O O . ASN A 1 667 ? -4.449 -7.611 -31.752 1.00 47.47 667 ASN A O 1
ATOM 5203 N N . PHE A 1 668 ? -4.865 -5.382 -31.872 1.00 55.31 668 PHE A N 1
ATOM 5204 C CA . PHE A 1 668 ? -5.068 -5.122 -30.453 1.00 55.31 668 PHE A CA 1
ATOM 5205 C C . PHE A 1 668 ? -6.550 -4.820 -30.294 1.00 55.31 668 PHE A C 1
ATOM 5207 O O . PHE A 1 668 ? -7.010 -3.842 -30.929 1.00 55.31 668 PHE A O 1
#

Secondary structure (DSSP, 8-state):
---S-S----HHHHHHHHHHHHHHHHHH-TT-HHHHHHHHHHHHHTT-HHHHHHHHHHHHHH-TT-HHHHHHHHHHHHHTT-HHHHHHHH--S--SS-TTSPBP-S---SSSEEEEE--TTS-HHHHHHHHHHHHHHHHTT-EEEEEE-HHHHHHHTTTSTTEEEEETTSSHHHHHTSSS-EEEEEEGGGHHHHGGGSGGGS-GGGS----------------EEEE---STT-SS-HHHHHHHHHHS-S-B----TTS-HHHHHHHHTTSSEEEES-HHHHHHHHHTT--EEEEEETTS-GGG-SSTT--SS-TTEEEEEEPTT--HHHHHHHHHHHHHHHHT--TT-HHHHHHHHHHHHHHHHHHHGGGS-S--TT---EEE-TT-SS-EEEEE--SS--EEEEE--SSPPPHHHHHHHHHHHHHHHTTTSSPPEEEE-TTT--EEEE---SPBPPHHHHTSHHHHHHHHHHHHHHHTSSPPSSB--HHHHHHHHHHHHHHTT-HHHHTTHHHHHHHHHHHHHHHHTTPPPEEE-S---GGGEEEETTEEEE--GGG-EEE-HHHHHHHHHHHTT--HHHHHHHHHHHHSSTT-TTHHHHHHHHHHHHHHHHHHHHHHHHHS--HHHHHHHHHHHHHHHHHHTSHHHHHHHHHHHH----GGG---

Mean predicted aligned error: 18.47 Å

Solvent-accessible surface area (backbone atoms only — not comparable to full-atom values): 36981 Å² total; per-residue (Å²): 144,79,68,100,73,88,74,91,64,52,71,66,57,59,50,51,50,49,43,53,48,24,54,50,46,34,71,76,38,84,78,47,38,66,37,29,37,52,34,16,48,50,29,43,76,69,68,38,23,80,71,11,37,67,30,18,50,54,18,26,75,72,38,78,81,42,64,67,44,32,42,53,30,15,50,26,26,44,78,67,70,39,50,78,62,15,45,63,44,64,55,70,92,75,66,93,76,56,85,84,60,45,69,58,81,34,70,90,74,96,74,60,19,42,36,32,30,62,54,93,88,51,61,64,42,37,39,56,52,16,51,52,50,51,49,50,42,20,73,71,71,38,42,34,36,36,34,30,54,56,81,51,32,74,76,48,53,93,71,46,68,64,47,49,70,36,44,50,96,68,58,49,64,64,63,65,69,69,77,90,58,70,59,25,35,42,48,20,66,45,45,75,70,35,37,70,74,39,63,91,78,47,66,76,77,82,72,65,91,79,89,85,89,90,83,91,90,92,81,86,85,76,59,54,36,39,36,34,52,95,52,101,83,39,80,63,34,73,67,24,44,54,48,36,55,76,74,44,82,89,50,81,48,81,54,65,93,91,53,63,59,70,58,54,53,58,52,52,76,75,34,72,32,39,38,24,49,36,66,45,60,38,52,54,42,22,74,71,70,31,42,20,41,32,46,36,56,62,82,50,67,71,78,47,47,93,40,83,87,33,22,77,87,26,91,41,20,26,36,43,66,46,59,87,88,62,51,50,67,57,54,26,48,56,48,49,54,47,51,51,53,63,66,54,56,58,102,76,36,72,65,62,46,47,53,48,47,54,46,48,47,51,58,45,48,62,72,47,43,86,78,58,58,97,59,72,95,80,71,77,55,69,44,77,55,85,86,59,96,56,49,54,35,30,38,36,60,44,99,90,59,43,26,30,39,33,50,41,44,74,81,68,73,62,47,69,58,30,47,31,23,54,54,39,41,52,61,36,19,76,74,55,45,20,58,48,74,80,45,74,42,41,78,58,45,32,34,32,28,52,51,70,92,37,66,58,30,43,49,72,59,45,57,35,58,68,48,30,34,42,51,22,52,46,47,48,56,45,29,49,44,77,82,34,50,64,76,48,59,71,66,61,57,43,50,55,48,51,53,52,42,58,76,66,64,38,62,84,61,67,76,37,54,71,60,56,52,49,54,56,52,50,53,55,38,61,60,70,19,61,66,71,66,28,20,38,53,70,58,64,48,48,65,31,31,28,49,53,88,100,45,54,29,46,50,79,45,78,57,32,12,24,18,54,66,52,48,44,59,14,38,37,39,50,76,45,62,55,54,69,70,42,38,50,48,20,48,18,56,52,68,74,34,82,80,49,74,65,56,24,47,29,57,52,33,27,41,52,44,27,48,46,50,19,52,48,22,48,50,45,25,69,77,55,75,43,76,64,35,49,51,50,18,50,53,25,47,52,55,27,46,71,46,66,75,37,79,70,37,60,53,27,50,54,49,28,65,72,40,62,62,50,76,88,78,52,93,83

Sequence (668 aa):
MTNYLEHTETRADSRSAAIAYFQKLIRTDPHDGLAMQGLAETLTLDGQHAASIPWHRRALDRYPHSVTIRRGLAEALLRKEHWDEGRRFISRPENPFDPSLPKWDGTPFNNGCLLAYHRPDDPIELTIIGLGFVARFANHGYKMVSECPSSLAGLVAGKLRNVEILEADSGQTAARLKKGDIFACAALAELPLLSGRDPGFLPHWLTDGATDDTSDDPLAIGMIGVFNRSGPDAILNDEVMSELEILLGDVTTQIDGDGDIDGTLRAFLKTDMVATDDPAAALLAGAAGMPVVLLLPESAPWWWGDRADGAVWHSRLYPLRRRYGAAAGETARLLADMILHVAAAPTDHPQARLLNENRKLAETLDIVSPYLGAINRTAVKTEELTGGTRNKVFRIFSPEQDLVLRLGRFPQPGPKDHAREIANMTVAAGTGAAPPLYFADSLDGTMLSRFMDGKPMTAKSMRQMENAVAAARLFRKIHALPPFRGSYDIFTKIEQKMNRLTKAESGRFMEQDKSNRLIRRIRKILAANGVPACPAHNDPLSRNFVADGDGLVLLDWECSAMGDPHWEVAMLSSQVGMKGDVRSAYLAEYFGSKNHPAVSRIRLFEAVCRYYWRITYLCEDMDQPNQTSSRNADKWLGWFNDIVDGDSFEQSVKAAEDYRWRPQDGNF

Nearest PDB structures (foldseek):
  3dxq-assembly1_A  TM=8.394E-01  e=4.010E-15  Mesorhizobium loti
  3dxq-assembly2_B  TM=8.391E-01  e=6.542E-14  Mesorhizobium loti
  2ig7-assembly1_B  TM=7.055E-01  e=5.712E-10  Homo sapiens
  8fwd-assembly1_C  TM=9.196E-01  e=4.155E-02  synthetic construct
  3as5-assembly2_B  TM=8.864E-01  e=1.602E-01  Paramagnetospirillum magneticum AMB-1